Protein AF-A0A1R2CIV2-F1 (afdb_monomer_lite)

Sequence (499 aa):
MEDILLLKQKLEFMQLELDDAKSREAQLKSMYDSMLRSFSYDSPRLTASSSVELKSAEEKHTQERLKIKIKYKEKIRNLEKKVTELKEINCNLDEKLSEQEGNFNISKNILEKEIIILKEQKREVDYKMNEATENLTRIIERKNENISKLKEELEEVKREAADEISKITEGTNKSILELKAIYEQEKPMRRSLDDSVTYEKLKYEFQSLQEIIKNLENSEYNLKEQLRYKDEQIEKITRKLRVKASEDSKDPEITNLMKIKESLSEKLIDKEIEISKLKKIIGDLKLEITYGACKPPIYSPKSLRSMTFINKSDSPSPEPSFFEKQEEYKQLKQYERMINQCSVMECENCGRTFQTNTFYDHILNCQLEDSLSKSQNFADRNSLEKVQDLEKQIEILKLALGKLKNQRDKAKIESEKLLMQLKQVKLEWALSEESYDEKIMEIKKELKNAVEILYRIRRSVNLTPDITFEVDLSFQNTDRFFGGRLTKSFAGPPRLFNY

pLDDT: mean 75.58, std 16.34, range [32.28, 97.62]

Secondary structure (DSSP, 8-state):
---HHHHHHHHHHHHHHHHHHHHHHHHHHHHHHHHHHHTTSS-----TTHHHHHHHHHHHHHHHHHHHHHHHHHHHHHHHHHHHHHHHHHHHHHHHHHHHHHHHHHHHHHHHHHHHHHHHHHHHHHHHHHHHHHHHHHHHHHHHHHHHHHHHHHHHHHHHHHHHHHHHHHHHHHHHHHHHHHHHHHTTGGGS--STTHHHHHHHHHHHHHHHHHHHHHHHHHHHHHHHHHHHHHHHHHHHHHHHHHHHTT-HHHHHHHHHHHHHHHHHHHHHHHHHHHHHHHHHHHHHHHHSS--PPPP-PPPP-------------------SSSHHHHHHHHHHHHHHHS-EEE-TTT--EEEHHHHHHHHHHHHHHHHHHHHHHHHHHHHHHHHHHHHHHHHHHHHHHHHHHHHHHHHHHHHHHHHHHHHHHHHHHHHHHHHHHHHHHHHHHHHHHHHHHHHHHHHHS---HHHHHHHHHHHHHHHHHTTS-HHHHH-PSP-----

Radius of gyration: 65.68 Å; chains: 1; bounding box: 142×62×193 Å

Structure (mmCIF, N/CA/C/O backbone):
data_AF-A0A1R2CIV2-F1
#
_entry.id   AF-A0A1R2CIV2-F1
#
loop_
_atom_site.group_PDB
_atom_site.id
_atom_site.type_symbol
_atom_site.label_atom_id
_atom_site.label_alt_id
_atom_site.label_comp_id
_atom_site.label_asym_id
_atom_site.label_entity_id
_atom_site.label_seq_id
_atom_site.pdbx_PDB_ins_code
_atom_site.Cartn_x
_atom_site.Cartn_y
_atom_site.Cartn_z
_atom_site.occupancy
_atom_site.B_iso_or_equiv
_atom_site.auth_seq_id
_atom_site.auth_comp_id
_atom_site.auth_asym_id
_atom_site.auth_atom_id
_atom_site.pdbx_PDB_model_num
ATOM 1 N N . MET A 1 1 ? 6.283 3.812 -22.170 1.00 46.47 1 MET A N 1
ATOM 2 C CA . MET A 1 1 ? 7.022 2.780 -22.930 1.00 46.47 1 MET A CA 1
ATOM 3 C C . MET A 1 1 ? 6.477 2.760 -24.347 1.00 46.47 1 MET A C 1
ATOM 5 O O . MET A 1 1 ? 5.339 2.341 -24.513 1.00 46.47 1 MET A O 1
ATOM 9 N N . GLU A 1 2 ? 7.221 3.274 -25.333 1.00 42.91 2 GLU A N 1
ATOM 10 C CA . GLU A 1 2 ? 6.867 3.038 -26.741 1.00 42.91 2 GLU A CA 1
ATOM 11 C C . GLU A 1 2 ? 6.862 1.527 -26.996 1.00 42.91 2 GLU A C 1
ATOM 13 O O . GLU A 1 2 ? 7.717 0.794 -26.486 1.00 42.91 2 GLU A O 1
ATOM 18 N N . ASP A 1 3 ? 5.818 1.072 -27.684 1.00 69.06 3 ASP A N 1
ATOM 19 C CA . ASP A 1 3 ? 5.537 -0.336 -27.917 1.00 69.06 3 ASP A CA 1
ATOM 20 C C . ASP A 1 3 ? 6.704 -0.974 -28.685 1.00 69.06 3 ASP A C 1
ATOM 22 O O . ASP A 1 3 ? 7.159 -0.446 -29.703 1.00 69.06 3 ASP A O 1
ATOM 26 N N . ILE A 1 4 ? 7.210 -2.111 -28.204 1.00 73.19 4 ILE A N 1
ATOM 27 C CA . ILE A 1 4 ? 8.301 -2.851 -28.858 1.00 73.19 4 ILE A CA 1
ATOM 28 C C . ILE A 1 4 ? 7.909 -3.195 -30.305 1.00 73.19 4 ILE A C 1
ATOM 30 O O . ILE A 1 4 ? 8.769 -3.218 -31.190 1.00 73.19 4 ILE A O 1
ATOM 34 N N . LEU A 1 5 ? 6.609 -3.381 -30.565 1.00 72.12 5 LEU A N 1
ATOM 35 C CA . LEU A 1 5 ? 6.066 -3.541 -31.913 1.00 72.12 5 LEU A CA 1
ATOM 36 C C . LEU A 1 5 ? 6.293 -2.308 -32.798 1.00 72.12 5 LEU A C 1
ATOM 38 O O . LEU A 1 5 ? 6.699 -2.462 -33.948 1.00 72.12 5 LEU A O 1
ATOM 42 N N . LEU A 1 6 ? 6.108 -1.098 -32.265 1.00 78.94 6 LEU A N 1
ATOM 43 C CA . LEU A 1 6 ? 6.283 0.152 -33.010 1.00 78.94 6 LEU A CA 1
ATOM 44 C C . LEU A 1 6 ? 7.753 0.377 -33.394 1.00 78.94 6 LEU A C 1
ATOM 46 O O . LEU A 1 6 ? 8.057 0.777 -34.518 1.00 78.94 6 LEU A O 1
ATOM 50 N N . LEU A 1 7 ? 8.681 0.054 -32.489 1.00 69.31 7 LEU A N 1
ATOM 51 C CA . LEU A 1 7 ? 10.123 0.115 -32.752 1.00 69.31 7 LEU A CA 1
ATOM 52 C C . LEU A 1 7 ? 10.564 -0.904 -33.806 1.00 69.31 7 LEU A C 1
ATOM 54 O O . LEU A 1 7 ? 11.388 -0.580 -34.665 1.00 69.31 7 LEU A O 1
ATOM 58 N N . LYS A 1 8 ? 9.999 -2.116 -33.772 1.00 81.75 8 LYS A N 1
ATOM 59 C CA . LYS A 1 8 ? 10.258 -3.146 -34.783 1.00 81.75 8 LYS A CA 1
ATOM 60 C C . LYS A 1 8 ? 9.733 -2.723 -36.157 1.00 81.75 8 LYS A C 1
ATOM 62 O O . LYS A 1 8 ? 10.462 -2.820 -37.138 1.00 81.75 8 LYS A O 1
ATOM 67 N N . GLN A 1 9 ? 8.531 -2.155 -36.208 1.00 88.44 9 GLN A N 1
ATOM 68 C CA . GLN A 1 9 ? 7.924 -1.653 -37.441 1.00 88.44 9 GLN A CA 1
ATOM 69 C C . GLN A 1 9 ? 8.725 -0.485 -38.042 1.00 88.44 9 GLN A C 1
ATOM 71 O O . GLN A 1 9 ? 8.935 -0.417 -39.250 1.00 88.44 9 GLN A O 1
ATOM 76 N N . LYS A 1 10 ? 9.261 0.405 -37.197 1.00 83.12 10 LYS A N 1
ATOM 77 C CA . LYS A 1 10 ? 10.132 1.507 -37.633 1.00 83.12 10 LYS A CA 1
ATOM 78 C C . LYS A 1 10 ? 11.482 1.018 -38.163 1.00 83.12 10 LYS A C 1
ATOM 80 O O . LYS A 1 10 ? 12.026 1.597 -39.099 1.00 83.12 10 LYS A O 1
ATOM 85 N N . LEU A 1 11 ? 12.025 -0.046 -37.570 1.00 80.69 11 LEU A N 1
ATOM 86 C CA . LEU A 1 11 ? 13.223 -0.731 -38.058 1.00 80.69 11 LEU A CA 1
ATOM 87 C C . LEU A 1 11 ? 12.997 -1.382 -39.427 1.00 80.69 11 LEU A C 1
ATOM 89 O O . LEU A 1 11 ? 13.844 -1.221 -40.301 1.00 80.69 11 LEU A O 1
ATOM 93 N N . GLU A 1 12 ? 11.867 -2.062 -39.618 1.00 87.50 12 GLU A N 1
ATOM 94 C CA . GLU A 1 12 ? 11.485 -2.648 -40.910 1.00 87.50 12 GLU A CA 1
ATOM 95 C C . GLU A 1 12 ? 11.321 -1.570 -41.990 1.00 87.50 12 GLU A C 1
ATOM 97 O O . GLU A 1 12 ? 11.820 -1.742 -43.099 1.00 87.50 12 GLU A O 1
ATOM 102 N N . PHE A 1 13 ? 10.724 -0.420 -41.657 1.00 88.12 13 PHE A N 1
ATOM 103 C CA . PHE A 1 13 ? 10.573 0.689 -42.603 1.00 88.12 13 PHE A CA 1
ATOM 104 C C . PHE A 1 13 ? 11.922 1.285 -43.037 1.00 88.12 13 PHE A C 1
ATOM 106 O O . PHE A 1 13 ? 12.171 1.437 -44.228 1.00 88.12 13 PHE A O 1
ATOM 113 N N . MET A 1 14 ? 12.832 1.541 -42.089 1.00 81.62 14 MET A N 1
ATOM 114 C CA . MET A 1 14 ? 14.184 2.027 -42.411 1.00 81.62 14 MET A CA 1
ATOM 115 C C . MET A 1 14 ? 14.991 1.012 -43.237 1.00 81.62 14 MET A C 1
ATOM 117 O O . MET A 1 14 ? 15.821 1.405 -44.054 1.00 81.62 14 MET A O 1
ATOM 121 N N . GLN A 1 15 ? 14.776 -0.290 -43.024 1.00 80.44 15 GLN A N 1
ATOM 122 C CA . GLN A 1 15 ? 15.419 -1.330 -43.829 1.00 80.44 15 GLN A CA 1
ATOM 123 C C . GLN A 1 15 ? 14.892 -1.315 -45.271 1.00 80.44 15 GLN A C 1
ATOM 125 O O . GLN A 1 15 ? 15.681 -1.415 -46.206 1.00 80.44 15 GLN A O 1
ATOM 130 N N . LEU A 1 16 ? 13.584 -1.112 -45.446 1.00 89.88 16 LEU A N 1
ATOM 131 C CA . LEU A 1 16 ? 12.953 -0.989 -46.759 1.00 89.88 16 LEU A CA 1
ATOM 132 C C . LEU A 1 16 ? 13.464 0.242 -47.530 1.00 89.88 16 LEU A C 1
ATOM 134 O O . LEU A 1 16 ? 13.776 0.140 -48.713 1.00 89.88 16 LEU A O 1
ATOM 138 N N . GLU A 1 17 ? 13.606 1.390 -46.857 1.00 83.25 17 GLU A N 1
ATOM 139 C CA . GLU A 1 17 ? 14.178 2.611 -47.449 1.00 83.25 17 GLU A CA 1
ATOM 140 C C . GLU A 1 17 ? 15.639 2.417 -47.884 1.00 83.25 17 GLU A C 1
ATOM 142 O O . GLU A 1 17 ? 16.046 2.909 -48.937 1.00 83.25 17 GLU A O 1
ATOM 147 N N . LEU A 1 18 ? 16.428 1.680 -47.095 1.00 80.62 18 LEU A N 1
ATOM 148 C CA . LEU A 1 18 ? 17.814 1.357 -47.430 1.00 80.62 18 LEU A CA 1
ATOM 149 C C . LEU A 1 18 ? 17.911 0.461 -48.669 1.00 80.62 18 LEU A C 1
ATOM 151 O O . LEU A 1 18 ? 18.773 0.678 -49.521 1.00 80.62 18 LEU A O 1
ATOM 155 N N . ASP A 1 19 ? 17.052 -0.550 -48.765 1.00 85.75 19 ASP A N 1
ATOM 156 C CA . ASP A 1 19 ? 17.047 -1.469 -49.901 1.00 85.75 19 ASP A CA 1
ATOM 157 C C . ASP A 1 19 ? 16.562 -0.767 -51.185 1.00 85.75 19 ASP A C 1
ATOM 159 O O . ASP A 1 19 ? 17.124 -0.995 -52.259 1.00 85.75 19 ASP A O 1
ATOM 163 N N . ASP A 1 20 ? 15.607 0.163 -51.078 1.00 87.38 20 ASP A N 1
ATOM 164 C CA . ASP A 1 20 ? 15.187 1.016 -52.196 1.00 87.38 20 ASP A CA 1
ATOM 165 C C . ASP A 1 20 ? 16.298 1.984 -52.643 1.00 87.38 20 ASP A C 1
ATOM 167 O O . ASP A 1 20 ? 16.539 2.148 -53.840 1.00 87.38 20 ASP A O 1
ATOM 171 N N . ALA A 1 21 ? 17.044 2.572 -51.701 1.00 79.31 21 ALA A N 1
ATOM 172 C CA . ALA A 1 21 ? 18.198 3.415 -52.019 1.00 79.31 21 ALA A CA 1
ATOM 173 C C . ALA A 1 21 ? 19.287 2.638 -52.783 1.00 79.31 21 ALA A C 1
ATOM 175 O O . ALA A 1 21 ? 19.733 3.095 -53.834 1.00 79.31 21 ALA A O 1
ATOM 176 N N . LYS A 1 22 ? 19.640 1.427 -52.329 1.00 82.38 22 LYS A N 1
ATOM 177 C CA . LYS A 1 22 ? 20.591 0.537 -53.028 1.00 82.38 22 LYS A CA 1
ATOM 178 C C . LYS A 1 22 ? 20.101 0.104 -54.409 1.00 82.38 22 LYS A C 1
ATOM 180 O O . LYS A 1 22 ? 20.889 -0.075 -55.335 1.00 82.38 22 LYS A O 1
ATOM 185 N N . SER A 1 23 ? 18.793 -0.097 -54.563 1.00 90.12 23 SER A N 1
ATOM 186 C CA . SER A 1 23 ? 18.193 -0.401 -55.864 1.00 90.12 23 SER A CA 1
ATOM 187 C C . SER A 1 23 ? 18.342 0.782 -56.829 1.00 90.12 23 SER A C 1
ATOM 189 O O . SER A 1 23 ? 18.756 0.597 -57.976 1.00 90.12 23 SER A O 1
ATOM 191 N N . ARG A 1 24 ? 18.081 2.011 -56.356 1.00 82.69 24 ARG A N 1
ATOM 192 C CA . ARG A 1 24 ? 18.269 3.244 -57.138 1.00 82.69 24 ARG A CA 1
ATOM 193 C C . ARG A 1 24 ? 19.732 3.479 -57.517 1.00 82.69 24 ARG A C 1
ATOM 195 O O . ARG A 1 24 ? 19.992 3.811 -58.671 1.00 82.69 24 ARG A O 1
ATOM 202 N N . GLU A 1 25 ? 20.670 3.235 -56.604 1.00 79.56 25 GLU A N 1
ATOM 203 C CA . GLU A 1 25 ? 22.114 3.209 -56.891 1.00 79.56 25 GLU A CA 1
ATOM 204 C C . GLU A 1 25 ? 22.428 2.246 -58.040 1.00 79.56 25 GLU A C 1
ATOM 206 O O . GLU A 1 25 ? 23.029 2.623 -59.047 1.00 79.56 25 GLU A O 1
ATOM 211 N N . ALA A 1 26 ? 22.000 0.986 -57.921 1.00 85.44 26 ALA A N 1
ATOM 212 C CA . ALA A 1 26 ? 22.297 -0.033 -58.920 1.00 85.44 26 ALA A CA 1
ATOM 213 C C . ALA A 1 26 ? 21.735 0.340 -60.305 1.00 85.44 26 ALA A C 1
ATOM 215 O O . ALA A 1 26 ? 22.388 0.104 -61.327 1.00 85.44 26 ALA A O 1
ATOM 216 N N . GLN A 1 27 ? 20.550 0.959 -60.344 1.00 84.88 27 GLN A N 1
ATOM 217 C CA . GLN A 1 27 ? 19.943 1.478 -61.571 1.00 84.88 27 GLN A CA 1
ATOM 218 C C . GLN A 1 27 ? 20.731 2.646 -62.162 1.00 84.88 27 GLN A C 1
ATOM 220 O O . GLN A 1 27 ? 21.014 2.633 -63.362 1.00 84.88 27 GLN A O 1
ATOM 225 N N . LEU A 1 28 ? 21.119 3.627 -61.342 1.00 77.81 28 LEU A N 1
ATOM 226 C CA . LEU A 1 28 ? 21.946 4.751 -61.779 1.00 77.81 28 LEU A CA 1
ATOM 227 C C . LEU A 1 28 ? 23.268 4.245 -62.344 1.00 77.81 28 LEU A C 1
ATOM 229 O O . LEU A 1 28 ? 23.607 4.571 -63.478 1.00 77.81 28 LEU A O 1
ATOM 233 N N . LYS A 1 29 ? 23.958 3.357 -61.628 1.00 78.25 29 LYS A N 1
ATOM 234 C CA . LYS A 1 29 ? 25.210 2.738 -62.070 1.00 78.25 29 LYS A CA 1
ATOM 235 C C . LYS A 1 29 ? 25.065 2.003 -63.402 1.00 78.25 29 LYS A C 1
ATOM 237 O O . LYS A 1 29 ? 25.914 2.147 -64.277 1.00 78.25 29 LYS A O 1
ATOM 242 N N . SER A 1 30 ? 23.969 1.266 -63.594 1.00 83.38 30 SER A N 1
ATOM 243 C CA . SER A 1 30 ? 23.667 0.595 -64.864 1.00 83.38 30 SER A CA 1
ATOM 244 C C . SER A 1 30 ? 23.399 1.584 -66.005 1.00 83.38 30 SER A C 1
ATOM 246 O O . SER A 1 30 ? 23.914 1.403 -67.113 1.00 83.38 30 SER A O 1
ATOM 248 N N . MET A 1 31 ? 22.633 2.647 -65.743 1.00 83.00 31 MET A N 1
ATOM 249 C CA . MET A 1 31 ? 22.353 3.712 -66.707 1.00 83.00 31 MET A CA 1
ATOM 250 C C . MET A 1 31 ? 23.634 4.451 -67.098 1.00 83.00 31 MET A C 1
ATOM 252 O O . MET A 1 31 ? 23.873 4.672 -68.286 1.00 83.00 31 MET A O 1
ATOM 256 N N . TYR A 1 32 ? 24.479 4.772 -66.118 1.00 69.94 32 TYR A N 1
ATOM 257 C CA . TYR A 1 32 ? 25.799 5.336 -66.342 1.00 69.94 32 TYR A CA 1
ATOM 258 C C . TYR A 1 32 ? 26.630 4.387 -67.193 1.00 69.94 32 TYR A C 1
ATOM 260 O O . TYR A 1 32 ? 26.996 4.775 -68.294 1.00 69.94 32 TYR A O 1
ATOM 268 N N . ASP A 1 33 ? 26.835 3.130 -66.803 1.00 70.94 33 ASP A N 1
ATOM 269 C CA . ASP A 1 33 ? 27.589 2.159 -67.609 1.00 70.94 33 ASP A CA 1
ATOM 270 C C . ASP A 1 33 ? 27.081 2.056 -69.061 1.00 70.94 33 ASP A C 1
ATOM 272 O O . ASP A 1 33 ? 27.883 1.919 -69.990 1.00 70.94 33 ASP A O 1
ATOM 276 N N . SER A 1 34 ? 25.770 2.177 -69.284 1.00 72.38 34 SER A N 1
ATOM 277 C CA . SER A 1 34 ? 25.167 2.218 -70.621 1.00 72.38 34 SER A CA 1
ATOM 278 C C . SER A 1 34 ? 25.494 3.508 -71.386 1.00 72.38 34 SER A C 1
ATOM 280 O O . SER A 1 34 ? 25.966 3.451 -72.525 1.00 72.38 34 SER A O 1
ATOM 282 N N . MET A 1 35 ? 25.336 4.678 -70.757 1.00 68.12 35 MET A N 1
ATOM 283 C CA . MET A 1 35 ? 25.750 5.964 -71.334 1.00 68.12 35 MET A CA 1
ATOM 284 C C . MET A 1 35 ? 27.243 5.951 -71.664 1.00 68.12 35 MET A C 1
ATOM 286 O O . MET A 1 35 ? 27.659 6.322 -72.761 1.00 68.12 35 MET A O 1
ATOM 290 N N . LEU A 1 36 ? 28.058 5.439 -70.747 1.00 66.31 36 LEU A N 1
ATOM 291 C CA . LEU A 1 36 ? 29.496 5.330 -70.894 1.00 66.31 36 LEU A CA 1
ATOM 292 C C . LEU A 1 36 ? 29.877 4.444 -72.096 1.00 66.31 36 LEU A C 1
ATOM 294 O O . LEU A 1 36 ? 30.797 4.811 -72.830 1.00 66.31 36 LEU A O 1
ATOM 298 N N . ARG A 1 37 ? 29.141 3.354 -72.354 1.00 70.69 37 ARG A N 1
ATOM 299 C CA . ARG A 1 37 ? 29.277 2.545 -73.580 1.00 70.69 37 ARG A CA 1
ATOM 300 C C . ARG A 1 37 ? 28.818 3.293 -74.836 1.00 70.69 37 ARG A C 1
ATOM 302 O O . ARG A 1 37 ? 29.480 3.178 -75.862 1.00 70.69 37 ARG A O 1
ATOM 309 N N . SER A 1 38 ? 27.755 4.095 -74.764 1.00 56.59 38 SER A N 1
ATOM 310 C CA . SER A 1 38 ? 27.234 4.854 -75.916 1.00 56.59 38 SER A CA 1
ATOM 311 C C . SER A 1 38 ? 28.164 5.985 -76.384 1.00 56.59 38 SER A C 1
ATOM 313 O O . SER A 1 38 ? 28.369 6.158 -77.581 1.00 56.59 38 SER A O 1
ATOM 315 N N . PHE A 1 39 ? 28.841 6.675 -75.460 1.00 53.25 39 PHE A N 1
ATOM 316 C CA . PHE A 1 39 ? 29.834 7.710 -75.786 1.00 53.25 39 PHE A CA 1
ATOM 317 C C . PHE A 1 39 ? 31.166 7.153 -76.314 1.00 53.25 39 PHE A C 1
ATOM 319 O O . PHE A 1 39 ? 32.052 7.918 -76.682 1.00 53.25 39 PHE A O 1
ATOM 326 N N . SER A 1 40 ? 31.338 5.828 -76.349 1.00 53.38 40 SER A N 1
ATOM 327 C CA . SER A 1 40 ? 32.562 5.194 -76.858 1.00 53.38 40 SER A CA 1
ATOM 328 C C . SER A 1 40 ? 32.648 5.192 -78.392 1.00 53.38 40 SER A C 1
ATOM 330 O O . SER A 1 40 ? 33.683 4.799 -78.929 1.00 53.38 40 SER A O 1
ATOM 332 N N . TYR A 1 41 ? 31.582 5.604 -79.094 1.00 45.84 41 TYR A N 1
ATOM 333 C CA . TYR A 1 41 ? 31.475 5.425 -80.543 1.00 45.84 41 TYR A CA 1
ATOM 334 C C . TYR A 1 41 ? 31.633 6.680 -81.398 1.00 45.84 41 TYR A C 1
ATOM 336 O O . TYR A 1 41 ? 32.140 6.522 -82.501 1.00 45.84 41 TYR A O 1
ATOM 344 N N . ASP A 1 42 ? 31.339 7.898 -80.932 1.00 38.38 42 ASP A N 1
ATOM 345 C CA . ASP A 1 42 ? 31.404 9.057 -81.830 1.00 38.38 42 ASP A CA 1
ATOM 346 C C . ASP A 1 42 ? 31.886 10.362 -81.182 1.00 38.38 42 ASP A C 1
ATOM 348 O O . ASP A 1 42 ? 31.276 10.919 -80.274 1.00 38.38 42 ASP A O 1
ATOM 352 N N . SER A 1 43 ? 32.917 10.907 -81.831 1.00 40.06 43 SER A N 1
ATOM 353 C CA . SER A 1 43 ? 33.196 12.335 -82.013 1.00 40.06 43 SER A CA 1
ATOM 354 C C . SER A 1 43 ? 34.221 13.034 -81.090 1.00 40.06 43 SER A C 1
ATOM 356 O O . SER A 1 43 ? 34.337 12.705 -79.909 1.00 40.06 43 SER A O 1
ATOM 358 N N . PRO A 1 44 ? 35.027 13.979 -81.641 1.00 49.84 44 PRO A N 1
ATOM 359 C CA . PRO A 1 44 ? 36.329 14.363 -81.102 1.00 49.84 44 PRO A CA 1
ATOM 360 C C . PRO A 1 44 ? 36.448 15.841 -80.676 1.00 49.84 44 PRO A C 1
ATOM 362 O O . PRO A 1 44 ? 35.592 16.672 -80.961 1.00 49.84 44 PRO A O 1
ATOM 365 N N . ARG A 1 45 ? 37.649 16.147 -80.155 1.00 44.66 45 ARG A N 1
ATOM 366 C CA . ARG A 1 45 ? 38.309 17.458 -79.954 1.00 44.66 45 ARG A CA 1
ATOM 367 C C . ARG A 1 45 ? 38.043 18.166 -78.629 1.00 44.66 45 ARG A C 1
ATOM 369 O O . ARG A 1 45 ? 37.121 18.960 -78.525 1.00 44.66 45 ARG A O 1
ATOM 376 N N . LEU A 1 46 ? 39.002 18.039 -77.709 1.00 42.81 46 LEU A N 1
ATOM 377 C CA . LEU A 1 46 ? 39.306 19.078 -76.724 1.00 42.81 46 LEU A CA 1
ATOM 378 C C . LEU A 1 46 ? 40.826 19.246 -76.571 1.00 42.81 46 LEU A C 1
ATOM 380 O O . LEU A 1 46 ? 41.600 18.302 -76.726 1.00 42.81 46 LEU A O 1
ATOM 384 N N . THR A 1 47 ? 41.229 20.497 -76.374 1.00 46.25 47 THR A N 1
ATOM 385 C CA . THR A 1 47 ? 42.582 21.050 -76.518 1.00 46.25 47 THR A CA 1
ATOM 386 C C . THR A 1 47 ? 43.385 21.071 -75.212 1.00 46.25 47 THR A C 1
ATOM 388 O O . THR A 1 47 ? 42.835 21.059 -74.116 1.00 46.25 47 THR A O 1
ATOM 391 N N . ALA A 1 48 ? 44.710 21.170 -75.345 1.00 48.72 48 ALA A N 1
ATOM 392 C CA . ALA A 1 48 ? 45.725 20.909 -74.320 1.00 48.72 48 ALA A CA 1
ATOM 393 C C . ALA A 1 48 ? 45.762 21.819 -73.065 1.00 48.72 48 ALA A C 1
ATOM 395 O O . ALA A 1 48 ? 46.544 21.524 -72.163 1.00 48.72 48 ALA A O 1
ATOM 396 N N . SER A 1 49 ? 44.944 22.877 -72.939 1.00 45.44 49 SER A N 1
ATOM 397 C CA . SER A 1 49 ? 44.938 23.703 -71.712 1.00 45.44 49 SER A CA 1
ATOM 398 C C . SER A 1 49 ? 44.123 23.099 -70.560 1.00 45.44 49 SER A C 1
ATOM 400 O O . SER A 1 49 ? 44.312 23.509 -69.420 1.00 45.44 49 SER A O 1
ATOM 402 N N . SER A 1 50 ? 43.278 22.089 -70.810 1.00 52.41 50 SER A N 1
ATOM 403 C CA . SER A 1 50 ? 42.421 21.501 -69.765 1.00 52.41 50 SER A CA 1
ATOM 404 C C . SER A 1 50 ? 43.147 20.537 -68.815 1.00 52.41 50 SER A C 1
ATOM 406 O O . SER A 1 50 ? 42.631 20.224 -67.749 1.00 52.41 50 SER A O 1
ATOM 408 N N . SER A 1 51 ? 44.354 20.074 -69.162 1.00 53.09 51 SER A N 1
ATOM 409 C CA . SER A 1 51 ? 45.093 19.037 -68.416 1.00 53.09 51 SER A CA 1
ATOM 410 C C . SER A 1 51 ? 45.651 19.526 -67.071 1.00 53.09 51 SER A C 1
ATOM 412 O O . SER A 1 51 ? 45.634 18.801 -66.074 1.00 53.09 51 SER A O 1
ATOM 414 N N . VAL A 1 52 ? 46.125 20.774 -67.017 1.00 62.56 52 VAL A N 1
ATOM 415 C CA . VAL A 1 52 ? 46.667 21.374 -65.784 1.00 62.56 52 VAL A CA 1
ATOM 416 C C . VAL A 1 52 ? 45.537 21.764 -64.829 1.00 62.56 52 VAL A C 1
ATOM 418 O O . VAL A 1 52 ? 45.645 21.551 -63.621 1.00 62.56 52 VAL A O 1
ATOM 421 N N . GLU A 1 53 ? 44.425 22.263 -65.371 1.00 63.78 53 GLU A N 1
ATOM 422 C CA . GLU A 1 53 ? 43.219 22.575 -64.599 1.00 63.78 53 GLU A CA 1
ATOM 423 C C . GLU A 1 53 ? 42.583 21.309 -64.008 1.00 63.78 53 GLU A C 1
ATOM 425 O O . GLU A 1 53 ? 42.191 21.324 -62.841 1.00 63.78 53 GLU A O 1
ATOM 430 N N . LEU A 1 54 ? 42.586 20.189 -64.746 1.00 64.81 54 LEU A N 1
ATOM 431 C CA . LEU A 1 54 ? 42.106 18.891 -64.254 1.00 64.81 54 LEU A CA 1
ATOM 432 C C . LEU A 1 54 ? 42.924 18.378 -63.066 1.00 64.81 54 LEU A C 1
ATOM 434 O O . LEU A 1 54 ? 42.348 18.017 -62.045 1.00 64.81 54 LEU A O 1
ATOM 438 N N . LYS A 1 55 ? 44.262 18.410 -63.148 1.00 71.94 55 LYS A N 1
ATOM 439 C CA . LYS A 1 55 ? 45.128 17.981 -62.033 1.00 71.94 55 LYS A CA 1
ATOM 440 C C . LYS A 1 55 ? 44.930 18.845 -60.788 1.00 71.94 55 LYS A C 1
ATOM 442 O O . LYS A 1 55 ? 44.876 18.328 -59.675 1.00 71.94 55 LYS A O 1
ATOM 447 N N . SER A 1 56 ? 44.779 20.160 -60.968 1.00 72.56 56 SER A N 1
ATOM 448 C CA . SER A 1 56 ? 44.491 21.072 -59.855 1.00 72.56 56 SER A CA 1
ATOM 449 C C . SER A 1 56 ? 43.107 20.818 -59.240 1.00 72.56 56 SER A C 1
ATOM 451 O O . SER A 1 56 ? 42.954 20.884 -58.019 1.00 72.56 56 SER A O 1
ATOM 453 N N . ALA A 1 57 ? 42.102 20.494 -60.058 1.00 69.25 57 ALA A N 1
ATOM 454 C CA . ALA A 1 57 ? 40.767 20.129 -59.591 1.00 69.25 57 ALA A CA 1
ATOM 455 C C . ALA A 1 57 ? 40.760 18.779 -58.849 1.00 69.25 57 ALA A C 1
ATOM 457 O O . ALA A 1 57 ? 40.161 18.678 -57.778 1.00 69.25 57 ALA A O 1
ATOM 458 N N . GLU A 1 58 ? 41.480 17.769 -59.348 1.00 70.81 58 GLU A N 1
ATOM 459 C CA . GLU A 1 58 ? 41.665 16.473 -58.679 1.00 70.81 58 GLU A CA 1
ATOM 460 C C . GLU A 1 58 ? 42.338 16.631 -57.307 1.00 70.81 58 GLU A C 1
ATOM 462 O O . GLU A 1 58 ? 41.901 16.042 -56.311 1.00 70.81 58 GLU A O 1
ATOM 467 N N . GLU A 1 59 ? 43.376 17.466 -57.215 1.00 80.12 59 GLU A N 1
ATOM 468 C CA . GLU A 1 59 ? 44.078 17.722 -55.956 1.00 80.12 59 GLU A CA 1
ATOM 469 C C . GLU A 1 59 ? 43.194 18.480 -54.949 1.00 80.12 59 GLU A C 1
ATOM 471 O O . GLU A 1 59 ? 43.135 18.130 -53.768 1.00 80.12 59 GLU A O 1
ATOM 476 N N . LYS A 1 60 ? 42.405 19.461 -55.407 1.00 80.94 60 LYS A N 1
ATOM 477 C CA . LYS A 1 60 ? 41.408 20.132 -54.555 1.00 80.94 60 LYS A CA 1
ATOM 478 C C . LYS A 1 60 ? 40.329 19.165 -54.064 1.00 80.94 60 LYS A C 1
ATOM 480 O O . LYS A 1 60 ? 40.033 19.144 -52.869 1.00 80.94 60 LYS A O 1
ATOM 485 N N . HIS A 1 61 ? 39.792 18.315 -54.938 1.00 73.00 61 HIS A N 1
ATOM 486 C CA . HIS A 1 61 ? 38.776 17.329 -54.567 1.00 73.00 61 HIS A CA 1
ATOM 487 C C . HIS A 1 61 ? 39.299 16.270 -53.594 1.00 73.00 61 HIS A C 1
ATOM 489 O O . HIS A 1 61 ? 38.595 15.880 -52.660 1.00 73.00 61 HIS A O 1
ATOM 495 N N . THR A 1 62 ? 40.538 15.808 -53.764 1.00 80.56 62 THR A N 1
ATOM 496 C CA . THR A 1 62 ? 41.156 14.863 -52.822 1.00 80.56 62 THR A CA 1
ATOM 497 C C . THR A 1 62 ? 41.384 15.499 -51.450 1.00 80.56 62 THR A C 1
ATOM 499 O O . THR A 1 62 ? 41.095 14.863 -50.430 1.00 80.56 62 THR A O 1
ATOM 502 N N . GLN A 1 63 ? 41.798 16.769 -51.393 1.00 86.69 63 GLN A N 1
ATOM 503 C CA . GLN A 1 63 ? 41.891 17.518 -50.137 1.00 86.69 63 GLN A CA 1
ATOM 504 C C . GLN A 1 63 ? 40.519 17.729 -49.476 1.00 86.69 63 GLN A C 1
ATOM 506 O O . GLN A 1 63 ? 40.388 17.546 -48.263 1.00 86.69 63 GLN A O 1
ATOM 511 N N . GLU A 1 64 ? 39.480 18.070 -50.241 1.00 83.69 64 GLU A N 1
ATOM 512 C CA . GLU A 1 64 ? 38.106 18.177 -49.731 1.00 83.69 64 GLU A CA 1
ATOM 513 C C . GLU A 1 64 ? 37.588 16.839 -49.194 1.00 83.69 64 GLU A C 1
ATOM 515 O O . GLU A 1 64 ? 37.027 16.800 -48.095 1.00 83.69 64 GLU A O 1
ATOM 520 N N . ARG A 1 65 ? 37.862 15.722 -49.884 1.00 74.50 65 ARG A N 1
ATOM 521 C CA . ARG A 1 65 ? 37.518 14.373 -49.410 1.00 74.50 65 ARG A CA 1
ATOM 522 C C . ARG A 1 65 ? 38.185 14.071 -48.075 1.00 74.50 65 ARG A C 1
ATOM 524 O O . ARG A 1 65 ? 37.535 13.556 -47.168 1.00 74.50 65 ARG A O 1
ATOM 531 N N . LEU A 1 66 ? 39.470 14.393 -47.933 1.00 86.00 66 LEU A N 1
ATOM 532 C CA . LEU A 1 66 ? 40.188 14.198 -46.674 1.00 86.00 66 LEU A CA 1
ATOM 533 C C . LEU A 1 66 ? 39.589 15.052 -45.554 1.00 86.00 66 LEU A C 1
ATOM 535 O O . LEU A 1 66 ? 39.355 14.527 -44.466 1.00 86.00 66 LEU A O 1
ATOM 539 N N . LYS A 1 67 ? 39.256 16.321 -45.821 1.00 88.38 67 LYS A N 1
ATOM 540 C CA . LYS A 1 67 ? 38.593 17.204 -44.846 1.00 88.38 67 LYS A CA 1
ATOM 541 C C . LYS A 1 67 ? 37.236 16.651 -44.404 1.00 88.38 67 LYS A C 1
ATOM 543 O O . LYS A 1 67 ? 36.974 16.571 -43.205 1.00 88.38 67 LYS A O 1
ATOM 548 N N . ILE A 1 68 ? 36.398 16.220 -45.348 1.00 82.56 68 ILE A N 1
ATOM 549 C CA . ILE A 1 68 ? 35.088 15.613 -45.069 1.00 82.56 68 ILE A CA 1
ATOM 550 C C . ILE A 1 68 ? 35.267 14.317 -44.271 1.00 82.56 68 ILE A C 1
ATOM 552 O O . ILE A 1 68 ? 34.663 14.157 -43.210 1.00 82.56 68 ILE A O 1
ATOM 556 N N . LYS A 1 69 ? 36.159 13.423 -44.710 1.00 84.81 69 LYS A N 1
ATOM 557 C CA . LYS A 1 69 ? 36.447 12.153 -44.032 1.00 84.81 69 LYS A CA 1
ATOM 558 C C . LYS A 1 69 ? 36.919 12.365 -42.594 1.00 84.81 69 LYS A C 1
ATOM 560 O O . LYS A 1 69 ? 36.447 11.671 -41.697 1.00 84.81 69 LYS A O 1
ATOM 565 N N . ILE A 1 70 ? 37.812 13.327 -42.353 1.00 90.12 70 ILE A N 1
ATOM 566 C CA . ILE A 1 70 ? 38.282 13.678 -41.003 1.00 90.12 70 ILE A CA 1
ATOM 567 C C . ILE A 1 70 ? 37.117 14.201 -40.154 1.00 90.12 70 ILE A C 1
ATOM 569 O O . ILE A 1 70 ? 36.900 13.685 -39.056 1.00 90.12 70 ILE A O 1
ATOM 573 N N . LYS A 1 71 ? 36.322 15.142 -40.685 1.00 89.88 71 LYS A N 1
ATOM 574 C CA . LYS A 1 71 ? 35.161 15.728 -39.996 1.00 89.88 71 LYS A CA 1
ATOM 575 C C . LYS A 1 71 ? 34.134 14.668 -39.583 1.00 89.88 71 LYS A C 1
ATOM 577 O O . LYS A 1 71 ? 33.691 14.653 -38.436 1.00 89.88 71 LYS A O 1
ATOM 582 N N . TYR A 1 72 ? 33.769 13.752 -40.483 1.00 83.62 72 TYR A N 1
ATOM 583 C CA . TYR A 1 72 ? 32.824 12.677 -40.164 1.00 83.62 72 TYR A CA 1
ATOM 584 C C . TYR A 1 72 ? 33.429 11.634 -39.221 1.00 83.62 72 TYR A C 1
ATOM 586 O O . TYR A 1 72 ? 32.749 11.198 -38.296 1.00 83.62 72 TYR A O 1
ATOM 594 N N . LYS A 1 73 ? 34.717 11.295 -39.361 1.00 88.94 73 LYS A N 1
ATOM 595 C CA . LYS A 1 73 ? 35.407 10.380 -38.437 1.00 88.94 73 LYS A CA 1
ATOM 596 C C . LYS A 1 73 ? 35.492 10.937 -37.013 1.00 88.94 73 LYS A C 1
ATOM 598 O O . LYS A 1 73 ? 35.472 10.175 -36.049 1.00 88.94 73 LYS A O 1
ATOM 603 N N . GLU A 1 74 ? 35.620 12.250 -36.856 1.00 90.38 74 GLU A N 1
ATOM 604 C CA . GLU A 1 74 ? 35.560 12.914 -35.551 1.00 90.38 74 GLU A CA 1
ATOM 605 C C . GLU A 1 74 ? 34.132 12.938 -34.990 1.00 90.38 74 GLU A C 1
ATOM 607 O O . GLU A 1 74 ? 33.921 12.568 -33.836 1.00 90.38 74 GLU A O 1
ATOM 612 N N . LYS A 1 75 ? 33.130 13.262 -35.823 1.00 86.81 75 LYS A N 1
ATOM 613 C CA . LYS A 1 75 ? 31.712 13.208 -35.430 1.00 86.81 75 LYS A CA 1
ATOM 614 C C . LYS A 1 75 ? 31.296 11.804 -34.975 1.00 86.81 75 LYS A C 1
ATOM 616 O O . LYS A 1 75 ? 30.622 11.683 -33.956 1.00 86.81 75 LYS A O 1
ATOM 621 N N . ILE A 1 76 ? 31.728 10.758 -35.685 1.00 82.94 76 ILE A N 1
ATOM 622 C CA . ILE A 1 76 ? 31.483 9.354 -35.323 1.00 82.94 76 ILE A CA 1
ATOM 623 C C . ILE A 1 76 ? 32.122 9.033 -33.971 1.00 82.94 76 ILE A C 1
ATOM 625 O O . ILE A 1 76 ? 31.409 8.584 -33.079 1.00 82.94 76 ILE A O 1
ATOM 629 N N . ARG A 1 77 ? 33.407 9.357 -33.769 1.00 89.75 77 ARG A N 1
ATOM 630 C CA . ARG A 1 77 ? 34.089 9.132 -32.480 1.00 89.75 77 ARG A CA 1
ATOM 631 C C . ARG A 1 77 ? 33.393 9.829 -31.309 1.00 89.75 77 ARG A C 1
ATOM 633 O O . ARG A 1 77 ? 33.237 9.236 -30.245 1.00 89.75 77 ARG A O 1
ATOM 640 N N . ASN A 1 78 ? 32.933 11.065 -31.500 1.00 86.62 78 ASN A N 1
ATOM 641 C CA . ASN A 1 78 ? 32.213 11.807 -30.462 1.00 86.62 78 ASN A CA 1
ATOM 642 C C . ASN A 1 78 ? 30.850 11.178 -30.130 1.00 86.62 78 ASN A C 1
ATOM 644 O O . ASN A 1 78 ? 30.450 11.150 -28.966 1.00 86.62 78 ASN A O 1
ATOM 648 N N . LEU A 1 79 ? 30.135 10.664 -31.136 1.00 83.19 79 LEU A N 1
ATOM 649 C CA . LEU A 1 79 ? 28.871 9.955 -30.925 1.00 83.19 79 LEU A CA 1
ATOM 650 C C . LEU A 1 79 ? 29.089 8.594 -30.257 1.00 83.19 79 LEU A C 1
ATOM 652 O O . LEU A 1 79 ? 28.341 8.250 -29.350 1.00 83.19 79 LEU A O 1
ATOM 656 N N . GLU A 1 80 ? 30.125 7.851 -30.647 1.00 82.69 80 GLU A N 1
ATOM 657 C CA . GLU A 1 80 ? 30.504 6.585 -30.008 1.00 82.69 80 GLU A CA 1
ATOM 658 C C . GLU A 1 80 ? 30.825 6.787 -28.526 1.00 82.69 80 GLU A C 1
ATOM 660 O O . GLU A 1 80 ? 30.284 6.064 -27.690 1.00 82.69 80 GLU A O 1
ATOM 665 N N . LYS A 1 81 ? 31.597 7.830 -28.191 1.00 91.75 81 LYS A N 1
ATOM 666 C CA . LYS A 1 81 ? 31.892 8.201 -26.802 1.00 91.75 81 LYS A CA 1
ATOM 667 C C . LYS A 1 81 ? 30.624 8.542 -26.007 1.00 91.75 81 LYS A C 1
ATOM 669 O O . LYS A 1 81 ? 30.445 8.066 -24.891 1.00 91.75 81 LYS A O 1
ATOM 674 N N . LYS A 1 82 ? 29.696 9.310 -26.588 1.00 86.25 82 LYS A N 1
ATOM 675 C CA . LYS A 1 82 ? 28.401 9.593 -25.941 1.00 86.25 82 LYS A CA 1
ATOM 676 C C . LYS A 1 82 ? 27.564 8.335 -25.725 1.00 86.25 82 LYS A C 1
ATOM 678 O O . LYS A 1 82 ? 26.892 8.216 -24.708 1.00 86.25 82 LYS A O 1
ATOM 683 N N . VAL A 1 83 ? 27.585 7.394 -26.669 1.00 82.50 83 VAL A N 1
ATOM 684 C CA . VAL A 1 83 ? 26.868 6.120 -26.528 1.00 82.50 83 VAL A CA 1
ATOM 685 C C . VAL A 1 83 ? 27.463 5.284 -25.396 1.00 82.50 83 VAL A C 1
ATOM 687 O O . VAL A 1 83 ? 26.700 4.679 -24.647 1.00 82.50 83 VAL A O 1
ATOM 690 N N . THR A 1 84 ? 28.789 5.249 -25.238 1.00 87.50 84 THR A N 1
ATOM 691 C CA . THR A 1 84 ? 29.420 4.541 -24.112 1.00 87.50 84 THR A CA 1
ATOM 692 C C . THR A 1 84 ? 29.104 5.206 -22.774 1.00 87.50 84 THR A C 1
ATOM 694 O O . THR A 1 84 ? 28.686 4.509 -21.856 1.00 87.50 84 THR A O 1
ATOM 697 N N . GLU A 1 85 ? 29.172 6.539 -22.690 1.00 89.12 85 GLU A N 1
ATOM 698 C CA . GLU A 1 85 ? 28.800 7.296 -21.480 1.00 89.12 85 GLU A CA 1
ATOM 699 C C . GLU A 1 85 ? 27.337 7.037 -21.077 1.00 89.12 85 GLU A C 1
ATOM 701 O O . GLU A 1 85 ? 27.038 6.756 -19.919 1.00 89.12 85 GLU A O 1
ATOM 706 N N . LEU A 1 86 ? 26.405 7.061 -22.037 1.00 83.88 86 LEU A N 1
ATOM 707 C CA . LEU A 1 86 ? 24.992 6.773 -21.768 1.00 83.88 86 LEU A CA 1
ATOM 708 C C . LEU A 1 86 ? 24.751 5.315 -21.352 1.00 83.88 86 LEU A C 1
ATOM 710 O O . LEU A 1 86 ? 23.865 5.058 -20.539 1.00 83.88 86 LEU A O 1
ATOM 714 N N . LYS A 1 87 ? 25.524 4.358 -21.880 1.00 86.38 87 LYS A N 1
ATOM 715 C CA . LYS A 1 87 ? 25.444 2.951 -21.460 1.00 86.38 87 LYS A CA 1
ATOM 716 C C . LYS A 1 87 ? 25.886 2.766 -20.012 1.00 86.38 87 LYS A C 1
ATOM 718 O O . LYS A 1 87 ? 25.201 2.067 -19.274 1.00 86.38 87 LYS A O 1
ATOM 723 N N . GLU A 1 88 ? 26.978 3.407 -19.604 1.00 91.69 88 GLU A N 1
ATOM 724 C CA . GLU A 1 88 ? 27.444 3.380 -18.212 1.00 91.69 88 GLU A CA 1
ATOM 725 C C . GLU A 1 88 ? 26.423 4.024 -17.268 1.00 91.69 88 GLU A C 1
ATOM 727 O O . GLU A 1 88 ? 26.097 3.458 -16.227 1.00 91.69 88 GLU A O 1
ATOM 732 N N . ILE A 1 89 ? 25.845 5.167 -17.658 1.00 89.81 89 ILE A N 1
ATOM 733 C CA . ILE A 1 89 ? 24.778 5.819 -16.884 1.00 89.81 89 ILE A CA 1
ATOM 734 C C . ILE A 1 89 ? 23.563 4.896 -16.735 1.00 89.81 89 ILE A C 1
ATOM 736 O O . ILE A 1 89 ? 23.037 4.777 -15.632 1.00 89.81 89 ILE A O 1
ATOM 740 N N . ASN A 1 90 ? 23.129 4.226 -17.807 1.00 83.31 90 ASN A N 1
ATOM 741 C CA . ASN A 1 90 ? 22.009 3.286 -17.738 1.00 83.31 90 ASN A CA 1
ATOM 742 C C . ASN A 1 90 ? 22.319 2.092 -16.828 1.00 83.31 90 ASN A C 1
ATOM 744 O O . ASN A 1 90 ? 21.486 1.761 -15.994 1.00 83.31 90 ASN A O 1
ATOM 748 N N . CYS A 1 91 ? 23.520 1.513 -16.918 1.00 90.88 91 CYS A N 1
ATOM 749 C CA . CYS A 1 91 ? 23.943 0.422 -16.034 1.00 90.88 91 CYS A CA 1
ATOM 750 C C . CYS A 1 91 ? 23.878 0.844 -14.556 1.00 90.88 91 CYS A C 1
ATOM 752 O O . CYS A 1 91 ? 23.259 0.168 -13.740 1.00 90.88 91 CYS A O 1
ATOM 754 N N . ASN A 1 92 ? 24.410 2.027 -14.231 1.00 90.81 92 ASN A N 1
ATOM 755 C CA . ASN A 1 92 ? 24.364 2.579 -12.875 1.00 90.81 92 ASN A CA 1
ATOM 756 C C . ASN A 1 92 ? 22.931 2.865 -12.390 1.00 90.81 92 ASN A C 1
ATOM 758 O O . ASN A 1 92 ? 22.643 2.772 -11.196 1.00 90.81 92 ASN A O 1
ATOM 762 N N . LEU A 1 93 ? 22.029 3.281 -13.285 1.00 88.81 93 LEU A N 1
ATOM 763 C CA . LEU A 1 93 ? 20.624 3.516 -12.944 1.00 88.81 93 LEU A CA 1
ATOM 764 C C . LEU A 1 93 ? 19.863 2.206 -12.724 1.00 88.81 93 LEU A C 1
ATOM 766 O O . LEU A 1 93 ? 19.045 2.151 -11.809 1.00 88.81 93 LEU A O 1
ATOM 770 N N . ASP A 1 94 ? 20.145 1.171 -13.514 1.00 87.06 94 ASP A N 1
ATOM 771 C CA . ASP A 1 94 ? 19.549 -0.158 -13.354 1.00 87.06 94 ASP A CA 1
ATOM 772 C C . ASP A 1 94 ? 19.997 -0.810 -12.036 1.00 87.06 94 ASP A C 1
ATOM 774 O O . ASP A 1 94 ? 19.166 -1.356 -11.310 1.00 87.06 94 ASP A O 1
ATOM 778 N N . GLU A 1 95 ? 21.272 -0.669 -11.658 1.00 92.25 95 GLU A N 1
ATOM 779 C CA . GLU A 1 95 ? 21.776 -1.104 -10.347 1.00 92.25 95 GLU A CA 1
ATOM 780 C C . GLU A 1 95 ? 21.066 -0.383 -9.193 1.00 92.25 95 GLU A C 1
ATOM 782 O O . GLU A 1 95 ? 20.571 -1.029 -8.269 1.00 92.25 95 GLU A O 1
ATOM 787 N N . LYS A 1 96 ? 20.925 0.949 -9.272 1.00 92.25 96 LYS A N 1
ATOM 788 C CA . LYS A 1 96 ? 20.195 1.738 -8.263 1.00 92.25 96 LYS A CA 1
ATOM 789 C C . LYS A 1 96 ? 18.714 1.375 -8.184 1.00 92.25 96 LYS A C 1
ATOM 791 O O . LYS A 1 96 ? 18.148 1.377 -7.092 1.00 92.25 96 LYS A O 1
ATOM 796 N N . LEU A 1 97 ? 18.075 1.087 -9.318 1.00 87.44 97 LEU A N 1
ATOM 797 C CA . LEU A 1 97 ? 16.692 0.611 -9.350 1.00 87.44 97 LEU A CA 1
ATOM 798 C C . LEU A 1 97 ? 16.578 -0.758 -8.681 1.00 87.44 97 LEU A C 1
ATOM 800 O O . LEU A 1 97 ? 15.717 -0.932 -7.824 1.00 87.44 97 LEU A O 1
ATOM 804 N N . SER A 1 98 ? 17.479 -1.687 -9.002 1.00 92.50 98 SER A N 1
ATOM 805 C CA . SER A 1 98 ? 17.516 -3.010 -8.376 1.00 92.50 98 SER A CA 1
ATOM 806 C C . SER A 1 98 ? 17.746 -2.922 -6.862 1.00 92.50 98 SER A C 1
ATOM 808 O O . SER A 1 98 ? 17.117 -3.658 -6.101 1.00 92.50 98 SER A O 1
ATOM 810 N N . GLU A 1 99 ? 18.614 -2.018 -6.403 1.00 91.38 99 GLU A N 1
ATOM 811 C CA . GLU A 1 99 ? 18.852 -1.769 -4.978 1.00 91.38 99 GLU A CA 1
ATOM 812 C C . GLU A 1 99 ? 17.601 -1.195 -4.291 1.00 91.38 99 GLU A C 1
ATOM 814 O O . GLU A 1 99 ? 17.193 -1.669 -3.228 1.00 91.38 99 GLU A O 1
ATOM 819 N N . GLN A 1 100 ? 16.938 -0.214 -4.914 1.00 89.19 100 GLN A N 1
ATOM 820 C CA . GLN A 1 100 ? 15.691 0.352 -4.393 1.00 89.19 100 GLN A CA 1
ATOM 821 C C . GLN A 1 100 ? 14.552 -0.671 -4.344 1.00 89.19 100 GLN A C 1
ATOM 823 O O . GLN A 1 100 ? 13.810 -0.694 -3.362 1.00 89.19 100 GLN A O 1
ATOM 828 N N . GLU A 1 101 ? 14.415 -1.529 -5.355 1.00 87.44 101 GLU A N 1
ATOM 829 C CA . GLU A 1 101 ? 13.433 -2.618 -5.362 1.00 87.44 101 GLU A CA 1
ATOM 830 C C . GLU A 1 101 ? 13.719 -3.639 -4.252 1.00 87.44 101 GLU A C 1
ATOM 832 O O . GLU A 1 101 ? 12.797 -4.071 -3.555 1.00 87.44 101 GLU A O 1
ATOM 837 N N . GLY A 1 102 ? 14.993 -3.974 -4.023 1.00 88.44 102 GLY A N 1
ATOM 838 C CA . GLY A 1 102 ? 15.422 -4.805 -2.897 1.00 88.44 102 GLY A CA 1
ATOM 839 C C . GLY A 1 102 ? 15.032 -4.197 -1.549 1.00 88.44 102 GLY A C 1
ATOM 840 O O . GLY A 1 102 ? 14.372 -4.852 -0.739 1.00 88.44 102 GLY A O 1
ATOM 841 N N . ASN A 1 103 ? 15.354 -2.920 -1.340 1.00 87.12 103 ASN A N 1
ATOM 842 C CA . ASN A 1 103 ? 15.007 -2.187 -0.121 1.00 87.12 103 ASN A CA 1
ATOM 843 C C . ASN A 1 103 ? 13.488 -2.098 0.086 1.00 87.12 103 ASN A C 1
ATOM 845 O O . ASN A 1 103 ? 13.001 -2.346 1.189 1.00 87.12 103 ASN A O 1
ATOM 849 N N . PHE A 1 104 ? 12.723 -1.823 -0.975 1.00 87.25 104 PHE A N 1
ATOM 850 C CA . PHE A 1 104 ? 11.262 -1.800 -0.924 1.00 87.25 104 PHE A CA 1
ATOM 851 C C . PHE A 1 104 ? 10.683 -3.158 -0.510 1.00 87.25 104 PHE A C 1
ATOM 853 O O . PHE A 1 104 ? 9.808 -3.215 0.354 1.00 87.25 104 PHE A O 1
ATOM 860 N N . ASN A 1 105 ? 11.191 -4.257 -1.073 1.00 84.81 105 ASN A N 1
ATOM 861 C CA . ASN A 1 105 ? 10.747 -5.604 -0.720 1.00 84.81 105 ASN A CA 1
ATOM 862 C C . ASN A 1 105 ? 11.082 -5.958 0.736 1.00 84.81 105 ASN A C 1
ATOM 864 O O . ASN A 1 105 ? 10.258 -6.563 1.423 1.00 84.81 105 ASN A O 1
ATOM 868 N N . ILE A 1 106 ? 12.249 -5.542 1.239 1.00 90.69 106 ILE A N 1
ATOM 869 C CA . ILE A 1 106 ? 12.615 -5.712 2.652 1.00 90.69 106 ILE A CA 1
ATOM 870 C C . ILE A 1 106 ? 11.644 -4.937 3.552 1.00 90.69 106 ILE A C 1
ATOM 872 O O . ILE A 1 106 ? 11.067 -5.528 4.465 1.00 90.69 106 ILE A O 1
ATOM 876 N N . SER A 1 107 ? 11.403 -3.651 3.278 1.00 87.00 107 SER A N 1
ATOM 877 C CA . SER A 1 107 ? 10.458 -2.832 4.050 1.00 87.00 107 SER A CA 1
ATOM 878 C C . SER A 1 107 ? 9.035 -3.390 4.007 1.00 87.00 107 SER A C 1
ATOM 880 O O . SER A 1 107 ? 8.374 -3.460 5.041 1.00 87.00 107 SER A O 1
ATOM 882 N N . LYS A 1 108 ? 8.576 -3.853 2.839 1.00 89.31 108 LYS A N 1
ATOM 883 C CA . LYS A 1 108 ? 7.275 -4.510 2.680 1.00 89.31 108 LYS A CA 1
ATOM 884 C C . LYS A 1 108 ? 7.165 -5.754 3.565 1.00 89.31 108 LYS A C 1
ATOM 886 O O . LYS A 1 108 ? 6.197 -5.878 4.306 1.00 89.31 108 LYS A O 1
ATOM 891 N N . ASN A 1 109 ? 8.171 -6.629 3.549 1.00 88.69 109 ASN A N 1
ATOM 892 C CA . ASN A 1 109 ? 8.189 -7.839 4.376 1.00 88.69 109 ASN A CA 1
ATOM 893 C C . ASN A 1 109 ? 8.209 -7.524 5.883 1.00 88.69 109 ASN A C 1
ATOM 895 O O . ASN A 1 109 ? 7.626 -8.264 6.674 1.00 88.69 109 ASN A O 1
ATOM 899 N N . ILE A 1 110 ? 8.885 -6.445 6.295 1.00 88.88 110 ILE A N 1
ATOM 900 C CA . ILE A 1 110 ? 8.881 -5.978 7.691 1.00 88.88 110 ILE A CA 1
ATOM 901 C C . ILE A 1 110 ? 7.470 -5.533 8.092 1.00 88.88 110 ILE A C 1
ATOM 903 O O . ILE A 1 110 ? 6.951 -6.009 9.101 1.00 88.88 110 ILE A O 1
ATOM 907 N N . LEU A 1 111 ? 6.825 -4.696 7.275 1.00 87.06 111 LEU A N 1
ATOM 908 C CA . LEU A 1 111 ? 5.464 -4.216 7.532 1.00 87.06 111 LEU A CA 1
ATOM 909 C C . LEU A 1 111 ? 4.438 -5.358 7.540 1.00 87.06 111 LEU A C 1
ATOM 911 O O . LEU A 1 111 ? 3.556 -5.388 8.393 1.00 87.06 111 LEU A O 1
ATOM 915 N N . GLU A 1 112 ? 4.562 -6.336 6.639 1.00 88.06 112 GLU A N 1
ATOM 916 C CA . GLU A 1 112 ? 3.689 -7.518 6.624 1.00 88.06 112 GLU A CA 1
ATOM 917 C C . GLU A 1 112 ? 3.810 -8.339 7.918 1.00 88.06 112 GLU A C 1
ATOM 919 O O . GLU A 1 112 ? 2.793 -8.759 8.477 1.00 88.06 112 GLU A O 1
ATOM 924 N N . LYS A 1 113 ? 5.029 -8.517 8.448 1.00 91.88 113 LYS A N 1
ATOM 925 C CA . LYS A 1 113 ? 5.249 -9.175 9.747 1.00 91.88 113 LYS A CA 1
ATOM 926 C C . LYS A 1 113 ? 4.647 -8.378 10.904 1.00 91.88 113 LYS A C 1
ATOM 928 O O . LYS A 1 113 ? 4.010 -8.968 11.773 1.00 91.88 113 LYS A O 1
ATOM 933 N N . GLU A 1 114 ? 4.811 -7.057 10.909 1.00 88.38 114 GLU A N 1
ATOM 934 C CA . GLU A 1 114 ? 4.247 -6.185 11.944 1.00 88.38 114 GLU A CA 1
ATOM 935 C C . GLU A 1 114 ? 2.711 -6.222 11.946 1.00 88.38 114 GLU A C 1
ATOM 937 O O . GLU A 1 114 ? 2.097 -6.365 13.002 1.00 88.38 114 GLU A O 1
ATOM 942 N N . ILE A 1 115 ? 2.078 -6.221 10.766 1.00 84.06 115 ILE A N 1
ATOM 943 C CA . ILE A 1 115 ? 0.623 -6.385 10.624 1.00 84.06 115 ILE A CA 1
ATOM 944 C C . ILE A 1 115 ? 0.149 -7.721 11.212 1.00 84.06 115 ILE A C 1
ATOM 946 O O . ILE A 1 115 ? -0.899 -7.766 11.858 1.00 84.06 115 ILE A O 1
ATOM 950 N N . ILE A 1 116 ? 0.890 -8.815 11.003 1.00 90.50 116 ILE A N 1
ATOM 951 C CA . ILE A 1 116 ? 0.547 -10.128 11.574 1.00 90.50 116 ILE A CA 1
ATOM 952 C C . ILE A 1 116 ? 0.619 -10.087 13.106 1.00 90.50 116 ILE A C 1
ATOM 954 O O . ILE A 1 116 ? -0.317 -10.545 13.763 1.00 90.50 116 ILE A O 1
ATOM 958 N N . ILE A 1 117 ? 1.677 -9.494 13.672 1.00 88.81 117 ILE A N 1
ATOM 959 C CA . ILE A 1 117 ? 1.847 -9.351 15.127 1.00 88.81 117 ILE A CA 1
ATOM 960 C C . ILE A 1 117 ? 0.705 -8.522 15.725 1.00 88.81 117 ILE A C 1
ATOM 962 O O . ILE A 1 117 ? 0.074 -8.952 16.689 1.00 88.81 117 ILE A O 1
ATOM 966 N N . LEU A 1 118 ? 0.378 -7.375 15.123 1.00 85.50 118 LEU A N 1
ATOM 967 C CA . LEU A 1 118 ? -0.713 -6.513 15.588 1.00 85.50 118 LEU A CA 1
ATOM 968 C C . LEU A 1 118 ? -2.081 -7.210 15.506 1.00 85.50 118 LEU A C 1
ATOM 970 O O . LEU A 1 118 ? -2.918 -7.041 16.392 1.00 85.50 118 LEU A O 1
ATOM 974 N N . LYS A 1 119 ? -2.316 -8.037 14.478 1.00 88.62 119 LYS A N 1
ATOM 975 C CA . LYS A 1 119 ? -3.540 -8.849 14.367 1.00 88.62 119 LYS A CA 1
ATOM 976 C C . LYS A 1 119 ? -3.640 -9.937 15.438 1.00 88.62 119 LYS A C 1
ATOM 978 O O . LYS A 1 119 ? -4.753 -10.270 15.837 1.00 88.62 119 LYS A O 1
ATOM 983 N N . GLU A 1 120 ? -2.526 -10.522 15.872 1.00 93.44 120 GLU A N 1
ATOM 984 C CA . GLU A 1 120 ? -2.511 -11.476 16.991 1.00 93.44 120 GLU A CA 1
ATOM 985 C C . GLU A 1 120 ? -2.768 -10.760 18.322 1.00 93.44 120 GLU A C 1
ATOM 987 O O . GLU A 1 120 ? -3.655 -11.162 19.067 1.00 93.44 120 GLU A O 1
ATOM 992 N N . GLN A 1 121 ? -2.091 -9.633 18.569 1.00 88.19 121 GLN A N 1
ATOM 993 C CA . GLN A 1 121 ? -2.309 -8.824 19.774 1.00 88.19 121 GLN A CA 1
ATOM 994 C C . GLN A 1 121 ? -3.761 -8.354 19.900 1.00 88.19 121 GLN A C 1
ATOM 996 O O . GLN A 1 121 ? -4.342 -8.429 20.980 1.00 88.19 121 GLN A O 1
ATOM 1001 N N . LYS A 1 122 ? -4.381 -7.920 18.793 1.00 88.81 122 LYS A N 1
ATOM 1002 C CA . LYS A 1 122 ? -5.806 -7.573 18.777 1.00 88.81 122 LYS A CA 1
ATOM 1003 C C . LYS A 1 122 ? -6.682 -8.765 19.177 1.00 88.81 122 LYS A C 1
ATOM 1005 O O . LYS A 1 122 ? -7.548 -8.607 20.028 1.00 88.81 122 LYS A O 1
ATOM 1010 N N . ARG A 1 123 ? -6.435 -9.953 18.609 1.00 90.94 123 ARG A N 1
ATOM 1011 C CA . ARG A 1 123 ? -7.182 -11.175 18.957 1.00 90.94 123 ARG A CA 1
ATOM 1012 C C . ARG A 1 123 ? -7.041 -11.537 20.435 1.00 90.94 123 ARG A C 1
ATOM 1014 O O . ARG A 1 123 ? -8.027 -11.929 21.050 1.00 90.94 123 ARG A O 1
ATOM 1021 N N . GLU A 1 124 ? -5.851 -11.381 21.010 1.00 93.31 124 GLU A N 1
ATOM 1022 C CA . GLU A 1 124 ? -5.619 -11.625 22.437 1.00 93.31 124 GLU A CA 1
ATOM 1023 C C . GLU A 1 124 ? -6.402 -10.642 23.324 1.00 93.31 124 GLU A C 1
ATOM 1025 O O . GLU A 1 124 ? -7.004 -11.046 24.320 1.00 93.31 124 GLU A O 1
ATOM 1030 N N . VAL A 1 125 ? -6.429 -9.356 22.959 1.00 88.44 125 VAL A N 1
ATOM 1031 C CA . VAL A 1 125 ? -7.212 -8.335 23.675 1.00 88.44 125 VAL A CA 1
ATOM 1032 C C . VAL A 1 125 ? -8.711 -8.610 23.560 1.00 88.44 125 VAL A C 1
ATOM 1034 O O . VAL A 1 125 ? -9.399 -8.584 24.578 1.00 88.44 125 VAL A O 1
ATOM 1037 N N . ASP A 1 126 ? -9.206 -8.934 22.364 1.00 87.00 126 ASP A N 1
ATOM 1038 C CA . ASP A 1 126 ? -10.615 -9.279 22.137 1.00 87.00 126 ASP A CA 1
ATOM 1039 C C . ASP A 1 126 ? -11.025 -10.507 22.970 1.00 87.00 126 ASP A C 1
ATOM 1041 O O . ASP A 1 126 ? -12.087 -10.512 23.594 1.00 87.00 126 ASP A O 1
ATOM 1045 N N . TYR A 1 127 ? -10.160 -11.525 23.058 1.00 94.44 127 TYR A N 1
ATOM 1046 C CA . TYR A 1 127 ? -10.383 -12.696 23.910 1.00 94.44 127 TYR A CA 1
ATOM 1047 C C . TYR A 1 127 ? -10.492 -12.315 25.395 1.00 94.44 127 TYR A C 1
ATOM 1049 O O . TYR A 1 127 ? -11.473 -12.672 26.048 1.00 94.44 127 TYR A O 1
ATOM 1057 N N . LYS A 1 128 ? -9.536 -11.534 25.919 1.00 92.81 128 LYS A N 1
ATOM 1058 C CA . LYS A 1 128 ? -9.555 -11.068 27.320 1.00 92.81 128 LYS A CA 1
ATOM 1059 C C . LYS A 1 128 ? -10.774 -10.196 27.622 1.00 92.81 128 LYS A C 1
ATOM 1061 O O . LYS A 1 128 ? -11.336 -10.279 28.712 1.00 92.81 128 LYS A O 1
ATOM 1066 N N . MET A 1 129 ? -11.196 -9.366 26.670 1.00 87.06 129 MET A N 1
ATOM 1067 C CA . MET A 1 129 ? -12.384 -8.522 26.807 1.00 87.06 129 MET A CA 1
ATOM 1068 C C . MET A 1 129 ? -13.668 -9.360 26.850 1.00 87.06 129 MET A C 1
ATOM 1070 O O . MET A 1 129 ? -14.537 -9.099 27.684 1.00 87.06 129 MET A O 1
ATOM 1074 N N . ASN A 1 130 ? -13.776 -10.389 26.006 1.00 89.19 130 ASN A N 1
ATOM 1075 C CA . ASN A 1 130 ? -14.912 -11.312 26.015 1.00 89.19 130 ASN A CA 1
ATOM 1076 C C . ASN A 1 130 ? -14.979 -12.105 27.325 1.00 89.19 130 ASN A C 1
ATOM 1078 O O . ASN A 1 130 ? -16.035 -12.159 27.949 1.00 89.19 130 ASN A O 1
ATOM 1082 N N . GLU A 1 131 ? -13.848 -12.629 27.801 1.00 95.19 131 GLU A N 1
ATOM 1083 C CA . GLU A 1 131 ? -13.761 -13.320 29.091 1.00 95.19 131 GLU A CA 1
ATOM 1084 C C . GLU A 1 131 ? -14.165 -12.405 30.262 1.00 95.19 131 GLU A C 1
ATOM 1086 O O . GLU A 1 131 ? -14.954 -12.793 31.127 1.00 95.19 131 GLU A O 1
ATOM 1091 N N . ALA A 1 132 ? -13.683 -11.157 30.279 1.00 88.81 132 ALA A N 1
ATOM 1092 C CA . ALA A 1 132 ? -14.079 -10.169 31.282 1.00 88.81 132 ALA A CA 1
ATOM 1093 C C . ALA A 1 132 ? -15.587 -9.861 31.224 1.00 88.81 132 ALA A C 1
AT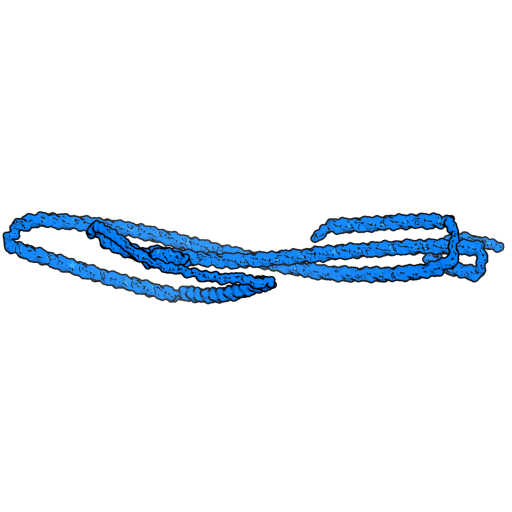OM 1095 O O . ALA A 1 132 ? -16.241 -9.778 32.265 1.00 88.81 132 ALA A O 1
ATOM 1096 N N . THR A 1 133 ? -16.147 -9.741 30.019 1.00 90.00 133 THR A N 1
ATOM 1097 C CA . THR A 1 133 ? -17.578 -9.484 29.793 1.00 90.00 133 THR A CA 1
ATOM 1098 C C . THR A 1 133 ? -18.441 -10.651 30.271 1.00 90.00 133 THR A C 1
ATOM 1100 O O . THR A 1 133 ? -19.433 -10.434 30.971 1.00 90.00 133 THR A O 1
ATOM 1103 N N . GLU A 1 134 ? -18.051 -11.893 29.980 1.00 93.94 134 GLU A N 1
ATOM 1104 C CA . GLU A 1 134 ? -18.727 -13.089 30.494 1.00 93.94 134 GLU A CA 1
ATOM 1105 C C . GLU A 1 134 ? -18.675 -13.154 32.024 1.00 93.94 134 GLU A C 1
ATOM 1107 O O . GLU A 1 134 ? -19.688 -13.410 32.677 1.00 93.94 134 GLU A O 1
ATOM 1112 N N . ASN A 1 135 ? -17.513 -12.875 32.618 1.00 94.31 135 ASN A N 1
ATOM 1113 C CA . ASN A 1 135 ? -17.353 -12.862 34.069 1.00 94.31 135 ASN A CA 1
ATOM 1114 C C . ASN A 1 135 ? -18.233 -11.796 34.736 1.00 94.31 135 ASN A C 1
ATOM 1116 O O . ASN A 1 135 ? -18.896 -12.091 35.734 1.00 94.31 135 ASN A O 1
ATOM 1120 N N . LEU A 1 136 ? -18.291 -10.584 34.175 1.00 92.06 136 LEU A N 1
ATOM 1121 C CA . LEU A 1 136 ? -19.186 -9.523 34.644 1.00 92.06 136 LEU A CA 1
ATOM 1122 C C . LEU A 1 136 ? -20.657 -9.917 34.497 1.00 92.06 136 LEU A C 1
ATOM 1124 O O . LEU A 1 136 ? -21.427 -9.717 35.434 1.00 92.06 136 LEU A O 1
ATOM 1128 N N . THR A 1 137 ? -21.032 -10.550 33.385 1.00 94.00 137 THR A N 1
ATOM 1129 C CA . THR A 1 137 ? -22.397 -11.050 33.156 1.00 94.00 137 THR A CA 1
ATOM 1130 C C . THR A 1 137 ? -22.796 -12.056 34.239 1.00 94.00 137 THR A C 1
ATOM 1132 O O . THR A 1 137 ? -23.811 -11.865 34.907 1.00 94.00 137 THR A O 1
ATOM 1135 N N . ARG A 1 138 ? -21.931 -13.034 34.548 1.00 96.69 138 ARG A N 1
ATOM 1136 C CA . ARG A 1 138 ? -22.154 -14.004 35.640 1.00 96.69 138 ARG A CA 1
ATOM 1137 C C . ARG A 1 138 ? -22.228 -13.355 37.026 1.00 96.69 138 ARG A C 1
ATOM 1139 O O . ARG A 1 138 ? -22.833 -13.911 37.945 1.00 96.69 138 ARG A O 1
ATOM 1146 N N . ILE A 1 139 ? -21.535 -12.236 37.249 1.00 94.12 139 ILE A N 1
ATOM 1147 C CA . ILE A 1 139 ? -21.626 -11.483 38.512 1.00 94.12 139 ILE A CA 1
ATOM 1148 C C . ILE A 1 139 ? -22.972 -10.758 38.589 1.00 94.12 139 ILE A C 1
ATOM 1150 O O . ILE A 1 139 ? -23.626 -10.819 39.630 1.00 94.12 139 ILE A O 1
ATOM 1154 N N . ILE A 1 140 ? -23.395 -10.109 37.502 1.00 91.50 140 ILE A N 1
ATOM 1155 C CA . ILE A 1 140 ? -24.679 -9.405 37.409 1.00 91.50 140 ILE A CA 1
ATOM 1156 C C . ILE A 1 140 ? -25.840 -10.380 37.628 1.00 91.50 140 ILE A C 1
ATOM 1158 O O . ILE A 1 140 ? -26.711 -10.099 38.448 1.00 91.50 140 ILE A O 1
ATOM 1162 N N . GLU A 1 141 ? -25.821 -11.548 36.984 1.00 96.25 141 GLU A N 1
ATOM 1163 C CA . GLU A 1 141 ? -26.830 -12.601 37.168 1.00 96.25 141 GLU A CA 1
ATOM 1164 C C . GLU A 1 141 ? -26.950 -13.019 38.640 1.00 96.25 141 GLU A C 1
ATOM 1166 O O . GLU A 1 141 ? -28.032 -12.934 39.222 1.00 96.25 141 GLU A O 1
ATOM 1171 N N . ARG A 1 142 ? -25.825 -13.332 39.301 1.00 96.62 142 ARG A N 1
ATOM 1172 C CA . ARG A 1 142 ? -25.804 -13.667 40.738 1.00 96.62 142 ARG A CA 1
ATOM 1173 C C . ARG A 1 142 ? -26.332 -12.538 41.625 1.00 96.62 142 ARG A C 1
ATOM 1175 O O . ARG A 1 142 ? -26.979 -12.788 42.642 1.00 96.62 142 ARG A O 1
ATOM 1182 N N . LYS A 1 143 ? -26.039 -11.279 41.290 1.00 96.06 143 LYS A N 1
ATOM 1183 C CA . LYS A 1 143 ? -26.563 -10.125 42.038 1.00 96.06 143 LYS A CA 1
ATOM 1184 C C . LYS A 1 143 ? -28.068 -9.963 41.830 1.00 96.06 143 LYS A C 1
ATOM 1186 O O . LYS A 1 143 ? -28.762 -9.698 42.808 1.00 96.06 143 LYS A O 1
ATOM 1191 N N . ASN A 1 144 ? -28.576 -10.188 40.622 1.00 94.88 144 ASN A N 1
ATOM 1192 C CA . ASN A 1 144 ? -30.008 -10.144 40.322 1.00 94.88 144 ASN A CA 1
ATOM 1193 C C . ASN A 1 144 ? -30.790 -11.261 41.027 1.00 94.88 144 ASN A C 1
ATOM 1195 O O . ASN A 1 144 ? -31.880 -11.008 41.544 1.00 94.88 144 ASN A O 1
ATOM 1199 N N . GLU A 1 145 ? -30.224 -12.466 41.127 1.00 97.56 145 GLU A N 1
ATOM 1200 C CA . GLU A 1 145 ? -30.795 -13.552 41.934 1.00 97.56 145 GLU A CA 1
ATOM 1201 C C . GLU A 1 145 ? -30.901 -13.159 43.413 1.00 97.56 145 GLU A C 1
ATOM 1203 O O . GLU A 1 145 ? -31.954 -13.318 44.027 1.00 97.56 145 GLU A O 1
ATOM 1208 N N . ASN A 1 146 ? -29.840 -12.578 43.983 1.00 96.62 146 ASN A N 1
ATOM 1209 C CA . ASN A 1 146 ? -29.856 -12.113 45.372 1.00 96.62 146 ASN A CA 1
ATOM 1210 C C . ASN A 1 146 ? -30.859 -10.973 45.598 1.00 96.62 146 ASN A C 1
ATOM 1212 O O . ASN A 1 146 ? -31.555 -10.969 46.608 1.00 96.62 146 ASN A O 1
ATOM 1216 N N . ILE A 1 147 ? -30.967 -10.024 44.661 1.00 94.69 147 ILE A N 1
ATOM 1217 C CA . ILE A 1 147 ? -31.984 -8.962 44.713 1.00 94.69 147 ILE A CA 1
ATOM 1218 C C . ILE A 1 147 ? -33.391 -9.569 44.698 1.00 94.69 147 ILE A C 1
ATOM 1220 O O . ILE A 1 147 ? -34.263 -9.089 45.417 1.00 94.69 147 ILE A O 1
ATOM 1224 N N . SER A 1 148 ? -33.616 -10.615 43.902 1.00 96.38 148 SER A N 1
ATOM 1225 C CA . SER A 1 148 ? -34.916 -11.291 43.828 1.00 96.38 148 SER A CA 1
ATOM 1226 C C . SER A 1 148 ? -35.266 -11.974 45.153 1.00 96.38 148 SER A C 1
ATOM 1228 O O . SER A 1 148 ? -36.355 -11.746 45.667 1.00 96.38 148 SER A O 1
ATOM 1230 N N . LYS A 1 149 ? -34.313 -12.687 45.773 1.00 97.38 149 LYS A N 1
ATOM 1231 C CA . LYS A 1 149 ? -34.489 -13.289 47.110 1.00 97.38 149 LYS A CA 1
ATOM 1232 C C . LYS A 1 149 ? -34.797 -12.247 48.186 1.00 97.38 149 LYS A C 1
ATOM 1234 O O . LYS A 1 149 ? -35.764 -12.390 48.920 1.00 97.38 149 LYS A O 1
ATOM 1239 N N . LEU A 1 150 ? -34.032 -11.153 48.229 1.00 95.94 150 LEU A N 1
ATOM 1240 C CA . LEU A 1 150 ? -34.260 -10.072 49.196 1.00 95.94 150 LEU A CA 1
ATOM 1241 C C . LEU A 1 150 ? -35.625 -9.393 49.009 1.00 95.94 150 LEU A C 1
ATOM 1243 O O . LEU A 1 150 ? -36.224 -8.937 49.980 1.00 95.94 150 LEU A O 1
ATOM 1247 N N . LYS A 1 151 ? -36.132 -9.308 47.772 1.00 96.75 151 LYS A N 1
ATOM 1248 C CA . LYS A 1 151 ? -37.490 -8.812 47.509 1.00 96.75 151 LYS A CA 1
ATOM 1249 C C . LYS A 1 151 ? -38.556 -9.770 48.038 1.00 96.75 151 LYS A C 1
ATOM 1251 O O . LYS A 1 151 ? -39.534 -9.296 48.604 1.00 96.75 151 LYS A O 1
ATOM 1256 N N . GLU A 1 152 ? -38.376 -11.078 47.867 1.00 97.62 152 GLU A N 1
ATOM 1257 C CA . GLU A 1 152 ? -39.294 -12.089 48.408 1.00 97.62 152 GLU A CA 1
ATOM 1258 C C . GLU A 1 152 ? -39.329 -12.057 49.942 1.00 97.62 152 GLU A C 1
ATOM 1260 O O . GLU A 1 152 ? -40.415 -11.971 50.514 1.00 97.62 152 GLU A O 1
ATOM 1265 N N . GLU A 1 153 ? -38.161 -12.016 50.593 1.00 97.31 153 GLU A N 1
ATOM 1266 C CA . GLU A 1 153 ? -38.039 -11.879 52.054 1.00 97.31 153 GLU A CA 1
ATOM 1267 C C . GLU A 1 153 ? -38.710 -10.590 52.559 1.00 97.31 153 GLU A C 1
ATOM 1269 O O . GLU A 1 153 ? -39.431 -10.600 53.555 1.00 97.31 153 GLU A O 1
ATOM 1274 N N . LEU A 1 154 ? -38.532 -9.468 51.853 1.00 95.69 154 LEU A N 1
ATOM 1275 C CA . LEU A 1 154 ? -39.175 -8.203 52.213 1.00 95.69 154 LEU A CA 1
ATOM 1276 C C . LEU A 1 154 ? -40.707 -8.282 52.128 1.00 95.69 154 LEU A C 1
ATOM 1278 O O . LEU A 1 154 ? -41.396 -7.727 52.983 1.00 95.69 154 LEU A O 1
ATOM 1282 N N . GLU A 1 155 ? -41.253 -8.934 51.100 1.00 97.06 155 GLU A N 1
ATOM 1283 C CA . GLU A 1 155 ? -42.703 -9.119 50.966 1.00 97.06 155 GLU A CA 1
ATOM 1284 C C . GLU A 1 155 ? -43.261 -10.090 52.015 1.00 97.06 155 GLU A C 1
ATOM 1286 O O . GLU A 1 155 ? -44.378 -9.898 52.493 1.00 97.06 155 GLU A O 1
ATOM 1291 N N . GLU A 1 156 ? -42.488 -11.093 52.434 1.00 97.44 156 GLU A N 1
ATOM 1292 C CA . GLU A 1 156 ? -42.840 -11.951 53.567 1.00 97.44 156 GLU A CA 1
ATOM 1293 C C . GLU A 1 156 ? -42.914 -11.158 54.876 1.00 97.44 156 GLU A C 1
ATOM 1295 O O . GLU A 1 156 ? -43.970 -11.147 55.507 1.00 97.44 156 GLU A O 1
ATOM 1300 N N . VAL A 1 157 ? -41.876 -10.383 55.205 1.00 95.94 157 VAL A N 1
ATOM 1301 C CA . VAL A 1 157 ? -41.857 -9.520 56.400 1.00 95.94 157 VAL A CA 1
ATOM 1302 C C . VAL A 1 157 ? -43.004 -8.503 56.383 1.00 95.94 157 VAL A C 1
ATOM 1304 O O . VAL A 1 157 ? -43.623 -8.242 57.415 1.00 95.94 157 VAL A O 1
ATOM 1307 N N . LYS A 1 158 ? -43.341 -7.929 55.219 1.00 95.50 158 LYS A N 1
ATOM 1308 C CA . LYS A 1 158 ? -44.502 -7.030 55.091 1.00 95.50 158 LYS A CA 1
ATOM 1309 C C . LYS A 1 158 ? -45.823 -7.735 55.394 1.00 95.50 158 LYS A C 1
ATOM 1311 O O . LYS A 1 158 ? -46.682 -7.125 56.029 1.00 95.50 158 LYS A O 1
ATOM 1316 N N . ARG A 1 159 ? -46.006 -8.978 54.932 1.00 97.00 159 ARG A N 1
ATOM 1317 C CA . ARG A 1 159 ? -47.211 -9.772 55.226 1.00 97.00 159 ARG A CA 1
ATOM 1318 C C . ARG A 1 159 ? -47.309 -10.088 56.714 1.00 97.00 159 ARG A C 1
ATOM 1320 O O . ARG A 1 159 ? -48.354 -9.836 57.302 1.00 97.00 159 ARG A O 1
ATOM 1327 N N . GLU A 1 160 ? -46.218 -10.543 57.325 1.00 96.62 160 GLU A N 1
ATOM 1328 C CA . GLU A 1 160 ? -46.165 -10.820 58.766 1.00 96.62 160 GLU A CA 1
ATOM 1329 C C . GLU A 1 160 ? -46.498 -9.572 59.595 1.00 96.62 160 GLU A C 1
ATOM 1331 O O . GLU A 1 160 ? -47.351 -9.620 60.481 1.00 96.62 160 GLU A O 1
ATOM 1336 N N . ALA A 1 161 ? -45.899 -8.425 59.257 1.00 94.44 161 ALA A N 1
ATOM 1337 C CA . ALA A 1 161 ? -46.177 -7.160 59.929 1.00 94.44 161 ALA A CA 1
ATOM 1338 C C . ALA A 1 161 ? -47.638 -6.706 59.751 1.00 94.44 161 ALA A C 1
ATOM 1340 O O . ALA A 1 161 ? -48.246 -6.191 60.690 1.00 94.44 161 ALA A O 1
ATOM 1341 N N . ALA A 1 162 ? -48.228 -6.898 58.566 1.00 95.44 162 ALA A N 1
ATOM 1342 C CA . ALA A 1 162 ? -49.636 -6.585 58.325 1.00 95.44 162 ALA A CA 1
ATOM 1343 C C . ALA A 1 162 ? -50.575 -7.472 59.164 1.00 95.44 162 ALA A C 1
ATOM 1345 O O . ALA A 1 162 ? -51.534 -6.962 59.751 1.00 95.44 162 ALA A O 1
ATOM 1346 N N . ASP A 1 163 ? -50.272 -8.767 59.280 1.00 95.31 163 ASP A N 1
ATOM 1347 C CA . ASP A 1 163 ? -51.023 -9.708 60.114 1.00 95.31 163 ASP A CA 1
ATOM 1348 C C . ASP A 1 163 ? -50.918 -9.355 61.607 1.00 95.31 163 ASP A C 1
ATOM 1350 O O . ASP A 1 163 ? -51.917 -9.398 62.331 1.00 95.31 163 ASP A O 1
ATOM 1354 N N . GLU A 1 164 ? -49.731 -8.966 62.085 1.00 95.88 164 GLU A N 1
ATOM 1355 C CA . GLU A 1 164 ? -49.537 -8.475 63.455 1.00 95.88 164 GLU A CA 1
ATOM 1356 C C . GLU A 1 164 ? -50.341 -7.200 63.727 1.00 95.88 164 GLU A C 1
ATOM 1358 O O . GLU A 1 164 ? -51.045 -7.122 64.738 1.00 95.88 164 GLU A O 1
ATOM 1363 N N . ILE A 1 165 ? -50.309 -6.228 62.810 1.00 93.62 165 ILE A N 1
ATOM 1364 C CA . ILE A 1 165 ? -51.113 -5.004 62.912 1.00 93.62 165 ILE A CA 1
ATOM 1365 C C . ILE A 1 165 ? -52.607 -5.345 62.956 1.00 93.62 165 ILE A C 1
ATOM 1367 O O . ILE A 1 165 ? -53.329 -4.773 63.777 1.00 93.62 165 ILE A O 1
ATOM 1371 N N . SER A 1 166 ? -53.085 -6.289 62.138 1.00 95.19 166 SER A N 1
ATOM 1372 C CA . SER A 1 166 ? -54.489 -6.725 62.163 1.00 95.19 166 SER A CA 1
ATOM 1373 C C . SER A 1 166 ? -54.868 -7.318 63.521 1.00 95.19 166 SER A C 1
ATOM 1375 O O . SER A 1 166 ? -55.859 -6.896 64.118 1.00 95.19 166 SER A O 1
ATOM 1377 N N . LYS A 1 167 ? -54.038 -8.214 64.075 1.00 95.44 167 LYS A N 1
ATOM 1378 C CA . LYS A 1 167 ? -54.255 -8.808 65.408 1.00 95.44 167 LYS A CA 1
ATOM 1379 C C . LYS A 1 167 ? -54.284 -7.756 66.517 1.00 95.44 167 LYS A C 1
ATOM 1381 O O . LYS A 1 167 ? -55.161 -7.797 67.380 1.00 95.44 167 LYS A O 1
ATOM 1386 N N . ILE A 1 168 ? -53.351 -6.800 66.497 1.00 92.75 168 ILE A N 1
ATOM 1387 C CA . ILE A 1 168 ? -53.319 -5.690 67.462 1.00 92.75 168 ILE A CA 1
ATOM 1388 C C . ILE A 1 168 ? -54.582 -4.836 67.321 1.00 92.75 168 ILE A C 1
ATOM 1390 O O . ILE A 1 168 ? -55.197 -4.473 68.324 1.00 92.75 168 ILE A O 1
ATOM 1394 N N . THR A 1 169 ? -55.011 -4.546 66.093 1.00 92.31 169 THR A N 1
ATOM 1395 C CA . THR A 1 169 ? -56.207 -3.738 65.820 1.00 92.31 169 THR A CA 1
ATOM 1396 C C . THR A 1 169 ? -57.477 -4.434 66.313 1.00 92.31 169 THR A C 1
ATOM 1398 O O . THR A 1 169 ? -58.301 -3.809 66.980 1.00 92.31 169 THR A O 1
ATOM 1401 N N . GLU A 1 170 ? -57.625 -5.736 66.060 1.00 93.25 170 GLU A N 1
ATOM 1402 C CA . GLU A 1 170 ? -58.727 -6.556 66.578 1.00 93.25 170 GLU A CA 1
ATOM 1403 C C . GLU A 1 170 ? -58.740 -6.598 68.110 1.00 93.25 170 GLU A C 1
ATOM 1405 O O . GLU A 1 170 ? -59.784 -6.359 68.723 1.00 93.25 170 GLU A O 1
ATOM 1410 N N . GLY A 1 171 ? -57.579 -6.831 68.733 1.00 94.06 171 GLY A N 1
ATOM 1411 C CA . GLY A 1 171 ? -57.428 -6.811 70.189 1.00 94.06 171 GLY A CA 1
ATOM 1412 C C . GLY A 1 171 ? -57.817 -5.461 70.792 1.00 94.06 171 GLY A C 1
ATOM 1413 O O . GLY A 1 171 ? -58.614 -5.403 71.727 1.00 94.06 171 GLY A O 1
ATOM 1414 N N . THR A 1 172 ? -57.340 -4.366 70.197 1.00 92.00 172 THR A N 1
ATOM 1415 C CA . THR A 1 172 ? -57.649 -2.998 70.637 1.00 92.00 172 THR A CA 1
ATOM 1416 C C . THR A 1 172 ? -59.141 -2.690 70.490 1.00 92.00 172 THR A C 1
ATOM 1418 O O . THR A 1 172 ? -59.759 -2.160 71.412 1.00 92.00 172 THR A O 1
ATOM 1421 N N . ASN A 1 173 ? -59.758 -3.069 69.366 1.00 92.12 173 ASN A N 1
ATOM 1422 C CA . ASN A 1 173 ? -61.192 -2.886 69.139 1.00 92.12 173 ASN A CA 1
ATOM 1423 C C . ASN A 1 173 ? -62.038 -3.666 70.150 1.00 92.12 173 ASN A C 1
ATOM 1425 O O . ASN A 1 173 ? -63.037 -3.142 70.648 1.00 92.12 173 ASN A O 1
ATOM 1429 N N . LYS A 1 174 ? -61.627 -4.891 70.493 1.00 93.00 174 LYS A N 1
ATOM 1430 C CA . LYS A 1 174 ? -62.284 -5.691 71.527 1.00 93.00 174 LYS A CA 1
ATOM 1431 C C . LYS A 1 174 ? -62.212 -5.002 72.893 1.00 93.00 174 LYS A C 1
ATOM 1433 O O . LYS A 1 174 ? -63.251 -4.823 73.523 1.00 93.00 174 LYS A O 1
ATOM 1438 N N . SER A 1 175 ? -61.034 -4.529 73.304 1.00 91.81 175 SER A N 1
ATOM 1439 C CA . SER A 1 175 ? -60.875 -3.775 74.556 1.00 91.81 175 SER A CA 1
ATOM 1440 C C . SER A 1 175 ? -61.690 -2.476 74.574 1.00 91.81 175 SER A C 1
ATOM 1442 O O . SER A 1 175 ? -62.292 -2.138 75.590 1.00 91.81 175 SER A O 1
ATOM 1444 N N . ILE A 1 176 ? -61.786 -1.759 73.447 1.00 90.19 176 ILE A N 1
ATOM 1445 C CA . ILE A 1 176 ? -62.643 -0.566 73.325 1.00 90.19 176 ILE A CA 1
ATOM 1446 C C . ILE A 1 176 ? -64.124 -0.924 73.514 1.00 90.19 176 ILE A C 1
ATOM 1448 O O . ILE A 1 176 ? -64.857 -0.177 74.164 1.00 90.19 176 ILE A O 1
ATOM 1452 N N . LEU A 1 177 ? -64.589 -2.041 72.946 1.00 90.88 177 LEU A N 1
ATOM 1453 C CA . LEU A 1 177 ? -65.968 -2.506 73.120 1.00 90.88 177 LEU A CA 1
ATOM 1454 C C . LEU A 1 177 ? -66.259 -2.897 74.573 1.00 90.88 177 LEU A C 1
ATOM 1456 O O . LEU A 1 177 ? -67.310 -2.525 75.093 1.00 90.88 177 LEU A O 1
ATOM 1460 N N . GLU A 1 178 ? -65.327 -3.581 75.236 1.00 90.81 178 GLU A N 1
ATOM 1461 C CA . GLU A 1 178 ? -65.421 -3.916 76.662 1.00 90.81 178 GLU A CA 1
ATOM 1462 C C . GLU A 1 178 ? -65.509 -2.647 77.527 1.00 90.81 178 GLU A C 1
ATOM 1464 O O . GLU A 1 178 ? -66.415 -2.526 78.350 1.00 90.81 178 GLU A O 1
ATOM 1469 N N . LEU A 1 179 ? -64.656 -1.646 77.277 1.00 87.62 179 LEU A N 1
ATOM 1470 C CA . LEU A 1 179 ? -64.704 -0.352 77.971 1.00 87.62 179 LEU A CA 1
ATOM 1471 C C . LEU A 1 179 ? -66.020 0.401 77.733 1.00 87.62 179 LEU A C 1
ATOM 1473 O O . LEU A 1 179 ? -66.573 0.984 78.666 1.00 87.62 179 LEU A O 1
ATOM 1477 N N . LYS A 1 180 ? -66.557 0.379 76.506 1.00 88.88 180 LYS A N 1
ATOM 1478 C CA . LYS A 1 180 ? -67.880 0.958 76.209 1.00 88.88 180 LYS A CA 1
ATOM 1479 C C . LYS A 1 180 ? -68.996 0.252 76.977 1.00 88.88 180 LYS A C 1
ATOM 1481 O O . LYS A 1 180 ? -69.903 0.925 77.461 1.00 88.88 180 LYS A O 1
ATOM 1486 N N . ALA A 1 181 ? -68.937 -1.074 77.089 1.00 86.12 181 ALA A N 1
ATOM 1487 C CA . ALA A 1 181 ? -69.917 -1.846 77.846 1.00 86.12 181 ALA A CA 1
ATOM 1488 C C . ALA A 1 181 ? -69.873 -1.497 79.341 1.00 86.12 181 ALA A C 1
ATOM 1490 O O . ALA A 1 181 ? -70.922 -1.223 79.920 1.00 86.12 181 ALA A O 1
ATOM 1491 N N . ILE A 1 182 ? -68.674 -1.419 79.934 1.00 83.56 182 ILE A N 1
ATOM 1492 C CA . ILE A 1 182 ? -68.474 -0.972 81.324 1.00 83.56 182 ILE A CA 1
ATOM 1493 C C . ILE A 1 182 ? -69.050 0.436 81.518 1.00 83.56 182 ILE A C 1
ATOM 1495 O O . ILE A 1 182 ? -69.855 0.660 82.420 1.00 83.56 182 ILE A O 1
ATOM 1499 N N . TYR A 1 183 ? -68.712 1.372 80.627 1.00 81.75 183 TYR A N 1
ATOM 1500 C CA . TYR A 1 183 ? -69.205 2.747 80.694 1.00 81.75 183 TYR A CA 1
ATOM 1501 C C . TYR A 1 183 ? -70.739 2.830 80.660 1.00 81.75 183 TYR A C 1
ATOM 1503 O O . TYR A 1 183 ? -71.339 3.531 81.475 1.00 81.75 183 TYR A O 1
ATOM 1511 N N . GLU A 1 184 ? -71.400 2.109 79.750 1.00 83.00 184 GLU A N 1
ATOM 1512 C CA . GLU A 1 184 ? -72.869 2.077 79.684 1.00 83.00 184 GLU A CA 1
ATOM 1513 C C . GLU A 1 184 ? -73.499 1.388 80.908 1.00 83.00 184 GLU A C 1
ATOM 1515 O O . GLU A 1 184 ? -74.590 1.777 81.326 1.00 83.00 184 GLU A O 1
ATOM 1520 N N . GLN A 1 185 ? -72.811 0.425 81.529 1.00 80.62 185 GLN A N 1
ATOM 1521 C CA . GLN A 1 185 ? -73.244 -0.228 82.769 1.00 80.62 185 GLN A CA 1
ATOM 1522 C C . GLN A 1 185 ? -73.128 0.702 83.994 1.00 80.62 185 GLN A C 1
ATOM 1524 O O . GLN A 1 185 ? -73.981 0.666 84.882 1.00 80.62 185 GLN A O 1
ATOM 1529 N N . GLU A 1 186 ? -72.124 1.583 84.029 1.00 71.62 186 GLU A N 1
ATOM 1530 C CA . GLU A 1 186 ? -71.924 2.588 85.087 1.00 71.62 186 GLU A CA 1
ATOM 1531 C C . GLU A 1 186 ? -72.759 3.867 84.902 1.00 71.62 186 GLU A C 1
ATOM 1533 O O . GLU A 1 186 ? -73.056 4.586 85.862 1.00 71.62 186 GLU A O 1
ATOM 1538 N N . LYS A 1 187 ? -73.186 4.161 83.674 1.00 67.50 187 LYS A N 1
ATOM 1539 C CA . LYS A 1 187 ? -74.033 5.310 83.319 1.00 67.50 187 LYS A CA 1
ATOM 1540 C C . LYS A 1 187 ? -75.329 5.442 84.146 1.00 67.50 187 LYS A C 1
ATOM 1542 O O . LYS A 1 187 ? -75.632 6.572 84.539 1.00 67.50 187 LYS A O 1
ATOM 1547 N N . PRO A 1 188 ? -76.098 4.375 84.462 1.00 56.19 188 PRO A N 1
ATOM 1548 C CA . PRO A 1 188 ? -77.244 4.472 85.370 1.00 56.19 188 PRO A CA 1
ATOM 1549 C C . PRO A 1 188 ? -76.846 4.637 86.845 1.00 56.19 188 PRO A C 1
ATOM 1551 O O . PRO A 1 188 ? -77.585 5.294 87.575 1.00 56.19 188 PRO A O 1
ATOM 1554 N N . MET A 1 189 ? -75.677 4.143 87.279 1.00 53.06 189 MET A N 1
ATOM 1555 C CA . MET A 1 189 ? -75.169 4.393 88.639 1.00 53.06 189 MET A CA 1
ATOM 1556 C C . MET A 1 189 ? -74.832 5.876 88.861 1.00 53.06 189 MET A C 1
ATOM 1558 O O . MET A 1 189 ? -75.021 6.389 89.956 1.00 53.06 189 MET A O 1
ATOM 1562 N N . ARG A 1 190 ? -74.435 6.626 87.826 1.00 51.00 190 ARG A N 1
ATOM 1563 C CA . ARG A 1 190 ? -74.172 8.074 87.957 1.00 51.00 190 ARG A CA 1
ATOM 1564 C C . ARG A 1 190 ? -75.423 8.947 88.117 1.00 51.00 190 ARG A C 1
ATOM 1566 O O . ARG A 1 190 ? -75.284 10.121 88.438 1.00 51.00 190 ARG A O 1
ATOM 1573 N N . ARG A 1 191 ? -76.636 8.417 87.904 1.00 47.00 191 ARG A N 1
ATOM 1574 C CA . ARG A 1 191 ? -77.892 9.175 88.090 1.00 47.00 191 ARG A CA 1
ATOM 1575 C C . ARG A 1 191 ? -78.524 9.007 89.476 1.00 47.00 191 ARG A C 1
ATOM 1577 O O . ARG A 1 191 ? -79.571 9.598 89.710 1.00 47.00 191 ARG A O 1
ATOM 1584 N N . SER A 1 192 ? -77.913 8.243 90.385 1.00 46.16 192 SER A N 1
ATOM 1585 C CA . SER A 1 192 ? -78.480 7.977 91.717 1.00 46.16 192 SER A CA 1
ATOM 1586 C C . SER A 1 192 ? -77.499 8.140 92.883 1.00 46.16 192 SER A C 1
ATOM 1588 O O . SER A 1 192 ? -77.714 7.525 93.922 1.00 46.16 192 SER A O 1
ATOM 1590 N N . LEU A 1 193 ? -76.423 8.918 92.744 1.00 43.03 193 LEU A N 1
ATOM 1591 C CA . LEU A 1 193 ? -75.499 9.166 93.857 1.00 43.03 193 LEU A CA 1
ATOM 1592 C C . LEU A 1 193 ? -75.317 10.665 94.119 1.00 43.03 193 LEU A C 1
ATOM 1594 O O . LEU A 1 193 ? -74.290 11.247 93.789 1.00 43.03 193 LEU A O 1
ATOM 1598 N N . ASP A 1 194 ? -76.331 11.244 94.762 1.00 46.22 194 ASP A N 1
ATOM 1599 C CA . ASP A 1 194 ? -76.115 12.164 95.880 1.00 46.22 194 ASP A CA 1
ATOM 1600 C C . ASP A 1 194 ? -76.088 11.286 97.137 1.00 46.22 194 ASP A C 1
ATOM 1602 O O . ASP A 1 194 ? -77.140 10.921 97.641 1.00 46.22 194 ASP A O 1
ATOM 1606 N N . ASP A 1 195 ? -74.904 10.839 97.559 1.00 46.88 195 ASP A N 1
ATOM 1607 C CA . ASP A 1 195 ? -74.632 10.462 98.952 1.00 46.88 195 ASP A CA 1
ATOM 1608 C C . ASP A 1 195 ? -73.139 10.158 99.150 1.00 46.88 195 ASP A C 1
ATOM 1610 O O . ASP A 1 195 ? -72.431 9.671 98.257 1.00 46.88 195 ASP A O 1
ATOM 1614 N N . SER A 1 196 ? -72.659 10.459 100.358 1.00 47.66 196 SER A N 1
ATOM 1615 C CA . SER A 1 196 ? -71.254 10.518 100.795 1.00 47.66 196 SER A CA 1
ATOM 1616 C C . SER A 1 196 ? -70.452 9.205 100.716 1.00 47.66 196 SER A C 1
ATOM 1618 O O . SER A 1 196 ? -69.279 9.178 101.084 1.00 47.66 196 SER A O 1
ATOM 1620 N N . VAL A 1 197 ? -71.033 8.132 100.168 1.00 53.62 197 VAL A N 1
ATOM 1621 C CA . VAL A 1 197 ? -70.400 6.817 99.940 1.00 53.62 197 VAL A CA 1
ATOM 1622 C C . VAL A 1 197 ? -69.550 6.794 98.649 1.00 53.62 197 VAL A C 1
ATOM 1624 O O . VAL A 1 197 ? -68.715 5.912 98.447 1.00 53.62 197 VAL A O 1
ATOM 1627 N N . THR A 1 198 ? -69.696 7.797 97.776 1.00 55.34 198 THR A N 1
ATOM 1628 C CA . THR A 1 198 ? -68.942 7.941 96.510 1.00 55.34 198 THR A CA 1
ATOM 1629 C C . THR A 1 198 ? -67.452 8.220 96.687 1.00 55.34 198 THR A C 1
ATOM 1631 O O . THR A 1 198 ? -66.654 7.820 95.840 1.00 55.34 198 THR A O 1
ATOM 1634 N N . TYR A 1 199 ? -67.051 8.880 97.774 1.00 56.50 199 TYR A N 1
ATOM 1635 C CA . TYR A 1 199 ? -65.672 9.343 97.937 1.00 56.50 199 TYR A CA 1
ATOM 1636 C C . TYR A 1 199 ? -64.685 8.195 98.208 1.00 56.50 199 TYR A C 1
ATOM 1638 O O . TYR A 1 199 ? -63.561 8.214 97.711 1.00 56.50 199 TYR A O 1
ATOM 1646 N N . GLU A 1 200 ? -65.102 7.155 98.937 1.00 58.09 200 GLU A N 1
ATOM 1647 C CA . GLU A 1 200 ? -64.243 5.996 99.225 1.00 58.09 200 GLU A CA 1
ATOM 1648 C C . GLU A 1 200 ? -64.054 5.081 98.010 1.00 58.09 200 GLU A C 1
ATOM 1650 O O . GLU A 1 200 ? -62.944 4.597 97.785 1.00 58.09 200 GLU A O 1
ATOM 1655 N N . LYS A 1 201 ? -65.088 4.910 97.172 1.00 64.94 201 LYS A N 1
ATOM 1656 C CA . LYS A 1 201 ? -64.950 4.207 95.885 1.00 64.94 201 LYS A CA 1
ATOM 1657 C C . LYS A 1 201 ? -64.058 4.973 94.913 1.00 64.94 201 LYS A C 1
ATOM 1659 O O . LYS A 1 201 ? -63.142 4.374 94.356 1.00 64.94 201 LYS A O 1
ATOM 1664 N N . LEU A 1 202 ? -64.237 6.294 94.794 1.00 65.00 202 LEU A N 1
ATOM 1665 C CA . LEU A 1 202 ? -63.348 7.124 93.975 1.00 65.00 202 LEU A CA 1
ATOM 1666 C C . LEU A 1 202 ? -61.897 7.060 94.463 1.00 65.00 202 LEU A C 1
ATOM 1668 O O . LEU A 1 202 ? -60.978 7.062 93.653 1.00 65.00 202 LEU A O 1
ATOM 1672 N N . LYS A 1 203 ? -61.672 6.986 95.780 1.00 71.25 203 LYS A N 1
ATOM 1673 C CA . LYS A 1 203 ? -60.328 6.863 96.355 1.00 71.25 203 LYS A CA 1
ATOM 1674 C C . LYS A 1 203 ? -59.663 5.531 95.991 1.00 71.25 203 LYS A C 1
ATOM 1676 O O . LYS A 1 203 ? -58.478 5.534 95.669 1.00 71.25 203 LYS A O 1
ATOM 1681 N N . TYR A 1 204 ? -60.409 4.425 95.997 1.00 75.19 204 TYR A N 1
ATOM 1682 C CA . TYR A 1 204 ? -59.909 3.120 95.547 1.00 75.19 204 TYR A CA 1
ATOM 1683 C C . TYR A 1 204 ? -59.639 3.086 94.038 1.00 75.19 204 TYR A C 1
ATOM 1685 O O . TYR A 1 204 ? -58.593 2.602 93.610 1.00 75.19 204 TYR A O 1
ATOM 1693 N N . GLU A 1 205 ? -60.532 3.654 93.226 1.00 76.25 205 GLU A N 1
ATOM 1694 C CA . GLU A 1 205 ? -60.329 3.759 91.775 1.00 76.25 205 GLU A CA 1
ATOM 1695 C C . GLU A 1 205 ? -59.112 4.630 91.444 1.00 76.25 205 GLU A C 1
ATOM 1697 O O . GLU A 1 205 ? -58.285 4.244 90.616 1.00 76.25 205 GLU A O 1
ATOM 1702 N N . PHE A 1 206 ? -58.937 5.749 92.155 1.00 77.44 206 PHE A N 1
ATOM 1703 C CA . PHE A 1 206 ? -57.777 6.628 92.015 1.00 77.44 206 PHE A CA 1
ATOM 1704 C C . PHE A 1 206 ? -56.471 5.935 92.425 1.00 77.44 206 PHE A C 1
ATOM 1706 O O . PHE A 1 206 ? -55.452 6.119 91.762 1.00 77.44 206 PHE A O 1
ATOM 1713 N N . GLN A 1 207 ? -56.492 5.090 93.461 1.00 78.62 207 GLN A N 1
ATOM 1714 C CA . GLN A 1 207 ? -55.342 4.260 93.833 1.00 78.62 207 GLN A CA 1
ATOM 1715 C C . GLN A 1 207 ? -55.015 3.214 92.759 1.00 78.62 207 GLN A C 1
ATOM 1717 O O . GLN A 1 207 ? -53.844 3.049 92.422 1.00 78.62 207 GLN A O 1
ATOM 1722 N N . SER A 1 208 ? -56.022 2.574 92.156 1.00 79.00 208 SER A N 1
ATOM 1723 C CA . SER A 1 208 ? -55.787 1.621 91.060 1.00 79.00 208 SER A CA 1
ATOM 1724 C C . SER A 1 208 ? -55.214 2.305 89.811 1.00 79.00 208 SER A C 1
ATOM 1726 O O . SER A 1 208 ? -54.295 1.787 89.180 1.00 79.00 208 SER A O 1
ATOM 1728 N N . LEU A 1 209 ? -55.684 3.518 89.491 1.00 78.56 209 LEU A N 1
ATOM 1729 C CA . LEU A 1 209 ? -55.155 4.312 88.383 1.00 78.56 209 LEU A CA 1
ATOM 1730 C C . LEU A 1 209 ? -53.723 4.774 88.659 1.00 78.56 209 LEU A C 1
ATOM 1732 O O . LEU A 1 209 ? -52.894 4.741 87.753 1.00 78.56 209 LEU A O 1
ATOM 1736 N N . GLN A 1 210 ? -53.399 5.143 89.901 1.00 82.62 210 GLN A N 1
ATOM 1737 C CA . GLN A 1 210 ? -52.017 5.427 90.295 1.00 82.62 210 GLN A CA 1
ATOM 1738 C C . GLN A 1 210 ? -51.109 4.206 90.129 1.00 82.62 210 GLN A C 1
ATOM 1740 O O . GLN A 1 210 ? -49.968 4.359 89.699 1.00 82.62 210 GLN A O 1
ATOM 1745 N N . GLU A 1 211 ? -51.596 3.003 90.425 1.00 85.38 211 GLU A N 1
ATOM 1746 C CA . GLU A 1 211 ? -50.833 1.765 90.251 1.00 85.38 211 GLU A CA 1
ATOM 1747 C C . GLU A 1 211 ? -50.627 1.413 88.769 1.00 85.38 211 GLU A C 1
ATOM 1749 O O . GLU A 1 211 ? -49.525 1.034 88.369 1.00 85.38 211 GLU A O 1
ATOM 1754 N N . ILE A 1 212 ? -51.635 1.648 87.921 1.00 84.19 212 ILE A N 1
ATOM 1755 C CA . ILE A 1 212 ? -51.510 1.526 86.460 1.00 84.19 212 ILE A CA 1
ATOM 1756 C C . ILE A 1 212 ? -50.497 2.537 85.909 1.00 84.19 212 ILE A C 1
ATOM 1758 O O . ILE A 1 212 ? -49.638 2.154 85.117 1.00 84.19 212 ILE A O 1
ATOM 1762 N N . ILE A 1 213 ? -50.547 3.800 86.347 1.00 82.00 213 ILE A N 1
ATOM 1763 C CA . ILE A 1 213 ? -49.574 4.828 85.943 1.00 82.00 213 ILE A CA 1
ATOM 1764 C C . ILE A 1 213 ? -48.159 4.396 86.337 1.00 82.00 213 ILE A C 1
ATOM 1766 O O . ILE A 1 213 ? -47.264 4.421 85.498 1.00 82.00 213 ILE A O 1
ATOM 1770 N N . LYS A 1 214 ? -47.968 3.887 87.558 1.00 87.12 214 LYS A N 1
ATOM 1771 C CA . LYS A 1 214 ? -46.670 3.372 88.021 1.00 87.12 214 LYS A CA 1
ATOM 1772 C C . LYS A 1 214 ? -46.158 2.204 87.172 1.00 87.12 214 LYS A C 1
ATOM 1774 O O . LYS A 1 214 ? -44.966 2.112 86.884 1.00 87.12 214 LYS A O 1
ATOM 1779 N N . ASN A 1 215 ? -47.051 1.309 86.751 1.00 86.38 215 ASN A N 1
ATOM 1780 C CA . ASN A 1 215 ? -46.705 0.194 85.868 1.00 86.38 215 ASN A CA 1
ATOM 1781 C C . ASN A 1 215 ? -46.333 0.671 84.456 1.00 86.38 215 ASN A C 1
ATOM 1783 O O . ASN A 1 215 ? -45.397 0.136 83.860 1.00 86.38 215 ASN A O 1
ATOM 1787 N N . LEU A 1 216 ? -47.014 1.698 83.939 1.00 84.94 216 LEU A N 1
ATOM 1788 C CA . LEU A 1 216 ? -46.683 2.320 82.656 1.00 84.94 216 LEU A CA 1
ATOM 1789 C C . LEU A 1 216 ? -45.347 3.072 82.709 1.00 84.94 216 LEU A C 1
ATOM 1791 O O . LEU A 1 216 ? -44.547 2.923 81.790 1.00 84.94 216 LEU A O 1
ATOM 1795 N N . GLU A 1 217 ? -45.056 3.790 83.795 1.00 87.12 217 GLU A N 1
ATOM 1796 C CA . GLU A 1 217 ? -43.760 4.448 84.020 1.00 87.12 217 GLU A CA 1
ATOM 1797 C C . GLU A 1 217 ? -42.612 3.425 84.096 1.00 87.12 217 GLU A C 1
ATOM 1799 O O . GLU A 1 217 ? -41.561 3.612 83.479 1.00 87.12 217 GLU A O 1
ATOM 1804 N N . ASN A 1 218 ? -42.822 2.290 84.775 1.00 87.50 218 ASN A N 1
ATOM 1805 C CA . ASN A 1 218 ? -41.853 1.188 84.806 1.00 87.50 218 ASN A CA 1
ATOM 1806 C C . ASN A 1 218 ? -41.654 0.542 83.423 1.00 87.50 218 ASN A C 1
ATOM 1808 O O . ASN A 1 218 ? -40.532 0.196 83.047 1.00 87.50 218 ASN A O 1
ATOM 1812 N N . SER A 1 219 ? -42.731 0.390 82.648 1.00 88.44 219 SER A N 1
ATOM 1813 C CA . SER A 1 219 ? -42.679 -0.081 81.260 1.00 88.44 219 SER A CA 1
ATOM 1814 C C . SER A 1 219 ? -41.888 0.882 80.368 1.00 88.44 219 SER A C 1
ATOM 1816 O O . SER A 1 219 ? -41.010 0.454 79.617 1.00 88.44 219 SER A O 1
ATOM 1818 N N . GLU A 1 220 ? -42.150 2.186 80.473 1.00 89.12 220 GLU A N 1
ATOM 1819 C CA . GLU A 1 220 ? -41.428 3.223 79.734 1.00 89.12 220 GLU A CA 1
ATOM 1820 C C . GLU A 1 220 ? -39.933 3.216 80.077 1.00 89.12 220 GLU A C 1
ATOM 1822 O O . GLU A 1 220 ? -39.086 3.284 79.183 1.00 89.12 220 GLU A O 1
ATOM 1827 N N . TYR A 1 221 ? -39.598 3.073 81.363 1.00 92.44 221 TYR A N 1
ATOM 1828 C CA . TYR A 1 221 ? -38.216 2.942 81.815 1.00 92.44 221 TYR A CA 1
ATOM 1829 C C . TYR A 1 221 ? -37.525 1.719 81.191 1.00 92.44 221 TYR A C 1
ATOM 1831 O O . TYR A 1 221 ? -36.438 1.855 80.628 1.00 92.44 221 TYR A O 1
ATOM 1839 N N . ASN A 1 222 ? -38.176 0.551 81.193 1.00 87.75 222 ASN A N 1
ATOM 1840 C CA . ASN A 1 222 ? -37.637 -0.662 80.568 1.00 87.75 222 ASN A CA 1
ATOM 1841 C C . ASN A 1 222 ? -37.433 -0.515 79.053 1.00 87.75 222 ASN A C 1
ATOM 1843 O O . ASN A 1 222 ? -36.420 -0.972 78.523 1.00 87.75 222 ASN A O 1
ATOM 1847 N N . LEU A 1 223 ? -38.358 0.136 78.343 1.00 87.06 223 LEU A N 1
ATOM 1848 C CA . LEU A 1 223 ? -38.212 0.390 76.905 1.00 87.06 223 LEU A CA 1
ATOM 1849 C C . LEU A 1 223 ? -37.054 1.354 76.611 1.00 87.06 223 LEU A C 1
ATOM 1851 O O . LEU A 1 223 ? -36.287 1.125 75.675 1.00 87.06 223 LEU A O 1
ATOM 1855 N N . LYS A 1 224 ? -36.869 2.390 77.439 1.00 87.88 224 LYS A N 1
ATOM 1856 C CA . LYS A 1 224 ? -35.707 3.291 77.360 1.00 87.88 224 LYS A CA 1
ATOM 1857 C C . LYS A 1 224 ? -34.388 2.556 77.622 1.00 87.88 224 LYS A C 1
ATOM 1859 O O . LYS A 1 224 ? -33.400 2.824 76.941 1.00 87.88 224 LYS A O 1
ATOM 1864 N N . GLU A 1 225 ? -34.369 1.608 78.557 1.00 89.69 225 GLU A N 1
ATOM 1865 C CA . GLU A 1 225 ? -33.211 0.743 78.826 1.00 89.69 225 GLU A CA 1
ATOM 1866 C C . GLU A 1 225 ? -32.864 -0.134 77.610 1.00 89.69 225 GLU A C 1
ATOM 1868 O O . GLU A 1 225 ? -31.705 -0.212 77.196 1.00 89.69 225 GLU A O 1
ATOM 1873 N N . GLN A 1 226 ? -33.872 -0.749 76.981 1.00 85.31 226 GLN A N 1
ATOM 1874 C CA . GLN A 1 226 ? -33.683 -1.569 75.781 1.00 85.31 226 GLN A CA 1
ATOM 1875 C C . GLN A 1 226 ? -33.178 -0.752 74.587 1.00 85.31 226 GLN A C 1
ATOM 1877 O O . GLN A 1 226 ? -32.306 -1.226 73.856 1.00 85.31 226 GLN A O 1
ATOM 1882 N N . LEU A 1 227 ? -33.681 0.472 74.405 1.00 85.69 227 LEU A N 1
ATOM 1883 C CA . LEU A 1 227 ? -33.184 1.403 73.389 1.00 85.69 227 LEU A CA 1
ATOM 1884 C C . LEU A 1 227 ? -31.699 1.713 73.595 1.00 85.69 227 LEU A C 1
ATOM 1886 O O . LEU A 1 227 ? -30.912 1.515 72.671 1.00 85.69 227 LEU A O 1
ATOM 1890 N N . ARG A 1 228 ? -31.289 2.064 74.824 1.00 87.19 228 ARG A N 1
ATOM 1891 C CA . ARG A 1 228 ? -29.869 2.291 75.153 1.00 87.19 228 ARG A CA 1
ATOM 1892 C C . ARG A 1 228 ? -28.994 1.084 74.815 1.00 87.19 228 ARG A C 1
ATOM 1894 O O . ARG A 1 228 ? -27.931 1.235 74.219 1.00 87.19 228 ARG A O 1
ATOM 1901 N N . TYR A 1 229 ? -29.454 -0.122 75.142 1.00 90.38 229 TYR A N 1
ATOM 1902 C CA . TYR A 1 229 ? -28.724 -1.349 74.821 1.00 90.38 229 TYR A CA 1
ATOM 1903 C C . TYR A 1 229 ? -28.574 -1.577 73.306 1.00 90.38 229 TYR A C 1
ATOM 1905 O O . TYR A 1 229 ? -27.523 -2.023 72.836 1.00 90.38 229 TYR A O 1
ATOM 1913 N N . LYS A 1 230 ? -29.615 -1.279 72.520 1.00 88.25 230 LYS A N 1
ATOM 1914 C CA . LYS A 1 230 ? -29.566 -1.385 71.054 1.00 88.25 230 LYS A CA 1
ATOM 1915 C C . LYS A 1 230 ? -28.643 -0.332 70.439 1.00 88.25 230 LYS A C 1
ATOM 1917 O O . LYS A 1 230 ? -27.875 -0.680 69.542 1.00 88.25 230 LYS A O 1
ATOM 1922 N N . ASP A 1 231 ? -28.634 0.889 70.963 1.00 87.31 231 ASP A N 1
ATOM 1923 C CA . ASP A 1 231 ? -27.712 1.943 70.526 1.00 87.31 231 ASP A CA 1
ATOM 1924 C C . ASP A 1 231 ? -26.246 1.557 70.781 1.00 87.31 231 ASP A C 1
ATOM 1926 O O . ASP A 1 231 ? -25.404 1.681 69.888 1.00 87.31 231 ASP A O 1
ATOM 1930 N N . GLU A 1 232 ? -25.935 0.963 71.940 1.00 89.25 232 GLU A N 1
ATOM 1931 C CA . GLU A 1 232 ? -24.594 0.425 72.214 1.00 89.25 232 GLU A CA 1
ATOM 1932 C C . GLU A 1 232 ? -24.184 -0.689 71.235 1.00 89.25 232 GLU A C 1
ATOM 1934 O O . GLU A 1 232 ? -23.011 -0.806 70.858 1.00 89.25 232 GLU A O 1
ATOM 1939 N N . GLN A 1 233 ? -25.128 -1.534 70.808 1.00 88.00 233 GLN A N 1
ATOM 1940 C CA . GLN A 1 233 ? -24.861 -2.567 69.802 1.00 88.00 233 GLN A CA 1
ATOM 1941 C C . GLN A 1 233 ? -24.553 -1.959 68.431 1.00 88.00 233 GLN A C 1
ATOM 1943 O O . GLN A 1 233 ? -23.584 -2.372 67.783 1.00 88.00 233 GLN A O 1
ATOM 1948 N N . ILE A 1 234 ? -25.326 -0.957 68.007 1.00 85.00 234 ILE A N 1
ATOM 1949 C CA . ILE A 1 234 ? -25.089 -0.219 66.760 1.00 85.00 234 ILE A CA 1
ATOM 1950 C C . ILE A 1 234 ? -23.706 0.437 66.793 1.00 85.00 234 ILE A C 1
ATOM 1952 O O . ILE A 1 234 ? -22.946 0.346 65.822 1.00 85.00 234 ILE A O 1
ATOM 1956 N N . GLU A 1 235 ? -23.321 1.031 67.921 1.00 87.44 235 GLU A N 1
ATOM 1957 C CA . GLU A 1 235 ? -22.011 1.659 68.064 1.00 87.44 235 GLU A CA 1
ATOM 1958 C C . GLU A 1 235 ? -20.866 0.634 67.973 1.00 87.44 235 GLU A C 1
ATOM 1960 O O . GLU A 1 235 ? -19.875 0.861 67.268 1.00 87.44 235 GLU A O 1
ATOM 1965 N N . LYS A 1 236 ? -21.014 -0.545 68.597 1.00 87.94 236 LYS A N 1
ATOM 1966 C CA . LYS A 1 236 ? -20.044 -1.652 68.478 1.00 87.94 236 LYS A CA 1
ATOM 1967 C C . LYS A 1 236 ? -19.885 -2.128 67.032 1.00 87.94 236 LYS A C 1
ATOM 1969 O O . LYS A 1 236 ? -18.755 -2.351 66.592 1.00 87.94 236 LYS A O 1
ATOM 1974 N N . ILE A 1 237 ? -20.980 -2.271 66.285 1.00 84.69 237 ILE A N 1
ATOM 1975 C CA . ILE A 1 237 ? -20.943 -2.667 64.866 1.00 84.69 237 ILE A CA 1
ATOM 1976 C C . ILE A 1 237 ? -20.257 -1.582 64.026 1.00 84.69 237 ILE A C 1
ATOM 1978 O O . ILE A 1 237 ? -19.367 -1.884 63.230 1.00 84.69 237 ILE A O 1
ATOM 1982 N N . THR A 1 238 ? -20.593 -0.315 64.264 1.00 82.44 238 THR A N 1
ATOM 1983 C CA . THR A 1 238 ? -20.004 0.830 63.556 1.00 82.44 238 THR A CA 1
ATOM 1984 C C . THR A 1 238 ? -18.492 0.916 63.780 1.00 82.44 238 THR A C 1
ATOM 1986 O O . THR A 1 238 ? -17.731 1.134 62.834 1.00 82.44 238 THR A O 1
ATOM 1989 N N . ARG A 1 239 ? -18.019 0.672 65.011 1.00 83.69 239 ARG A N 1
ATOM 1990 C CA . ARG A 1 239 ? -16.579 0.602 65.312 1.00 83.69 239 ARG A CA 1
ATOM 1991 C C . ARG A 1 239 ? -15.897 -0.555 64.576 1.00 83.69 239 ARG A C 1
ATOM 1993 O O . ARG A 1 239 ? -14.834 -0.339 64.002 1.00 83.69 239 ARG A O 1
ATOM 2000 N N . LYS A 1 240 ? -16.511 -1.745 64.518 1.00 82.94 240 LYS A N 1
ATOM 2001 C CA . LYS A 1 240 ? -15.964 -2.892 63.762 1.00 82.94 240 LYS A CA 1
ATOM 2002 C C . LYS A 1 240 ? -15.831 -2.597 62.267 1.00 82.94 240 LYS A C 1
ATOM 2004 O O . LYS A 1 240 ? -14.811 -2.940 61.679 1.00 82.94 240 LYS A O 1
ATOM 2009 N N . LEU A 1 241 ? -16.816 -1.930 61.665 1.00 73.56 241 LEU A N 1
ATOM 2010 C CA . LEU A 1 241 ? -16.760 -1.541 60.252 1.00 73.56 241 LEU A CA 1
ATOM 2011 C C . LEU A 1 241 ? -15.645 -0.525 59.972 1.00 73.56 241 LEU A C 1
ATOM 2013 O O . LEU A 1 241 ? -14.944 -0.663 58.975 1.00 73.56 241 LEU A O 1
ATOM 2017 N N . ARG A 1 242 ? -15.424 0.450 60.866 1.00 75.75 242 ARG A N 1
ATOM 2018 C CA . ARG A 1 242 ? -14.307 1.404 60.731 1.00 75.75 242 ARG A CA 1
ATOM 2019 C C . ARG A 1 242 ? -12.942 0.729 60.833 1.00 75.75 242 ARG A C 1
ATOM 2021 O O . ARG A 1 242 ? -12.053 1.061 60.056 1.00 75.75 242 ARG A O 1
ATOM 2028 N N . VAL A 1 243 ? -12.779 -0.213 61.764 1.00 74.94 243 VAL A N 1
ATOM 2029 C CA . VAL A 1 243 ? -11.527 -0.975 61.896 1.00 74.94 243 VAL A CA 1
ATOM 2030 C C . VAL A 1 243 ? -11.282 -1.804 60.638 1.00 74.94 243 VAL A C 1
ATOM 2032 O O . VAL A 1 243 ? -10.200 -1.709 60.069 1.00 74.94 243 VAL A O 1
ATOM 2035 N N . LYS A 1 244 ? -12.304 -2.500 60.129 1.00 74.25 244 LYS A N 1
ATOM 2036 C CA . LYS A 1 244 ? -12.191 -3.298 58.903 1.00 74.25 244 LYS A CA 1
ATOM 2037 C C . LYS A 1 244 ? -11.845 -2.448 57.673 1.00 74.25 244 LYS A C 1
ATOM 2039 O O . LYS A 1 244 ? -10.908 -2.772 56.962 1.00 74.25 244 LYS A O 1
ATOM 2044 N N . ALA A 1 245 ? -12.488 -1.291 57.502 1.00 65.94 245 ALA A N 1
ATOM 2045 C CA . ALA A 1 245 ? -12.133 -0.340 56.444 1.00 65.94 245 ALA A CA 1
ATOM 2046 C C . ALA A 1 245 ? -10.686 0.188 56.572 1.00 65.94 245 ALA A C 1
ATOM 2048 O O . ALA A 1 245 ? -10.020 0.436 55.569 1.00 65.94 245 ALA A O 1
ATOM 2049 N N . SER A 1 246 ? -10.177 0.352 57.800 1.00 67.81 246 SER A N 1
ATOM 2050 C CA . SER A 1 246 ? -8.782 0.751 58.030 1.00 67.81 246 SER A CA 1
ATOM 2051 C C . SER A 1 246 ? -7.776 -0.385 57.789 1.00 67.81 246 SER A C 1
ATOM 2053 O O . SER A 1 246 ? -6.652 -0.119 57.365 1.00 67.81 246 SER A O 1
ATOM 2055 N N . GLU A 1 247 ? -8.164 -1.641 58.018 1.00 67.69 247 GLU A N 1
ATOM 2056 C CA . GLU A 1 247 ? -7.352 -2.828 57.718 1.00 67.69 247 GLU A CA 1
ATOM 2057 C C . GLU A 1 247 ? -7.291 -3.090 56.211 1.00 67.69 247 GLU A C 1
ATOM 2059 O O . GLU A 1 247 ? -6.196 -3.276 55.685 1.00 67.69 247 GLU A O 1
ATOM 2064 N N . ASP A 1 248 ? -8.414 -2.948 55.502 1.00 55.44 248 ASP A N 1
ATOM 2065 C CA . ASP A 1 248 ? -8.470 -3.040 54.037 1.00 55.44 248 ASP A CA 1
ATOM 2066 C C . ASP A 1 248 ? -7.612 -1.940 53.370 1.00 55.44 248 ASP A C 1
ATOM 2068 O O . ASP A 1 248 ? -7.040 -2.142 52.304 1.00 55.44 248 ASP A O 1
ATOM 2072 N N . SER A 1 249 ? -7.414 -0.781 54.016 1.00 54.88 249 SER A N 1
ATOM 2073 C CA . SER A 1 249 ? -6.525 0.276 53.495 1.00 54.88 249 SER A CA 1
ATOM 2074 C C . SER A 1 249 ? -5.018 -0.019 53.629 1.00 54.88 249 SER A C 1
ATOM 2076 O O . SER A 1 249 ? -4.200 0.689 53.042 1.00 54.88 249 SER A O 1
ATOM 2078 N N . LYS A 1 250 ? -4.636 -1.046 54.404 1.00 58.44 250 LYS A N 1
ATOM 2079 C CA . LYS A 1 250 ? -3.239 -1.481 54.601 1.00 58.44 250 LYS A CA 1
ATOM 2080 C C . LYS A 1 250 ? -2.855 -2.678 53.736 1.00 58.44 250 LYS A C 1
ATOM 2082 O O . LYS A 1 250 ? -1.728 -3.159 53.853 1.00 58.44 250 LYS A O 1
ATOM 2087 N N . ASP A 1 251 ? -3.760 -3.149 52.883 1.00 62.97 251 ASP A N 1
ATOM 2088 C CA . ASP A 1 251 ? -3.475 -4.255 51.984 1.00 62.97 251 ASP A CA 1
ATOM 2089 C C . ASP A 1 251 ? -2.321 -3.869 51.024 1.00 62.97 251 ASP A C 1
ATOM 2091 O O . ASP A 1 251 ? -2.409 -2.840 50.330 1.00 62.97 251 ASP A O 1
ATOM 2095 N N . PRO A 1 252 ? -1.202 -4.624 50.997 1.00 66.00 252 PRO A N 1
ATOM 2096 C CA . PRO A 1 252 ? -0.070 -4.356 50.110 1.00 66.00 252 PRO A CA 1
ATOM 2097 C C . PRO A 1 252 ? -0.465 -4.326 48.626 1.00 66.00 252 PRO A C 1
ATOM 2099 O O . PRO A 1 252 ? 0.183 -3.632 47.837 1.00 66.00 252 PRO A O 1
ATOM 2102 N N . GLU A 1 253 ? -1.538 -5.020 48.232 1.00 67.19 253 GLU A N 1
ATOM 2103 C CA . GLU A 1 253 ? -2.074 -4.949 46.868 1.00 67.19 253 GLU A CA 1
ATOM 2104 C C . GLU A 1 253 ? -2.709 -3.588 46.564 1.00 67.19 253 GLU A C 1
ATOM 2106 O O . GLU A 1 253 ? -2.423 -2.989 45.525 1.00 67.19 253 GLU A O 1
ATOM 2111 N N . ILE A 1 254 ? -3.503 -3.042 47.489 1.00 65.88 254 ILE A N 1
ATOM 2112 C CA . ILE A 1 254 ? -4.171 -1.744 47.312 1.00 65.88 254 ILE A CA 1
ATOM 2113 C C . ILE A 1 254 ? -3.146 -0.604 47.317 1.00 65.88 254 ILE A C 1
ATOM 2115 O O . ILE A 1 254 ? -3.227 0.317 46.501 1.00 65.88 254 ILE A O 1
ATOM 2119 N N . THR A 1 255 ? -2.123 -0.690 48.169 1.00 68.38 255 THR A N 1
ATOM 2120 C CA . THR A 1 255 ? -1.022 0.287 48.173 1.00 68.38 255 THR A CA 1
ATOM 2121 C C . THR A 1 255 ? -0.144 0.197 46.920 1.00 68.38 255 THR A C 1
ATOM 2123 O O . THR A 1 255 ? 0.288 1.235 46.413 1.00 68.38 255 THR A O 1
ATOM 2126 N N . ASN A 1 256 ? 0.079 -0.995 46.354 1.00 72.38 256 ASN A N 1
ATOM 2127 C CA . ASN A 1 256 ? 0.742 -1.128 45.052 1.00 72.38 256 ASN A CA 1
ATOM 2128 C C . ASN A 1 256 ? -0.103 -0.556 43.909 1.00 72.38 256 ASN A C 1
ATOM 2130 O O . ASN A 1 256 ? 0.434 0.139 43.046 1.00 72.38 256 ASN A O 1
ATOM 2134 N N . LEU A 1 257 ? -1.419 -0.777 43.916 1.00 70.31 257 LEU A N 1
ATOM 2135 C CA . LEU A 1 257 ? -2.322 -0.201 42.919 1.00 70.31 257 LEU A CA 1
ATOM 2136 C C . LEU A 1 257 ? -2.358 1.331 42.990 1.00 70.31 257 LEU A C 1
ATOM 2138 O O . LEU A 1 257 ? -2.356 1.982 41.945 1.00 70.31 257 LEU A O 1
ATOM 2142 N N . MET A 1 258 ? -2.311 1.923 44.190 1.00 71.06 258 MET A N 1
ATOM 2143 C CA . MET A 1 258 ? -2.191 3.379 44.338 1.00 71.06 258 MET A CA 1
ATOM 2144 C C . MET A 1 258 ? -0.864 3.916 43.787 1.00 71.06 258 MET A C 1
ATOM 2146 O O . MET A 1 258 ? -0.884 4.887 43.036 1.00 71.06 258 MET A O 1
ATOM 2150 N N . LYS A 1 259 ? 0.269 3.247 44.045 1.00 77.62 259 LYS A N 1
ATOM 2151 C CA . LYS A 1 259 ? 1.571 3.635 43.465 1.00 77.62 259 LYS A CA 1
ATOM 2152 C C . LYS A 1 259 ? 1.602 3.516 41.939 1.00 77.62 259 LYS A C 1
ATOM 2154 O O . LYS A 1 259 ? 2.167 4.369 41.259 1.00 77.62 259 LYS A O 1
ATOM 2159 N N . ILE A 1 260 ? 0.983 2.472 41.383 1.00 76.62 260 ILE A N 1
ATOM 2160 C CA . ILE A 1 260 ? 0.852 2.303 39.928 1.00 76.62 260 ILE A CA 1
ATOM 2161 C C . ILE A 1 260 ? -0.022 3.419 39.345 1.00 76.62 260 ILE A C 1
ATOM 2163 O O . ILE A 1 260 ? 0.328 3.992 38.315 1.00 76.62 260 ILE A O 1
ATOM 2167 N N . LYS A 1 261 ? -1.124 3.769 40.018 1.00 81.44 261 LYS A N 1
ATOM 2168 C CA . LYS A 1 261 ? -2.002 4.873 39.617 1.00 81.44 261 LYS A CA 1
ATOM 2169 C C . LYS A 1 261 ? -1.268 6.217 39.629 1.00 81.44 261 LYS A C 1
ATOM 2171 O O . LYS A 1 261 ? -1.393 6.964 38.663 1.00 81.44 261 LYS A O 1
ATOM 2176 N N . GLU A 1 262 ? -0.480 6.500 40.663 1.00 79.19 262 GLU A N 1
ATOM 2177 C CA . GLU A 1 262 ? 0.344 7.713 40.744 1.00 79.19 262 GLU A CA 1
ATOM 2178 C C . GLU A 1 262 ? 1.385 7.757 39.614 1.00 79.19 262 GLU A C 1
ATOM 2180 O O . GLU A 1 262 ? 1.440 8.739 38.875 1.00 79.19 262 GLU A O 1
ATOM 2185 N N . SER A 1 263 ? 2.110 6.658 39.372 1.00 86.38 263 SER A N 1
ATOM 2186 C CA . SER A 1 263 ? 3.080 6.574 38.269 1.00 86.38 263 SER A CA 1
ATOM 2187 C C . SER A 1 263 ? 2.436 6.745 36.886 1.00 86.38 263 SER A C 1
ATOM 2189 O O . SER A 1 263 ? 3.014 7.371 35.996 1.00 86.38 263 SER A O 1
ATOM 2191 N N . LEU A 1 264 ? 1.233 6.200 36.682 1.00 82.19 264 LEU A N 1
ATOM 2192 C CA . LEU A 1 264 ? 0.484 6.390 35.440 1.00 82.19 264 LEU A CA 1
ATOM 2193 C C . LEU A 1 264 ? -0.001 7.833 35.288 1.00 82.19 264 LEU A C 1
ATOM 2195 O O . LEU A 1 264 ? 0.050 8.360 34.179 1.00 82.19 264 LEU A O 1
ATOM 2199 N N . SER A 1 265 ? -0.423 8.480 36.378 1.00 82.94 265 SER A N 1
ATOM 2200 C CA . SER A 1 265 ? -0.848 9.883 36.352 1.00 82.94 265 SER A CA 1
ATOM 2201 C C . SER A 1 265 ? 0.300 10.835 36.005 1.00 82.94 265 SER A C 1
ATOM 2203 O O . SER A 1 265 ? 0.116 11.729 35.184 1.00 82.94 265 SER A O 1
ATOM 2205 N N . GLU A 1 266 ? 1.505 10.586 36.522 1.00 86.00 266 GLU A N 1
ATOM 2206 C CA . GLU A 1 266 ? 2.700 11.379 36.214 1.00 86.00 266 GLU A CA 1
ATOM 2207 C C . GLU A 1 266 ? 3.097 11.249 34.733 1.00 86.00 266 GLU A C 1
ATOM 2209 O O . GLU A 1 266 ? 3.273 12.248 34.035 1.00 86.00 266 GLU A O 1
ATOM 2214 N N . LYS A 1 267 ? 3.095 10.020 34.194 1.00 86.94 267 LYS A N 1
ATOM 2215 C CA . LYS A 1 267 ? 3.337 9.775 32.759 1.00 86.94 267 LYS A CA 1
ATOM 2216 C C . LYS A 1 267 ? 2.294 10.431 31.854 1.00 86.94 267 LYS A C 1
ATOM 2218 O O . LYS A 1 267 ? 2.605 10.777 30.714 1.00 86.94 267 LYS A O 1
ATOM 2223 N N . LEU A 1 268 ? 1.056 10.561 32.327 1.00 86.00 268 LEU A N 1
ATOM 2224 C CA . LEU A 1 268 ? -0.027 11.185 31.571 1.00 86.00 268 LEU A CA 1
ATOM 2225 C C . LEU A 1 268 ? 0.190 12.701 31.468 1.00 86.00 268 LEU A C 1
ATOM 2227 O O . LEU A 1 268 ? 0.086 13.249 30.372 1.00 86.00 268 LEU A O 1
ATOM 2231 N N . ILE A 1 269 ? 0.617 13.342 32.560 1.00 87.19 269 ILE A N 1
ATOM 2232 C CA . ILE A 1 269 ? 0.989 14.765 32.588 1.00 87.19 269 ILE A CA 1
ATOM 2233 C C . ILE A 1 269 ? 2.161 15.048 31.632 1.00 87.19 269 ILE A C 1
ATOM 2235 O O . ILE A 1 269 ? 2.095 15.985 30.833 1.00 87.19 269 ILE A O 1
ATOM 2239 N N . ASP A 1 270 ? 3.205 14.212 31.630 1.00 87.88 270 ASP A N 1
ATOM 2240 C CA . ASP A 1 270 ? 4.341 14.367 30.705 1.00 87.88 270 ASP A CA 1
ATOM 2241 C C . ASP A 1 270 ? 3.905 14.318 29.233 1.00 87.88 270 ASP A C 1
ATOM 2243 O O . ASP A 1 270 ? 4.377 15.097 28.394 1.00 87.88 270 ASP A O 1
ATOM 2247 N N . LYS A 1 271 ? 2.963 13.424 28.912 1.00 88.25 271 LYS A N 1
ATOM 2248 C CA . LYS A 1 271 ? 2.413 13.293 27.559 1.00 88.25 271 LYS A CA 1
ATOM 2249 C C . LYS A 1 271 ? 1.530 14.476 27.173 1.00 88.25 271 LYS A C 1
ATOM 2251 O O . LYS A 1 271 ? 1.598 14.922 26.029 1.00 88.25 271 LYS A O 1
ATOM 2256 N N . GLU A 1 272 ? 0.763 15.045 28.098 1.00 87.81 272 GLU A N 1
ATOM 2257 C CA . GLU A 1 272 ? -0.002 16.276 27.857 1.00 87.81 272 GLU A CA 1
ATOM 2258 C C . GLU A 1 272 ? 0.906 17.486 27.578 1.00 87.81 272 GLU A C 1
ATOM 2260 O O . GLU A 1 272 ? 0.616 18.303 26.690 1.00 87.81 272 GLU A O 1
ATOM 2265 N N . ILE A 1 273 ? 2.047 17.579 28.269 1.00 90.00 273 ILE A N 1
ATOM 2266 C CA . ILE A 1 273 ? 3.069 18.603 28.013 1.00 90.00 273 ILE A CA 1
ATOM 2267 C C . ILE A 1 273 ? 3.682 18.414 26.617 1.00 90.00 273 ILE A C 1
ATOM 2269 O O . ILE A 1 273 ? 3.850 19.387 25.875 1.00 90.00 273 ILE A O 1
ATOM 2273 N N . GLU A 1 274 ? 3.995 17.178 26.225 1.00 90.75 274 GLU A N 1
ATOM 2274 C CA . GLU A 1 274 ? 4.524 16.851 24.895 1.00 90.75 274 GLU A CA 1
ATOM 2275 C C . GLU A 1 274 ? 3.527 17.204 23.778 1.00 90.75 274 GLU A C 1
ATOM 2277 O O . GLU A 1 274 ? 3.888 17.882 22.812 1.00 90.75 274 GLU A O 1
ATOM 2282 N N . ILE A 1 275 ? 2.247 16.855 23.951 1.00 86.31 275 ILE A N 1
ATOM 2283 C CA . ILE A 1 275 ? 1.165 17.230 23.028 1.00 86.31 275 ILE A CA 1
ATOM 2284 C C . ILE A 1 275 ? 1.062 18.753 22.901 1.00 86.31 275 ILE A C 1
ATOM 2286 O O . ILE A 1 275 ? 0.901 19.278 21.798 1.00 86.31 275 ILE A O 1
ATOM 2290 N N . SER A 1 276 ? 1.183 19.482 24.010 1.00 87.00 276 SER A N 1
ATOM 2291 C CA . SER A 1 276 ? 1.142 20.948 24.003 1.00 87.00 276 SER A CA 1
ATOM 2292 C C . SER A 1 276 ? 2.314 21.555 23.220 1.00 87.00 276 SER A C 1
ATOM 2294 O O . SER A 1 276 ? 2.117 22.507 22.461 1.00 87.00 276 SER A O 1
ATOM 2296 N N . LYS A 1 277 ? 3.518 20.971 23.319 1.00 90.50 277 LYS A N 1
ATOM 2297 C CA . LYS A 1 277 ? 4.686 21.371 22.509 1.00 90.50 277 LYS A CA 1
ATOM 2298 C C . LYS A 1 277 ? 4.463 21.104 21.018 1.00 90.50 277 LYS A C 1
ATOM 2300 O O . LYS A 1 277 ? 4.725 21.985 20.201 1.00 90.50 277 LYS A O 1
ATOM 2305 N N . LEU A 1 278 ? 3.935 19.934 20.659 1.00 86.69 278 LEU A N 1
ATOM 2306 C CA . LEU A 1 278 ? 3.648 19.581 19.264 1.00 86.69 278 LEU A CA 1
ATOM 2307 C C . LEU A 1 278 ? 2.556 20.469 18.654 1.00 86.69 278 LEU A C 1
ATOM 2309 O O . LEU A 1 278 ? 2.709 20.941 17.530 1.00 86.69 278 LEU A O 1
ATOM 2313 N N . LYS A 1 279 ? 1.491 20.778 19.407 1.00 85.94 279 LYS A N 1
ATOM 2314 C CA . LYS A 1 279 ? 0.449 21.730 18.980 1.00 85.94 279 LYS A CA 1
ATOM 2315 C C . LYS A 1 279 ? 1.025 23.110 18.672 1.00 85.94 279 LYS A C 1
ATOM 2317 O O . LYS A 1 279 ? 0.594 23.733 17.704 1.00 85.94 279 LYS A O 1
ATOM 2322 N N . LYS A 1 280 ? 2.005 23.567 19.457 1.00 88.69 280 LYS A N 1
ATOM 2323 C CA . LYS A 1 280 ? 2.708 24.830 19.208 1.00 88.69 280 LYS A CA 1
ATOM 2324 C C . LYS A 1 280 ? 3.493 24.787 17.894 1.00 88.69 280 LYS A C 1
ATOM 2326 O O . LYS A 1 280 ? 3.277 25.648 17.054 1.00 88.69 280 LYS A O 1
ATOM 2331 N N . ILE A 1 281 ? 4.292 23.740 17.670 1.00 87.12 281 ILE A N 1
ATOM 2332 C CA . ILE A 1 281 ? 5.060 23.557 16.423 1.00 87.12 281 ILE A CA 1
ATOM 2333 C C . ILE A 1 281 ? 4.131 23.509 15.201 1.00 87.12 281 ILE A C 1
ATOM 2335 O O . ILE A 1 281 ? 4.401 24.145 14.188 1.00 87.12 281 ILE A O 1
ATOM 2339 N N . ILE A 1 282 ? 3.004 22.796 15.294 1.00 82.62 282 ILE A N 1
ATOM 2340 C CA . ILE A 1 282 ? 2.002 22.748 14.219 1.00 82.62 282 ILE A CA 1
ATOM 2341 C C . ILE A 1 282 ? 1.385 24.132 13.977 1.00 82.62 282 ILE A C 1
ATOM 2343 O O . ILE A 1 282 ? 1.133 24.494 12.829 1.00 82.62 282 ILE A O 1
ATOM 2347 N N . GLY A 1 283 ? 1.127 24.901 15.037 1.00 85.00 283 GLY A N 1
ATOM 2348 C CA . GLY A 1 283 ? 0.672 26.287 14.936 1.00 85.00 283 GLY A CA 1
ATOM 2349 C C . GLY A 1 283 ? 1.676 27.169 14.194 1.00 85.00 283 GLY A C 1
ATOM 2350 O O . GLY A 1 283 ? 1.291 27.857 13.251 1.00 85.00 283 GLY A O 1
ATOM 2351 N N . ASP A 1 284 ? 2.954 27.079 14.557 1.00 77.94 284 ASP A N 1
ATOM 2352 C CA . ASP A 1 284 ? 4.042 27.847 13.946 1.00 77.94 284 ASP A CA 1
ATOM 2353 C C . ASP A 1 284 ? 4.220 27.483 12.458 1.00 77.94 284 ASP A C 1
ATOM 2355 O O . ASP A 1 284 ? 4.258 28.364 11.599 1.00 77.94 284 ASP A O 1
ATOM 2359 N N . LEU A 1 285 ? 4.192 26.189 12.119 1.00 76.88 285 LEU A N 1
ATOM 2360 C CA . LEU A 1 285 ? 4.244 25.716 10.728 1.00 76.88 285 LEU A CA 1
ATOM 2361 C C . LEU A 1 285 ? 3.018 26.150 9.914 1.00 76.88 285 LEU A C 1
ATOM 2363 O O . LEU A 1 285 ? 3.137 26.503 8.741 1.00 76.88 285 LEU A O 1
ATOM 2367 N N . LYS A 1 286 ? 1.822 26.150 10.519 1.00 77.44 286 LYS A N 1
ATOM 2368 C CA . LYS A 1 286 ? 0.616 26.672 9.861 1.00 77.44 286 LYS A CA 1
ATOM 2369 C C . LYS A 1 286 ? 0.760 28.157 9.561 1.00 77.44 286 LYS A C 1
ATOM 2371 O O . LYS A 1 286 ? 0.410 28.559 8.456 1.00 77.44 286 LYS A O 1
ATOM 2376 N N . LEU A 1 287 ? 1.298 28.944 10.495 1.00 72.81 287 LEU A N 1
ATOM 2377 C CA . LEU A 1 287 ? 1.570 30.365 10.284 1.00 72.81 287 LEU A CA 1
ATOM 2378 C C . LEU A 1 287 ? 2.561 30.566 9.128 1.00 72.81 287 LEU A C 1
ATOM 2380 O O . LEU A 1 287 ? 2.250 31.329 8.217 1.00 72.81 287 LEU A O 1
ATOM 2384 N N . GLU A 1 288 ? 3.671 29.827 9.073 1.00 71.44 288 GLU A N 1
ATOM 2385 C CA . GLU A 1 288 ? 4.618 29.900 7.947 1.00 71.44 288 GLU A CA 1
ATOM 2386 C C . GLU A 1 288 ? 3.964 29.570 6.594 1.00 71.44 288 GLU A C 1
ATOM 2388 O O . GLU A 1 288 ? 4.177 30.279 5.609 1.00 71.44 288 GLU A O 1
ATOM 2393 N N . ILE A 1 289 ? 3.093 28.555 6.549 1.00 68.44 289 ILE A N 1
ATOM 2394 C CA . ILE A 1 289 ? 2.354 28.182 5.333 1.00 68.44 289 ILE A CA 1
ATOM 2395 C C . ILE A 1 289 ? 1.332 29.262 4.940 1.00 68.44 289 ILE A C 1
ATOM 2397 O O . ILE A 1 289 ? 1.182 29.563 3.756 1.00 68.44 289 ILE A O 1
ATOM 2401 N N . THR A 1 290 ? 0.629 29.869 5.904 1.00 58.22 290 THR A N 1
ATOM 2402 C CA . THR A 1 290 ? -0.378 30.912 5.612 1.00 58.22 290 THR A CA 1
ATOM 2403 C C . THR A 1 290 ? 0.201 32.293 5.309 1.00 58.22 290 THR A C 1
ATOM 2405 O O . THR A 1 290 ? -0.422 33.036 4.554 1.00 58.22 290 THR A O 1
ATOM 2408 N N . TYR A 1 291 ? 1.374 32.647 5.840 1.00 54.62 291 TYR A N 1
ATOM 2409 C CA . TYR A 1 291 ? 1.971 33.979 5.666 1.00 54.62 291 TYR A CA 1
ATOM 2410 C C . TYR A 1 291 ? 3.116 34.028 4.635 1.00 54.62 291 TYR A C 1
ATOM 2412 O O . TYR A 1 291 ? 3.598 35.113 4.317 1.00 54.62 291 TYR A O 1
ATOM 2420 N N . GLY A 1 292 ? 3.495 32.893 4.031 1.00 49.00 292 GLY A N 1
ATOM 2421 C CA . GLY A 1 292 ? 4.469 32.813 2.930 1.00 49.00 292 GLY A CA 1
ATOM 2422 C C . GLY A 1 292 ? 3.980 33.310 1.557 1.00 49.00 292 GLY A C 1
ATOM 2423 O O . GLY A 1 292 ? 4.747 33.300 0.596 1.00 49.00 292 GLY A O 1
ATOM 2424 N N . ALA A 1 293 ? 2.729 33.767 1.434 1.00 45.09 293 ALA A N 1
ATOM 2425 C CA . ALA A 1 293 ? 2.205 34.399 0.224 1.00 45.09 293 ALA A CA 1
ATOM 2426 C C . ALA A 1 293 ? 1.699 35.815 0.538 1.00 45.09 293 ALA A C 1
ATOM 2428 O O . ALA A 1 293 ? 0.644 35.999 1.143 1.00 45.09 293 ALA A O 1
ATOM 2429 N N . CYS A 1 294 ? 2.464 36.817 0.098 1.00 45.25 294 CYS A N 1
ATOM 2430 C CA . CYS A 1 294 ? 2.158 38.242 0.195 1.00 45.25 294 CYS A CA 1
ATOM 2431 C C . CYS A 1 294 ? 0.705 38.571 -0.193 1.00 45.25 294 CYS A C 1
ATOM 2433 O O . CYS A 1 294 ? 0.355 38.568 -1.375 1.00 45.25 294 CYS A O 1
ATOM 2435 N N . LYS A 1 295 ? -0.116 38.964 0.787 1.00 48.72 295 LYS A N 1
ATOM 2436 C CA . LYS A 1 295 ? -1.288 39.825 0.573 1.00 48.72 295 LYS A CA 1
ATOM 2437 C C . LYS A 1 295 ? -1.337 40.916 1.651 1.00 48.72 295 LYS A C 1
ATOM 2439 O O . LYS A 1 295 ? -1.045 40.622 2.809 1.00 48.72 295 LYS A O 1
ATOM 2444 N N . PRO A 1 296 ? -1.669 42.168 1.286 1.00 49.22 296 PRO A N 1
ATOM 2445 C CA . PRO A 1 296 ? -1.690 43.292 2.218 1.00 49.22 296 PRO A CA 1
ATOM 2446 C C . PRO A 1 296 ? -2.874 43.198 3.200 1.00 49.22 296 PRO A C 1
ATOM 2448 O O . PRO A 1 296 ? -3.874 42.539 2.897 1.00 49.22 296 PRO A O 1
ATOM 2451 N N . PRO A 1 297 ? -2.778 43.851 4.373 1.00 45.09 297 PRO A N 1
ATOM 2452 C CA . PRO A 1 297 ? -3.735 43.688 5.460 1.00 45.09 297 PRO A CA 1
ATOM 2453 C C . PRO A 1 297 ? -5.071 44.365 5.136 1.00 45.09 297 PRO A C 1
ATOM 2455 O O . PRO A 1 297 ? -5.134 45.569 4.890 1.00 45.09 297 PRO A O 1
ATOM 2458 N N . ILE A 1 298 ? -6.150 43.583 5.182 1.00 38.56 298 ILE A N 1
ATOM 2459 C CA . ILE A 1 298 ? -7.522 44.088 5.133 1.00 38.56 298 ILE A CA 1
ATOM 2460 C C . ILE A 1 298 ? -7.960 44.392 6.568 1.00 38.56 298 ILE A C 1
ATOM 2462 O O . ILE A 1 298 ? -8.035 43.508 7.419 1.00 38.56 298 ILE A O 1
ATOM 2466 N N . TYR A 1 299 ? -8.230 45.670 6.815 1.00 42.94 299 TYR A N 1
ATOM 2467 C CA . TYR A 1 299 ? -8.883 46.195 8.010 1.00 42.94 299 TYR A CA 1
ATOM 2468 C C . TYR A 1 299 ? -10.296 45.602 8.141 1.00 42.94 299 TYR A C 1
ATOM 2470 O O . TYR A 1 299 ? -11.085 45.711 7.202 1.00 42.94 299 TYR A O 1
ATOM 2478 N N . SER A 1 300 ? -10.654 45.058 9.308 1.00 43.38 300 SER A N 1
ATOM 2479 C CA . SER A 1 300 ? -12.060 44.837 9.674 1.00 43.38 300 SER A CA 1
ATOM 2480 C C . SER A 1 300 ? -12.422 45.554 10.980 1.00 43.38 300 SER A C 1
ATOM 2482 O O . SER A 1 300 ? -11.579 45.654 11.876 1.00 43.38 300 SER A O 1
ATOM 2484 N N . PRO A 1 301 ? -13.658 46.071 11.113 1.00 41.56 301 PRO A N 1
ATOM 2485 C CA . PRO A 1 301 ? -14.003 47.083 12.105 1.00 41.56 301 PRO A CA 1
ATOM 2486 C C . PRO A 1 301 ? -14.358 46.491 13.472 1.00 41.56 301 PRO A C 1
ATOM 2488 O O . PRO A 1 301 ? -14.885 45.387 13.589 1.00 41.56 301 PRO A O 1
ATOM 2491 N N . LYS A 1 302 ? -14.114 47.295 14.510 1.00 42.16 302 LYS A N 1
ATOM 2492 C CA . LYS A 1 302 ? -14.513 47.062 15.903 1.00 42.16 302 LYS A CA 1
ATOM 2493 C C . LYS A 1 302 ? -16.043 47.029 16.015 1.00 42.16 302 LYS A C 1
ATOM 2495 O O . LYS A 1 302 ? -16.690 48.040 15.755 1.00 42.16 302 LYS A O 1
ATOM 2500 N N . SER A 1 303 ? -16.600 45.894 16.437 1.00 37.94 303 SER A N 1
ATOM 2501 C CA . SER A 1 303 ? -18.013 45.775 16.811 1.00 37.94 303 SER A CA 1
ATOM 2502 C C . SER A 1 303 ? -18.211 46.161 18.279 1.00 37.94 303 SER A C 1
ATOM 2504 O O . SER A 1 303 ? -17.440 45.770 19.158 1.00 37.94 303 SER A O 1
ATOM 2506 N N . LEU A 1 304 ? -19.208 47.017 18.492 1.00 35.75 304 LEU A N 1
ATOM 2507 C CA . LEU A 1 304 ? -19.565 47.704 19.725 1.00 35.75 304 LEU A CA 1
ATOM 2508 C C . LEU A 1 304 ? -20.362 46.818 20.693 1.00 35.75 304 LEU A C 1
ATOM 2510 O O . LEU A 1 304 ? -21.113 45.933 20.301 1.00 35.75 304 LEU A O 1
ATOM 2514 N N . ARG A 1 305 ? -20.211 47.168 21.975 1.00 41.47 305 ARG A N 1
ATOM 2515 C CA . ARG A 1 305 ? -21.026 46.792 23.140 1.00 41.47 305 ARG A CA 1
ATOM 2516 C C . ARG A 1 305 ? -22.525 46.648 22.840 1.00 41.47 305 ARG A C 1
ATOM 2518 O O . ARG A 1 305 ? -23.117 47.543 22.245 1.00 41.47 305 ARG A O 1
ATOM 2525 N N . SER A 1 306 ? -23.158 45.670 23.486 1.00 37.47 306 SER A N 1
ATOM 2526 C CA . SER A 1 306 ? -24.577 45.738 23.854 1.00 37.47 306 SER A CA 1
ATOM 2527 C C . SER A 1 306 ? -24.777 45.279 25.302 1.00 37.47 306 SER A C 1
ATOM 2529 O O . SER A 1 306 ? -24.571 44.116 25.637 1.00 37.47 306 SER A O 1
ATOM 2531 N N . MET A 1 307 ? -25.150 46.245 26.142 1.00 35.75 307 MET A N 1
ATOM 2532 C CA . MET A 1 307 ? -25.712 46.102 27.486 1.00 35.75 307 MET A CA 1
ATOM 2533 C C . MET A 1 307 ? -27.240 45.989 27.375 1.00 35.75 307 MET A C 1
ATOM 2535 O O . MET A 1 307 ? -27.844 46.775 26.650 1.00 35.75 307 MET A O 1
ATOM 2539 N N . THR A 1 308 ? -27.860 45.108 28.157 1.00 35.25 308 THR A N 1
ATOM 2540 C CA . THR A 1 308 ? -29.315 45.077 28.429 1.00 35.25 308 THR A CA 1
ATOM 2541 C C . THR A 1 308 ? -29.486 44.687 29.898 1.00 35.25 308 THR A C 1
ATOM 2543 O O . THR A 1 308 ? -29.082 43.596 30.280 1.00 35.25 308 THR A O 1
ATOM 2546 N N . PHE A 1 309 ? -29.697 45.643 30.807 1.00 34.66 309 PHE A N 1
ATOM 2547 C CA . PHE A 1 309 ? -30.962 46.256 31.259 1.00 34.66 309 PHE A CA 1
ATOM 2548 C C . PHE A 1 309 ? -31.890 45.318 32.051 1.00 34.66 309 PHE A C 1
ATOM 2550 O O . PHE A 1 309 ? -32.556 44.444 31.509 1.00 34.66 309 PHE A O 1
ATOM 2557 N N . ILE A 1 310 ? -31.919 45.588 33.359 1.00 36.19 310 ILE A N 1
ATOM 2558 C CA . ILE A 1 310 ? -32.860 45.129 34.383 1.00 36.19 310 ILE A CA 1
ATOM 2559 C C . ILE A 1 310 ? -34.078 46.061 34.335 1.00 36.19 310 ILE A C 1
ATOM 2561 O O . ILE A 1 310 ? -33.891 47.275 34.380 1.00 36.19 310 ILE A O 1
ATOM 2565 N N . ASN A 1 311 ? -35.298 45.517 34.314 1.00 34.59 311 ASN A N 1
ATOM 2566 C CA . ASN A 1 311 ? -36.530 46.281 34.534 1.00 34.59 311 ASN A CA 1
ATOM 2567 C C . ASN A 1 311 ? -37.300 45.727 35.743 1.00 34.59 311 ASN A C 1
ATOM 2569 O O . ASN A 1 311 ? -37.631 44.545 35.797 1.00 34.59 311 ASN A O 1
ATOM 2573 N N . LYS A 1 312 ? -37.587 46.625 36.691 1.00 38.72 312 LYS A N 1
ATOM 2574 C CA . LYS A 1 312 ? -38.633 46.538 37.720 1.00 38.72 312 LYS A CA 1
ATOM 2575 C C . LYS A 1 312 ? -39.766 47.482 37.311 1.00 38.72 312 LYS A C 1
ATOM 2577 O O . LYS A 1 312 ? -39.468 48.586 36.865 1.00 38.72 312 LYS A O 1
ATOM 2582 N N . SER A 1 313 ? -41.014 47.097 37.572 1.00 32.56 313 SER A N 1
ATOM 2583 C CA . SER A 1 313 ? -42.146 48.024 37.737 1.00 32.56 313 SER A CA 1
ATOM 2584 C C . SER A 1 313 ? -43.335 47.320 38.419 1.00 32.56 313 SER A C 1
ATOM 2586 O O . SER A 1 313 ? -43.898 46.386 37.854 1.00 32.56 313 SER A O 1
ATOM 2588 N N . ASP A 1 314 ? -43.594 47.711 39.666 1.00 32.28 314 ASP A N 1
ATOM 2589 C CA . ASP A 1 314 ? -44.835 48.212 40.292 1.00 32.28 314 ASP A CA 1
ATOM 2590 C C . ASP A 1 314 ? -46.256 47.649 39.991 1.00 32.28 314 ASP A C 1
ATOM 2592 O O . ASP A 1 314 ? -46.640 47.336 38.869 1.00 32.28 314 ASP A O 1
ATOM 2596 N N . SER A 1 315 ? -47.014 47.592 41.100 1.00 38.44 315 SER A N 1
ATOM 2597 C CA . SER A 1 315 ? -48.416 47.233 41.463 1.00 38.44 315 SER A CA 1
ATOM 2598 C C . SER A 1 315 ? -49.498 48.242 40.943 1.00 38.44 315 SER A C 1
ATOM 2600 O O . SER A 1 315 ? -49.064 49.102 40.177 1.00 38.44 315 SER A O 1
ATOM 2602 N N . PRO A 1 316 ? -50.845 48.261 41.278 1.00 49.12 316 PRO A N 1
ATOM 2603 C CA . PRO A 1 316 ? -51.648 47.645 42.388 1.00 49.12 316 PRO A CA 1
ATOM 2604 C C . PRO A 1 316 ? -53.160 47.210 42.161 1.00 49.12 316 PRO A C 1
ATOM 2606 O O . PRO A 1 316 ? -53.739 47.501 41.125 1.00 49.12 316 PRO A O 1
ATOM 2609 N N . SER A 1 317 ? -53.733 46.519 43.190 1.00 32.62 317 SER A N 1
ATOM 2610 C CA . SER A 1 317 ? -55.120 46.322 43.796 1.00 32.62 317 SER A CA 1
ATOM 2611 C C . SER A 1 317 ? -56.473 46.554 43.025 1.00 32.62 317 SER A C 1
ATOM 2613 O O . SER A 1 317 ? -56.405 47.076 41.918 1.00 32.62 317 SER A O 1
ATOM 2615 N N . PRO A 1 318 ? -57.719 46.236 43.538 1.00 47.69 318 PRO A N 1
ATOM 2616 C CA . PRO A 1 318 ? -58.184 45.767 44.878 1.00 47.69 318 PRO A CA 1
ATOM 2617 C C . PRO A 1 318 ? -59.264 44.619 44.964 1.00 47.69 318 PRO A C 1
ATOM 2619 O O . PRO A 1 318 ? -59.793 44.143 43.968 1.00 47.69 318 PRO A O 1
ATOM 2622 N N . GLU A 1 319 ? -59.528 44.227 46.228 1.00 35.81 319 GLU A N 1
ATOM 2623 C CA . GLU A 1 319 ? -60.510 43.368 46.976 1.00 35.81 319 GLU A CA 1
ATOM 2624 C C . GLU A 1 319 ? -62.009 43.240 46.520 1.00 35.81 319 GLU A C 1
ATOM 2626 O O . GLU A 1 319 ? -62.360 43.961 45.588 1.00 35.81 319 GLU A O 1
ATOM 2631 N N . PRO A 1 320 ? -62.941 42.421 47.140 1.00 49.50 320 PRO A N 1
ATOM 2632 C CA . PRO A 1 320 ? -62.955 41.839 48.516 1.00 49.50 320 PRO A CA 1
ATOM 2633 C C . PRO A 1 320 ? -63.540 40.408 48.793 1.00 49.50 320 PRO A C 1
ATOM 2635 O O . PRO A 1 320 ? -64.320 39.839 48.039 1.00 49.50 320 PRO A O 1
ATOM 2638 N N . SER A 1 32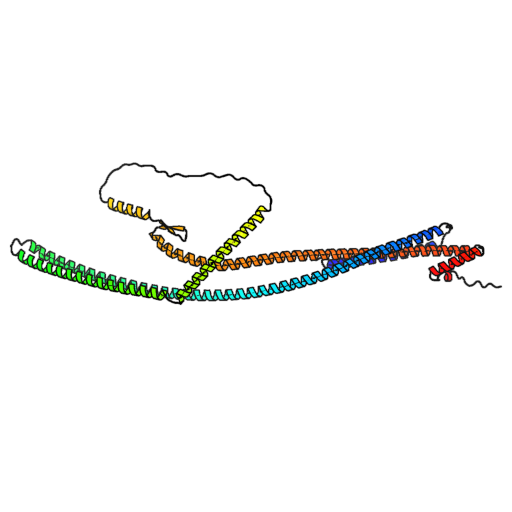1 ? -63.175 39.903 49.989 1.00 37.16 321 SER A N 1
ATOM 2639 C CA . SER A 1 321 ? -63.893 39.053 50.984 1.00 37.16 321 SER A CA 1
ATOM 2640 C C . SER A 1 321 ? -64.527 37.680 50.641 1.00 37.16 321 SER A C 1
ATOM 2642 O O . SER A 1 321 ? -65.578 37.635 50.011 1.00 37.16 321 SER A O 1
ATOM 2644 N N . PHE A 1 322 ? -64.024 36.586 51.255 1.00 35.81 322 PHE A N 1
ATOM 2645 C CA . PHE A 1 322 ? -64.754 35.786 52.277 1.00 35.81 322 PHE A CA 1
ATOM 2646 C C . PHE A 1 322 ? -63.839 34.764 53.014 1.00 35.81 322 PHE A C 1
ATOM 2648 O O . PHE A 1 322 ? -62.925 34.191 52.429 1.00 35.81 322 PHE A O 1
ATOM 2655 N N . PHE A 1 323 ? -64.112 34.588 54.309 1.00 38.72 323 PHE A N 1
ATOM 2656 C CA . PHE A 1 323 ? -63.269 34.197 55.457 1.00 38.72 323 PHE A CA 1
ATOM 2657 C C . PHE A 1 323 ? -62.684 32.758 55.594 1.00 38.72 323 PHE A C 1
ATOM 2659 O O . PHE A 1 323 ? -63.342 31.757 55.321 1.00 38.72 323 PHE A O 1
ATOM 2666 N N . GLU A 1 324 ? -61.454 32.708 56.142 1.00 47.59 324 GLU A N 1
ATOM 2667 C CA . GLU A 1 324 ? -60.933 31.803 57.201 1.00 47.59 324 GLU A CA 1
ATOM 2668 C C . GLU A 1 324 ? -61.055 30.272 57.053 1.00 47.59 324 GLU A C 1
ATOM 2670 O O . GLU A 1 324 ? -61.718 29.589 57.828 1.00 47.59 324 GLU A O 1
ATOM 2675 N N . LYS A 1 325 ? -60.313 29.706 56.094 1.00 47.56 325 LYS A N 1
ATOM 2676 C CA . LYS A 1 325 ? -59.658 28.369 56.197 1.00 47.56 325 LYS A CA 1
ATOM 2677 C C . LYS A 1 325 ? -58.594 28.125 55.114 1.00 47.56 325 LYS A C 1
ATOM 2679 O O . LYS A 1 325 ? -58.102 27.016 54.935 1.00 47.56 325 LYS A O 1
ATOM 2684 N N . GLN A 1 326 ? -58.250 29.167 54.356 1.00 46.59 326 GLN A N 1
ATOM 2685 C CA . GLN A 1 326 ? -57.425 29.085 53.150 1.00 46.59 326 GLN A CA 1
ATOM 2686 C C . GLN A 1 326 ? -55.993 29.605 53.353 1.00 46.59 326 GLN A C 1
ATOM 2688 O O . GLN A 1 326 ? -55.158 29.389 52.480 1.00 46.59 326 GLN A O 1
ATOM 2693 N N . GLU A 1 327 ? -55.698 30.285 54.465 1.00 49.44 327 GLU A N 1
ATOM 2694 C CA . GLU A 1 327 ? -54.400 30.937 54.696 1.00 49.44 327 GLU A CA 1
ATOM 2695 C C . GLU A 1 327 ? -53.279 29.959 55.040 1.00 49.44 327 GLU A C 1
ATOM 2697 O O . GLU A 1 327 ? -52.207 30.074 54.453 1.00 49.44 327 GLU A O 1
ATOM 2702 N N . GLU A 1 328 ? -53.527 28.927 55.848 1.00 50.47 328 GLU A N 1
ATOM 2703 C CA . GLU A 1 328 ? -52.508 27.899 56.123 1.00 50.47 328 GLU A CA 1
ATOM 2704 C C . GLU A 1 328 ? -52.182 27.071 54.870 1.00 50.47 328 GLU A C 1
ATOM 2706 O O . GLU A 1 328 ? -51.019 26.805 54.574 1.00 50.47 328 GLU A O 1
ATOM 2711 N N . TYR A 1 329 ? -53.189 26.747 54.049 1.00 55.00 329 TYR A N 1
ATOM 2712 C CA . TYR A 1 329 ? -52.992 25.991 52.806 1.00 55.00 329 TYR A CA 1
ATOM 2713 C C . TYR A 1 329 ? -52.349 26.836 51.690 1.00 55.00 329 TYR A C 1
ATOM 2715 O O . TYR A 1 329 ? -51.609 26.314 50.852 1.00 55.00 329 TYR A O 1
ATOM 2723 N N . LYS A 1 330 ? -52.601 28.154 51.668 1.00 55.19 330 LYS A N 1
ATOM 2724 C CA . LYS A 1 330 ? -51.921 29.092 50.761 1.00 55.19 330 LYS A CA 1
ATOM 2725 C C . LYS A 1 330 ? -50.487 29.359 51.204 1.00 55.19 330 LYS A C 1
ATOM 2727 O O . LYS A 1 330 ? -49.628 29.357 50.332 1.00 55.19 330 LYS A O 1
ATOM 2732 N N . GLN A 1 331 ? -50.214 29.503 52.503 1.00 60.97 331 GLN A N 1
ATOM 2733 C CA . GLN A 1 331 ? -48.848 29.631 53.017 1.00 60.97 331 GLN A CA 1
ATOM 2734 C C . GLN A 1 331 ? -48.029 28.370 52.731 1.00 60.97 331 GLN A C 1
ATOM 2736 O O . GLN A 1 331 ? -46.940 28.493 52.180 1.00 60.97 331 GLN A O 1
ATOM 2741 N N . LEU A 1 332 ? -48.561 27.164 52.963 1.00 61.03 332 LEU A N 1
ATOM 2742 C CA . LEU A 1 332 ? -47.877 25.913 52.603 1.00 61.03 332 LEU A CA 1
ATOM 2743 C C . LEU A 1 332 ? -47.605 25.801 51.096 1.00 61.03 332 LEU A C 1
ATOM 2745 O O . LEU A 1 332 ? -46.470 25.539 50.711 1.00 61.03 332 LEU A O 1
ATOM 2749 N N . LYS A 1 333 ? -48.582 26.100 50.225 1.00 64.81 333 LYS A N 1
ATOM 2750 C CA . LYS A 1 333 ? -48.352 26.136 48.765 1.00 64.81 333 LYS A CA 1
ATOM 2751 C C . LYS A 1 333 ? -47.386 27.238 48.325 1.00 64.81 333 LYS A C 1
ATOM 2753 O O . LYS A 1 333 ? -46.757 27.110 47.277 1.00 64.81 333 LYS A O 1
ATOM 2758 N N . GLN A 1 334 ? -47.288 28.335 49.069 1.00 62.34 334 GLN A N 1
ATOM 2759 C CA . GLN A 1 334 ? -46.372 29.436 48.783 1.00 62.34 334 GLN A CA 1
ATOM 2760 C C . GLN A 1 334 ? -44.944 29.094 49.236 1.00 62.34 334 GLN A C 1
ATOM 2762 O O . GLN A 1 334 ? -44.012 29.350 48.478 1.00 62.34 334 GLN A O 1
ATOM 2767 N N . TYR A 1 335 ? -44.776 28.406 50.371 1.00 60.41 335 TYR A N 1
ATOM 2768 C CA . TYR A 1 335 ? -43.503 27.814 50.797 1.00 60.41 335 TYR A CA 1
ATOM 2769 C C . TYR A 1 335 ? -43.052 26.686 49.863 1.00 60.41 335 TYR A C 1
ATOM 2771 O O . TYR A 1 335 ? -41.893 26.654 49.471 1.00 60.41 335 TYR A O 1
ATOM 2779 N N . GLU A 1 336 ? -43.958 25.818 49.417 1.00 59.88 336 GLU A N 1
ATOM 2780 C CA . GLU A 1 336 ? -43.665 24.738 48.467 1.00 59.88 336 GLU A CA 1
ATOM 2781 C C . GLU A 1 336 ? -43.283 25.288 47.079 1.00 59.88 336 GLU A C 1
ATOM 2783 O O . GLU A 1 336 ? -42.362 24.786 46.435 1.00 59.88 336 GLU A O 1
ATOM 2788 N N . ARG A 1 337 ? -43.904 26.392 46.632 1.00 59.12 337 ARG A N 1
ATOM 2789 C CA . ARG A 1 337 ? -43.458 27.131 45.435 1.00 59.12 337 ARG A CA 1
ATOM 2790 C C . ARG A 1 337 ? -42.113 27.822 45.635 1.00 59.12 337 ARG A C 1
ATOM 2792 O O . ARG A 1 337 ? -41.314 27.799 44.709 1.00 59.12 337 ARG A O 1
ATOM 2799 N N . MET A 1 338 ? -41.846 28.405 46.804 1.00 56.19 338 MET A N 1
ATOM 2800 C CA . MET A 1 338 ? -40.549 29.023 47.102 1.00 56.19 338 MET A CA 1
ATOM 2801 C C . MET A 1 338 ? -39.420 27.987 47.190 1.00 56.19 338 MET A C 1
ATOM 2803 O O . MET A 1 338 ? -38.342 28.229 46.662 1.00 56.19 338 MET A O 1
ATOM 2807 N N . ILE A 1 339 ? -39.666 26.808 47.769 1.00 55.94 339 ILE A N 1
ATOM 2808 C CA . ILE A 1 339 ? -38.694 25.704 47.844 1.00 55.94 339 ILE A CA 1
ATOM 2809 C C . ILE A 1 339 ? -38.415 25.132 46.444 1.00 55.94 339 ILE A C 1
ATOM 2811 O O . ILE A 1 339 ? -37.252 24.957 46.074 1.00 55.94 339 ILE A O 1
ATOM 2815 N N . ASN A 1 340 ? -39.455 24.943 45.623 1.00 54.88 340 ASN A N 1
ATOM 2816 C CA . ASN A 1 340 ? -39.310 24.499 44.231 1.00 54.88 340 ASN A CA 1
ATOM 2817 C C . ASN A 1 340 ? -38.688 25.565 43.306 1.00 54.88 340 ASN A C 1
ATOM 2819 O O . ASN A 1 340 ? -38.120 25.216 42.273 1.00 54.88 340 ASN A O 1
ATOM 2823 N N . GLN A 1 341 ? -38.760 26.853 43.661 1.00 54.72 341 GLN A N 1
ATOM 2824 C CA . GLN A 1 341 ? -38.093 27.945 42.937 1.00 54.72 341 GLN A CA 1
ATOM 2825 C C . GLN A 1 341 ? -36.643 28.188 43.385 1.00 54.72 341 GLN A C 1
ATOM 2827 O O . GLN A 1 341 ? -35.912 28.877 42.677 1.00 54.72 341 GLN A O 1
ATOM 2832 N N . CYS A 1 342 ? -36.196 27.614 44.508 1.00 53.69 342 CYS A N 1
ATOM 2833 C CA . CYS A 1 342 ? -34.890 27.929 45.098 1.00 53.69 342 CYS A CA 1
ATOM 2834 C C . CYS A 1 342 ? -33.813 26.843 44.987 1.00 53.69 342 CYS A C 1
ATOM 2836 O O . CYS A 1 342 ? -32.757 27.012 45.591 1.00 53.69 342 CYS A O 1
ATOM 2838 N N . SER A 1 343 ? -33.989 25.752 44.236 1.00 61.47 343 SER A N 1
ATOM 2839 C CA . SER A 1 343 ? -32.915 24.748 44.181 1.00 61.47 343 SER A CA 1
ATOM 2840 C C . SER A 1 343 ? -32.856 23.944 42.881 1.00 61.47 343 SER A C 1
ATOM 2842 O O . SER A 1 343 ? -33.145 22.750 42.820 1.00 61.47 343 SER A O 1
ATOM 2844 N N . VAL A 1 344 ? -32.449 24.626 41.811 1.00 70.75 344 VAL A N 1
ATOM 2845 C CA . VAL A 1 344 ? -31.960 23.976 40.590 1.00 70.75 344 VAL A CA 1
ATOM 2846 C C . VAL A 1 344 ? -30.440 23.905 40.700 1.00 70.75 344 VAL A C 1
ATOM 2848 O O . VAL A 1 344 ? -29.799 24.935 40.897 1.00 70.75 344 VAL A O 1
ATOM 2851 N N . MET A 1 345 ? -29.870 22.705 40.627 1.00 73.75 345 MET A N 1
ATOM 2852 C CA . MET A 1 345 ? -28.422 22.493 40.667 1.00 73.75 345 MET A CA 1
ATOM 2853 C C . MET A 1 345 ? -27.924 22.045 39.294 1.00 73.75 345 MET A C 1
ATOM 2855 O O . MET A 1 345 ? -28.581 21.260 38.607 1.00 73.75 345 MET A O 1
ATOM 2859 N N . GLU A 1 346 ? -26.782 22.580 38.874 1.00 81.75 346 GLU A N 1
ATOM 2860 C CA . GLU A 1 346 ? -26.153 22.266 37.592 1.00 81.75 346 GLU A CA 1
ATOM 2861 C C . GLU A 1 346 ? -25.166 21.112 37.776 1.00 81.75 346 GLU A C 1
ATOM 2863 O O . GLU A 1 346 ? -24.356 21.111 38.702 1.00 81.75 346 GLU A O 1
ATOM 2868 N N . CYS A 1 347 ? -25.278 20.073 36.948 1.00 82.44 347 CYS A N 1
ATOM 2869 C CA . CYS A 1 347 ? -24.397 18.916 37.047 1.00 82.44 347 CYS A CA 1
ATOM 2870 C C . CYS A 1 347 ? -23.028 19.275 36.467 1.00 82.44 347 CYS A C 1
ATOM 2872 O O . CYS A 1 347 ? -22.928 19.551 35.274 1.00 82.44 347 CYS A O 1
ATOM 2874 N N . GLU A 1 348 ? -21.969 19.191 37.273 1.00 78.69 348 GLU A N 1
ATOM 2875 C CA . GLU A 1 348 ? -20.596 19.493 36.836 1.00 78.69 348 GLU A CA 1
ATOM 2876 C C . GLU A 1 348 ? -20.107 18.588 35.690 1.00 78.69 348 GLU A C 1
ATOM 2878 O O . GLU A 1 348 ? -19.215 18.978 34.940 1.00 78.69 348 GLU A O 1
ATOM 2883 N N . ASN A 1 349 ? -20.703 17.399 35.521 1.00 73.12 349 ASN A N 1
ATOM 2884 C CA . ASN A 1 349 ? -20.255 16.422 34.529 1.00 73.12 349 ASN A CA 1
ATOM 2885 C C . ASN A 1 349 ? -20.909 16.599 33.146 1.00 73.12 349 ASN A C 1
ATOM 2887 O O . ASN A 1 349 ? -20.253 16.388 32.130 1.00 73.12 349 ASN A O 1
ATOM 2891 N N . CYS A 1 350 ? -22.187 17.000 33.077 1.00 81.19 350 CYS A N 1
ATOM 2892 C CA . CYS A 1 350 ? -22.901 17.170 31.800 1.00 81.19 350 CYS A CA 1
ATOM 2893 C C . CYS A 1 350 ? -23.443 18.586 31.536 1.00 81.19 350 CYS A C 1
ATOM 2895 O O . CYS A 1 350 ? -23.996 18.828 30.461 1.00 81.19 350 CYS A O 1
ATOM 2897 N N . GLY A 1 351 ? -23.319 19.509 32.495 1.00 80.69 351 GLY A N 1
ATOM 2898 C CA . GLY A 1 351 ? -23.762 20.903 32.377 1.00 80.69 351 GLY A CA 1
ATOM 2899 C C . GLY A 1 351 ? -25.279 21.097 32.316 1.00 80.69 351 GLY A C 1
ATOM 2900 O O . GLY A 1 351 ? -25.745 22.160 31.922 1.00 80.69 351 GLY A O 1
ATOM 2901 N N . ARG A 1 352 ? -26.080 20.073 32.640 1.00 82.94 352 ARG A N 1
ATOM 2902 C CA . ARG A 1 352 ? -27.547 20.190 32.676 1.00 82.94 352 ARG A CA 1
ATOM 2903 C C . ARG A 1 352 ? -28.015 20.567 34.076 1.00 82.94 352 ARG A C 1
ATOM 2905 O O . ARG A 1 352 ? -27.475 20.087 35.072 1.00 82.94 352 ARG A O 1
ATOM 2912 N N . THR A 1 353 ? -29.039 21.409 34.140 1.00 80.81 353 THR A N 1
ATOM 2913 C CA . THR A 1 353 ? -29.673 21.837 35.387 1.00 80.81 353 THR A CA 1
ATOM 2914 C C . THR A 1 353 ? -30.819 20.901 35.752 1.00 80.81 353 THR A C 1
ATOM 2916 O O . THR A 1 353 ? -31.676 20.588 34.925 1.00 80.81 353 THR A O 1
ATOM 2919 N N . PHE A 1 354 ? -30.840 20.447 37.003 1.00 82.12 354 PHE A N 1
ATOM 2920 C CA . PHE A 1 354 ? -31.878 19.562 37.527 1.00 82.12 354 PHE A CA 1
ATOM 2921 C C . PHE A 1 354 ? -32.452 20.117 38.822 1.00 82.12 354 PHE A C 1
ATOM 2923 O O . PHE A 1 354 ? -31.762 20.784 39.594 1.00 82.12 354 PHE A O 1
ATOM 2930 N N . GLN A 1 355 ? -33.719 19.807 39.086 1.00 80.19 355 GLN A N 1
ATOM 2931 C CA . GLN A 1 355 ? -34.305 20.051 40.402 1.00 80.19 355 GLN A CA 1
ATOM 2932 C C . GLN A 1 355 ? -33.577 19.185 41.435 1.00 80.1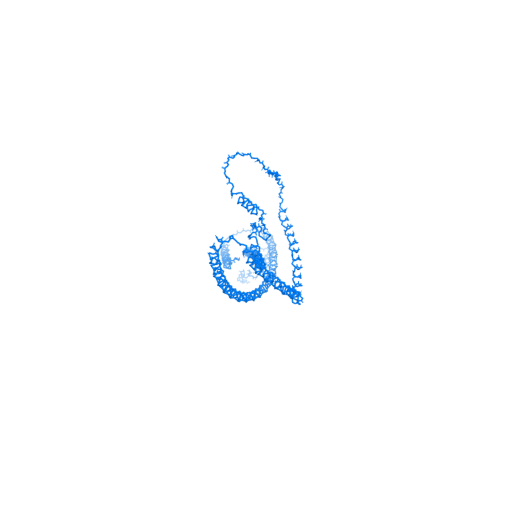9 355 GLN A C 1
ATOM 2934 O O . GLN A 1 355 ? -33.253 18.031 41.142 1.00 80.19 355 GLN A O 1
ATOM 2939 N N . THR A 1 356 ? -33.340 19.717 42.634 1.00 74.75 356 THR A N 1
ATOM 2940 C CA . THR A 1 356 ? -32.652 19.039 43.755 1.00 74.75 356 THR A CA 1
ATOM 2941 C C . THR A 1 356 ? -33.099 17.599 43.974 1.00 74.75 356 THR A C 1
ATOM 2943 O O . THR A 1 356 ? -32.257 16.720 44.142 1.00 74.75 356 THR A O 1
ATOM 2946 N N . ASN A 1 357 ? -34.401 17.342 43.872 1.00 74.75 357 ASN A N 1
ATOM 2947 C CA . ASN A 1 357 ? -35.003 16.022 44.079 1.00 74.75 357 ASN A CA 1
ATOM 2948 C C . ASN A 1 357 ? -34.576 14.989 43.017 1.00 74.75 357 ASN A C 1
ATOM 2950 O O . ASN A 1 357 ? -34.590 13.796 43.278 1.00 74.75 357 ASN A O 1
ATOM 2954 N N . THR A 1 358 ? -34.190 15.450 41.826 1.00 77.88 358 THR A N 1
ATOM 2955 C CA . THR A 1 358 ? -33.758 14.622 40.680 1.00 77.88 358 THR A CA 1
ATOM 2956 C C . THR A 1 358 ? -32.250 14.686 40.422 1.00 77.88 358 THR A C 1
ATOM 2958 O O . THR A 1 358 ? -31.711 13.913 39.633 1.00 77.88 358 THR A O 1
ATOM 2961 N N . PHE A 1 359 ? -31.552 15.613 41.083 1.00 80.50 359 PHE A N 1
ATOM 2962 C CA . PHE A 1 359 ? -30.128 15.866 40.877 1.00 80.50 359 PHE A CA 1
ATOM 2963 C C . PHE A 1 359 ? -29.254 14.717 41.390 1.00 80.50 359 PHE A C 1
ATOM 2965 O O . PHE A 1 359 ? -28.283 14.342 40.736 1.00 80.50 359 PHE A O 1
ATOM 2972 N N . TYR A 1 360 ? -29.623 14.123 42.529 1.00 76.81 360 TYR A N 1
ATOM 2973 C CA . TYR A 1 360 ? -28.873 13.017 43.132 1.00 76.81 360 TYR A CA 1
ATOM 2974 C C . TYR A 1 360 ? -28.908 11.749 42.263 1.00 76.81 360 TYR A C 1
ATOM 2976 O O . TYR A 1 360 ? -27.863 11.152 42.003 1.00 76.81 360 TYR A O 1
ATOM 2984 N N . ASP A 1 361 ? -30.084 11.400 41.733 1.00 79.25 361 ASP A N 1
ATOM 2985 C CA . ASP A 1 361 ? -30.253 10.264 40.817 1.00 79.25 361 ASP A CA 1
ATOM 2986 C C . ASP A 1 361 ? -29.507 10.484 39.493 1.00 79.25 361 ASP A C 1
ATOM 2988 O O . ASP A 1 361 ? -28.935 9.553 38.920 1.00 79.25 361 ASP A O 1
ATOM 2992 N N . HIS A 1 362 ? -29.461 11.730 39.012 1.00 83.25 362 HIS A N 1
ATOM 2993 C CA . HIS A 1 362 ? -28.700 12.074 37.818 1.00 83.25 362 HIS A CA 1
ATOM 2994 C C . HIS A 1 362 ? -27.184 11.963 38.034 1.00 83.25 362 HIS A C 1
ATOM 2996 O O . HIS A 1 362 ? -26.514 11.389 37.181 1.00 83.25 362 HIS A O 1
ATOM 3002 N N . ILE A 1 363 ? -26.631 12.463 39.147 1.00 81.00 363 ILE A N 1
ATOM 3003 C CA . ILE A 1 363 ? -25.183 12.386 39.423 1.00 81.00 363 ILE A CA 1
ATOM 3004 C C . ILE A 1 363 ? -24.689 10.936 39.412 1.00 81.00 363 ILE A C 1
ATOM 3006 O O . ILE A 1 363 ? -23.656 10.651 38.801 1.00 81.00 363 ILE A O 1
ATOM 3010 N N . LEU A 1 364 ? -25.433 10.025 40.045 1.00 77.00 364 LEU A N 1
ATOM 3011 C CA . LEU A 1 364 ? -25.064 8.609 40.118 1.00 77.00 364 LEU A CA 1
ATOM 3012 C C . LEU A 1 364 ? -25.003 7.960 38.729 1.00 77.00 364 LEU A C 1
ATOM 3014 O O . LEU A 1 364 ? -24.054 7.239 38.426 1.00 77.00 364 LEU A O 1
ATOM 3018 N N . ASN A 1 365 ? -25.964 8.268 37.857 1.00 76.69 365 ASN A N 1
ATOM 3019 C CA . ASN A 1 365 ? -25.991 7.731 36.495 1.00 76.69 365 ASN A CA 1
ATOM 3020 C C . ASN A 1 365 ? -24.989 8.434 35.562 1.00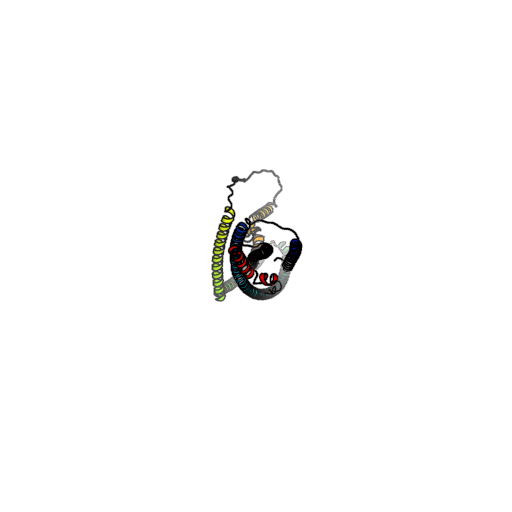 76.69 365 ASN A C 1
ATOM 3022 O O . ASN A 1 365 ? -24.345 7.792 34.733 1.00 76.69 365 ASN A O 1
ATOM 3026 N N . CYS A 1 366 ? -24.795 9.745 35.723 1.00 77.31 366 CYS A N 1
ATOM 3027 C CA . CYS A 1 366 ? -23.924 10.546 34.866 1.00 77.31 366 CYS A CA 1
ATOM 3028 C C . CYS A 1 366 ? -22.431 10.244 35.077 1.00 77.31 366 CYS A C 1
ATOM 3030 O O . CYS A 1 366 ? -21.645 10.386 34.142 1.00 77.31 366 CYS A O 1
ATOM 3032 N N . GLN A 1 367 ? -22.017 9.825 36.278 1.00 66.38 367 GLN A N 1
ATOM 3033 C CA . GLN A 1 367 ? -20.632 9.402 36.538 1.00 66.38 367 GLN A CA 1
ATOM 3034 C C . GLN A 1 367 ? -20.298 8.037 35.909 1.00 66.38 367 GLN A C 1
ATOM 3036 O O . GLN A 1 367 ? -19.156 7.806 35.498 1.00 66.38 367 GLN A O 1
ATOM 3041 N N . LEU A 1 368 ? -21.286 7.142 35.795 1.00 62.22 368 LEU A N 1
ATOM 3042 C CA . LEU A 1 368 ? -21.131 5.822 35.173 1.00 62.22 368 LEU A CA 1
ATOM 3043 C C . LEU A 1 368 ? -20.997 5.912 33.645 1.00 62.22 368 LEU A C 1
ATOM 3045 O O . LEU A 1 368 ? -20.137 5.255 33.060 1.00 62.22 368 LEU A O 1
ATOM 3049 N N . GLU A 1 369 ? -21.791 6.759 32.988 1.00 59.75 369 GLU A N 1
ATOM 3050 C CA . GLU A 1 369 ? -21.708 6.929 31.529 1.00 59.75 369 GLU A CA 1
ATOM 3051 C C . GLU A 1 369 ? -20.405 7.607 31.084 1.00 59.75 369 GLU A C 1
ATOM 3053 O O . GLU A 1 369 ? -19.815 7.237 30.064 1.00 59.75 369 GLU A O 1
ATOM 3058 N N . ASP A 1 370 ? -19.911 8.567 31.863 1.00 55.44 370 ASP A N 1
ATOM 3059 C CA . ASP A 1 370 ? -18.720 9.349 31.525 1.00 55.44 370 ASP A CA 1
ATOM 3060 C C . ASP A 1 370 ? -17.412 8.542 31.695 1.00 55.44 370 ASP A C 1
ATOM 3062 O O . ASP A 1 370 ? -16.421 8.769 31.000 1.00 55.44 370 ASP A O 1
ATOM 3066 N N . SER A 1 371 ? -17.415 7.525 32.562 1.00 55.69 371 SER A N 1
ATOM 3067 C CA . SER A 1 371 ? -16.280 6.607 32.738 1.00 55.69 371 SER A CA 1
ATOM 3068 C C . SER A 1 371 ? -16.219 5.516 31.657 1.00 55.69 371 SER A C 1
ATOM 3070 O O . SER A 1 371 ? -15.127 5.172 31.197 1.00 55.69 371 SER A O 1
ATOM 3072 N N . LEU A 1 372 ? -17.368 5.039 31.166 1.00 55.62 372 LEU A N 1
ATOM 3073 C CA . LEU A 1 372 ? -17.442 4.090 30.046 1.00 55.62 372 LEU A CA 1
ATOM 3074 C C . LEU A 1 372 ? -17.089 4.742 28.699 1.00 55.62 372 LEU A C 1
ATOM 3076 O O . LEU A 1 372 ? -16.339 4.177 27.900 1.00 55.62 372 LEU A O 1
ATOM 3080 N N . SER A 1 373 ? -17.553 5.968 28.462 1.00 51.34 373 SER A N 1
ATOM 3081 C CA . SER A 1 373 ? -17.321 6.674 27.195 1.00 51.34 373 SER A CA 1
ATOM 3082 C C . SER A 1 373 ? -15.890 7.217 27.038 1.00 51.34 373 SER A C 1
ATOM 3084 O O . SER A 1 373 ? -15.409 7.357 25.909 1.00 51.34 373 SER A O 1
ATOM 3086 N N . LYS A 1 374 ? -15.146 7.444 28.130 1.00 49.84 374 LYS A N 1
ATOM 3087 C CA . LYS A 1 374 ? -13.724 7.847 28.074 1.00 49.84 374 LYS A CA 1
ATOM 3088 C C . LYS A 1 374 ? -12.761 6.684 27.788 1.00 49.84 374 LYS A C 1
ATOM 3090 O O . LYS A 1 374 ? -11.710 6.912 27.192 1.00 49.84 374 LYS A O 1
ATOM 3095 N N . SER A 1 375 ? -13.118 5.444 28.136 1.00 50.28 375 SER A N 1
ATOM 3096 C CA . SER A 1 375 ? -12.263 4.259 27.942 1.00 50.28 375 SER A CA 1
ATOM 3097 C C . SER A 1 375 ? -12.265 3.725 26.501 1.00 50.28 375 SER A C 1
ATOM 3099 O O . SER A 1 375 ? -11.204 3.375 25.985 1.00 50.28 375 SER A O 1
ATOM 3101 N N . GLN A 1 376 ? -13.415 3.713 25.820 1.00 50.56 376 GLN A N 1
ATOM 3102 C CA . GLN A 1 376 ? -13.520 3.181 24.451 1.00 50.56 376 GLN A CA 1
ATOM 3103 C C . GLN A 1 376 ? -12.944 4.116 23.374 1.00 50.56 376 GLN A C 1
ATOM 3105 O O . GLN A 1 376 ? -12.466 3.654 22.343 1.00 50.56 376 GLN A O 1
ATOM 3110 N N . ASN A 1 377 ? -12.918 5.431 23.606 1.00 48.34 377 ASN A N 1
ATOM 3111 C CA . ASN A 1 377 ? -12.550 6.399 22.564 1.00 48.34 377 ASN A CA 1
ATOM 3112 C C . ASN A 1 377 ? -11.036 6.649 22.399 1.00 48.34 377 ASN A C 1
ATOM 3114 O O . ASN A 1 377 ? -10.626 7.234 21.394 1.00 48.34 377 ASN A O 1
ATOM 3118 N N . PHE A 1 378 ? -10.192 6.231 23.351 1.00 48.44 378 PHE A N 1
ATOM 3119 C CA . PHE A 1 378 ? -8.750 6.534 23.324 1.00 48.44 378 PHE A CA 1
ATOM 3120 C C . PHE A 1 378 ? -7.891 5.478 22.609 1.00 48.44 378 PHE A C 1
ATOM 3122 O O . PHE A 1 378 ? -6.887 5.836 21.990 1.00 48.44 378 PHE A O 1
ATOM 3129 N N . ALA A 1 379 ? -8.273 4.198 22.648 1.00 53.12 379 ALA A N 1
ATOM 3130 C CA . ALA A 1 379 ? -7.501 3.128 22.007 1.00 53.12 379 ALA A CA 1
ATOM 3131 C C . ALA A 1 379 ? -7.713 3.076 20.480 1.00 53.12 379 ALA A C 1
ATOM 3133 O O . ALA A 1 379 ? -6.751 2.888 19.733 1.00 53.12 379 ALA A O 1
ATOM 3134 N N . ASP A 1 380 ? -8.937 3.330 20.008 1.00 53.94 380 ASP A N 1
ATOM 3135 C CA . ASP A 1 380 ? -9.274 3.268 18.578 1.00 53.94 380 ASP A CA 1
ATOM 3136 C C . ASP A 1 380 ? -8.821 4.498 17.776 1.00 53.94 380 ASP A C 1
ATOM 3138 O O . ASP A 1 380 ? -8.523 4.390 16.587 1.00 53.94 380 ASP A O 1
ATOM 3142 N N . ARG A 1 381 ? -8.701 5.679 18.400 1.00 57.12 381 ARG A N 1
ATOM 3143 C CA . ARG A 1 381 ? -8.247 6.886 17.681 1.00 57.12 381 ARG A CA 1
ATOM 3144 C C . ARG A 1 381 ? -6.756 6.855 17.341 1.00 57.12 381 ARG A C 1
ATOM 3146 O O . ARG A 1 381 ? -6.386 7.221 16.230 1.00 57.12 381 ARG A O 1
ATOM 3153 N N . ASN A 1 382 ? -5.914 6.367 18.253 1.00 60.22 382 ASN A N 1
ATOM 3154 C CA . ASN A 1 382 ? -4.462 6.308 18.041 1.00 60.22 382 ASN A CA 1
ATOM 3155 C C . ASN A 1 382 ? -4.043 5.260 16.997 1.00 60.22 382 ASN A C 1
ATOM 3157 O O . ASN A 1 382 ? -3.038 5.441 16.307 1.00 60.22 382 ASN A O 1
ATOM 3161 N N . SER A 1 383 ? -4.781 4.153 16.880 1.00 67.69 383 SER A N 1
ATOM 3162 C CA . SER A 1 383 ? -4.515 3.135 15.858 1.00 67.69 383 SER A CA 1
ATOM 3163 C C . SER A 1 383 ? -4.943 3.621 14.470 1.00 67.69 383 SER A C 1
ATOM 3165 O O . SER A 1 383 ? -4.200 3.441 13.506 1.00 67.69 383 SER A O 1
ATOM 3167 N N . LEU A 1 384 ? -6.081 4.315 14.377 1.00 74.00 384 LEU A N 1
ATOM 3168 C CA . LEU A 1 384 ? -6.586 4.875 13.126 1.00 74.00 384 LEU A CA 1
ATOM 3169 C C . LEU A 1 384 ? -5.683 5.989 12.572 1.00 74.00 384 LEU A C 1
ATOM 3171 O O . LEU A 1 384 ? -5.421 6.022 11.372 1.00 74.00 384 LEU A O 1
ATOM 3175 N N . GLU A 1 385 ? -5.164 6.868 13.433 1.00 73.88 385 GLU A N 1
ATOM 3176 C CA . GLU A 1 385 ? -4.278 7.966 13.020 1.00 73.88 385 GLU A CA 1
ATOM 3177 C C . GLU A 1 385 ? -2.942 7.446 12.456 1.00 73.88 385 GLU A C 1
ATOM 3179 O O . GLU A 1 385 ? -2.496 7.893 11.399 1.00 73.88 385 GLU A O 1
ATOM 3184 N N . LYS A 1 386 ? -2.358 6.403 13.068 1.00 76.50 386 LYS A N 1
ATOM 3185 C CA . LYS A 1 386 ? -1.158 5.736 12.529 1.00 76.50 386 LYS A CA 1
ATOM 3186 C C . LYS A 1 386 ? -1.399 5.080 11.171 1.00 76.50 386 LYS A C 1
ATOM 3188 O O . LYS A 1 386 ? -0.529 5.143 10.305 1.00 76.50 386 LYS A O 1
ATOM 3193 N N . VAL A 1 387 ? -2.558 4.447 10.980 1.00 76.81 387 VAL A N 1
ATOM 3194 C CA . VAL A 1 387 ? -2.917 3.846 9.687 1.00 76.81 387 VAL A CA 1
ATOM 3195 C C . VAL A 1 387 ? -3.037 4.930 8.615 1.00 76.81 387 VAL A C 1
ATOM 3197 O O . VAL A 1 387 ? -2.444 4.782 7.549 1.00 76.81 387 VAL A O 1
ATOM 3200 N N . GLN A 1 388 ? -3.693 6.053 8.919 1.00 81.88 388 GLN A N 1
ATOM 3201 C CA . GLN A 1 388 ? -3.809 7.179 7.986 1.00 81.88 388 GLN A CA 1
ATOM 3202 C C . GLN A 1 388 ? -2.451 7.785 7.609 1.00 81.88 388 GLN A C 1
ATOM 3204 O O . GLN A 1 388 ? -2.243 8.178 6.460 1.00 81.88 388 GLN A O 1
ATOM 3209 N N . ASP A 1 389 ? -1.504 7.864 8.542 1.00 83.69 389 ASP A N 1
ATOM 3210 C CA . ASP A 1 389 ? -0.172 8.389 8.239 1.00 83.69 389 ASP A CA 1
ATOM 3211 C C . ASP A 1 389 ? 0.666 7.426 7.390 1.00 83.69 389 ASP A C 1
ATOM 3213 O O . ASP A 1 389 ? 1.365 7.868 6.472 1.00 83.69 389 ASP A O 1
ATOM 3217 N N . LEU A 1 390 ? 0.550 6.115 7.616 1.00 80.44 390 LEU A N 1
ATOM 3218 C CA . LEU A 1 390 ? 1.165 5.110 6.744 1.00 80.44 390 LEU A CA 1
ATOM 3219 C C . LEU A 1 390 ? 0.553 5.136 5.335 1.00 80.44 390 LEU A C 1
ATOM 3221 O O . LEU A 1 390 ? 1.286 5.048 4.348 1.00 80.44 390 LEU A O 1
ATOM 3225 N N . GLU A 1 391 ? -0.762 5.328 5.213 1.00 83.38 391 GLU A N 1
ATOM 3226 C CA . GLU A 1 391 ? -1.440 5.484 3.920 1.00 83.38 391 GLU A CA 1
ATOM 3227 C C . GLU A 1 391 ? -0.924 6.707 3.147 1.00 83.38 391 GLU A C 1
ATOM 3229 O O . GLU A 1 391 ? -0.579 6.586 1.966 1.00 83.38 391 GLU A O 1
ATOM 3234 N N . LYS A 1 392 ? -0.756 7.857 3.816 1.00 89.50 392 LYS A N 1
ATOM 3235 C CA . LYS A 1 392 ? -0.154 9.057 3.204 1.00 89.50 392 LYS A CA 1
ATOM 3236 C C . LYS A 1 392 ? 1.279 8.805 2.737 1.00 89.50 392 LYS A C 1
ATOM 3238 O O . LYS A 1 392 ? 1.654 9.238 1.646 1.00 89.50 392 LYS A O 1
ATOM 3243 N N . GLN A 1 393 ? 2.094 8.103 3.528 1.00 85.88 393 GLN A N 1
ATOM 3244 C CA . GLN A 1 393 ? 3.467 7.766 3.134 1.00 85.88 393 GLN A CA 1
ATOM 3245 C C . GLN A 1 393 ? 3.497 6.855 1.901 1.00 85.88 393 GLN A C 1
ATOM 3247 O O . GLN A 1 393 ? 4.278 7.095 0.977 1.00 85.88 393 GLN A O 1
ATOM 3252 N N . ILE A 1 394 ? 2.611 5.857 1.841 1.00 81.00 394 ILE A N 1
ATOM 3253 C CA . ILE A 1 394 ? 2.455 4.988 0.667 1.00 81.00 394 ILE A CA 1
ATOM 3254 C C . ILE A 1 394 ? 2.089 5.814 -0.570 1.00 81.00 394 ILE A C 1
ATOM 3256 O O . ILE A 1 394 ? 2.618 5.569 -1.656 1.00 81.00 394 ILE A O 1
ATOM 3260 N N . GLU A 1 395 ? 1.211 6.803 -0.432 1.00 88.56 395 GLU A N 1
ATOM 3261 C CA . GLU A 1 395 ? 0.788 7.650 -1.546 1.00 88.56 395 GLU A CA 1
ATOM 3262 C C . GLU A 1 395 ? 1.914 8.567 -2.052 1.00 88.56 395 GLU A C 1
ATOM 3264 O O . GLU A 1 395 ? 2.145 8.659 -3.262 1.00 88.56 395 GLU A O 1
ATOM 3269 N N . ILE A 1 396 ? 2.708 9.144 -1.144 1.00 87.06 396 ILE A N 1
ATOM 3270 C CA . ILE A 1 396 ? 3.918 9.908 -1.492 1.00 87.06 396 ILE A CA 1
ATOM 3271 C C . ILE A 1 396 ? 4.924 9.025 -2.244 1.00 87.06 396 ILE A C 1
ATOM 3273 O O . ILE A 1 396 ? 5.454 9.436 -3.282 1.00 87.06 396 ILE A O 1
ATOM 3277 N N . LEU A 1 397 ? 5.165 7.800 -1.767 1.00 81.62 397 LEU A N 1
ATOM 3278 C CA . LEU A 1 397 ? 6.079 6.856 -2.416 1.00 81.62 397 LEU A CA 1
ATOM 3279 C C . LEU A 1 397 ? 5.576 6.428 -3.801 1.00 81.62 397 LEU A C 1
ATOM 3281 O O . LEU A 1 397 ? 6.361 6.385 -4.749 1.00 81.62 397 LEU A O 1
ATOM 3285 N N . LYS A 1 398 ? 4.269 6.190 -3.965 1.00 82.81 398 LYS A N 1
ATOM 3286 C CA . LYS A 1 398 ? 3.656 5.903 -5.275 1.00 82.81 398 LYS A CA 1
ATOM 3287 C C . LYS A 1 398 ? 3.850 7.058 -6.259 1.00 82.81 398 LYS A C 1
ATOM 3289 O O . LYS A 1 398 ? 4.207 6.822 -7.414 1.00 82.81 398 LYS A O 1
ATOM 3294 N N . LEU A 1 399 ? 3.665 8.301 -5.811 1.00 86.06 399 LEU A N 1
ATOM 3295 C CA . LEU A 1 399 ? 3.903 9.489 -6.636 1.00 86.06 399 LEU A CA 1
ATOM 3296 C C . LEU A 1 399 ? 5.382 9.635 -7.022 1.00 86.06 399 LEU A C 1
ATOM 3298 O O . LEU A 1 399 ? 5.685 9.953 -8.174 1.00 86.06 399 LEU A O 1
ATOM 3302 N N . ALA A 1 400 ? 6.308 9.382 -6.093 1.00 79.50 400 ALA A N 1
ATOM 3303 C CA . ALA A 1 400 ? 7.745 9.405 -6.368 1.00 79.50 400 ALA A CA 1
ATOM 3304 C C . ALA A 1 400 ? 8.149 8.333 -7.396 1.00 79.50 400 ALA A C 1
ATOM 3306 O O . ALA A 1 400 ? 8.837 8.643 -8.371 1.00 79.50 400 ALA A O 1
ATOM 3307 N N . LEU A 1 401 ? 7.645 7.105 -7.244 1.00 80.62 401 LEU A N 1
ATOM 3308 C CA . LEU A 1 401 ? 7.871 6.005 -8.184 1.00 80.62 401 LEU A CA 1
ATOM 3309 C C . LEU A 1 401 ? 7.301 6.327 -9.575 1.00 80.62 401 LEU A C 1
ATOM 3311 O O . LEU A 1 401 ? 7.960 6.092 -10.589 1.00 80.62 401 LEU A O 1
ATOM 3315 N N . GLY A 1 402 ? 6.122 6.954 -9.637 1.00 85.44 402 GLY A N 1
ATOM 3316 C CA . GLY A 1 402 ? 5.545 7.462 -10.884 1.00 85.44 402 GLY A CA 1
ATOM 3317 C C . GLY A 1 402 ? 6.435 8.501 -11.580 1.00 85.44 402 GLY A C 1
ATOM 3318 O O . GLY A 1 402 ? 6.656 8.416 -12.790 1.00 85.44 402 GLY A O 1
ATOM 3319 N N . LYS A 1 403 ? 7.013 9.449 -10.828 1.00 85.25 403 LYS A N 1
ATOM 3320 C CA . LYS A 1 403 ? 7.954 10.449 -11.370 1.00 85.25 403 LYS A CA 1
ATOM 3321 C C . LYS A 1 403 ? 9.225 9.803 -11.925 1.00 85.25 403 LYS A C 1
ATOM 3323 O O . LYS A 1 403 ? 9.640 10.161 -13.027 1.00 85.25 403 LYS A O 1
ATOM 3328 N N . LEU A 1 404 ? 9.809 8.842 -11.209 1.00 76.69 404 LEU A N 1
ATOM 3329 C CA . LEU A 1 404 ? 11.003 8.119 -11.664 1.00 76.69 404 LEU A CA 1
ATOM 3330 C C . LEU A 1 404 ? 10.725 7.293 -12.926 1.00 76.69 404 LEU A C 1
ATOM 3332 O O . LEU A 1 404 ? 11.498 7.353 -13.883 1.00 76.69 404 LEU A O 1
ATOM 3336 N N . LYS A 1 405 ? 9.579 6.602 -12.993 1.00 79.00 405 LYS A N 1
ATOM 3337 C CA . LYS A 1 405 ? 9.156 5.861 -14.192 1.00 79.00 405 LYS A CA 1
ATOM 3338 C C . LYS A 1 405 ? 9.022 6.778 -15.411 1.00 79.00 405 LYS A C 1
ATOM 3340 O O . LYS A 1 405 ? 9.488 6.426 -16.493 1.00 79.00 405 LYS A O 1
ATOM 3345 N N . ASN A 1 406 ? 8.462 7.974 -15.229 1.00 87.12 406 ASN A N 1
ATOM 3346 C CA . ASN A 1 406 ? 8.358 8.972 -16.295 1.00 87.12 406 ASN A CA 1
ATOM 3347 C C . ASN A 1 406 ? 9.731 9.502 -16.741 1.00 87.12 406 ASN A C 1
ATOM 3349 O O . ASN A 1 406 ? 9.952 9.695 -17.936 1.00 87.12 406 ASN A O 1
ATOM 3353 N N . GLN A 1 407 ? 10.667 9.720 -15.812 1.00 79.19 407 GLN A N 1
ATOM 3354 C CA . GLN A 1 407 ? 12.036 10.130 -16.148 1.00 79.19 407 GLN A CA 1
ATOM 3355 C C . GLN A 1 407 ? 12.776 9.049 -16.944 1.00 79.19 407 GLN A C 1
ATOM 3357 O O . GLN A 1 407 ? 13.394 9.362 -17.961 1.00 79.19 407 GLN A O 1
ATOM 3362 N N . ARG A 1 408 ? 12.653 7.781 -16.534 1.00 81.31 408 ARG A N 1
ATOM 3363 C CA . ARG A 1 408 ? 13.208 6.630 -17.259 1.00 81.31 408 ARG A CA 1
ATOM 3364 C C . ARG A 1 408 ? 12.631 6.526 -18.670 1.00 81.31 408 ARG A C 1
ATOM 3366 O O . ARG A 1 408 ? 13.380 6.392 -19.633 1.00 81.31 408 ARG A O 1
ATOM 3373 N N . ASP A 1 409 ? 11.310 6.623 -18.807 1.00 81.56 409 ASP A N 1
ATOM 3374 C CA . ASP A 1 409 ? 10.649 6.557 -20.111 1.00 81.56 409 ASP A CA 1
ATOM 3375 C C . ASP A 1 409 ? 11.085 7.727 -21.020 1.00 81.56 409 ASP A C 1
ATOM 3377 O O . ASP A 1 409 ? 11.342 7.516 -22.204 1.00 81.56 409 ASP A O 1
ATOM 3381 N N . LYS A 1 410 ? 11.280 8.935 -20.469 1.00 85.38 410 LYS A N 1
ATOM 3382 C CA . LYS A 1 410 ? 11.831 10.088 -21.203 1.00 85.38 410 LYS A CA 1
ATOM 3383 C C . LYS A 1 410 ? 13.275 9.857 -21.665 1.00 85.38 410 LYS A C 1
ATOM 3385 O O . LYS A 1 410 ? 13.604 10.179 -22.804 1.00 85.38 410 LYS A O 1
ATOM 3390 N N . ALA A 1 411 ? 14.127 9.293 -20.808 1.00 72.75 411 ALA A N 1
ATOM 3391 C CA . ALA A 1 411 ? 15.506 8.956 -21.163 1.00 72.75 411 ALA A CA 1
ATOM 3392 C C . ALA A 1 411 ? 15.567 7.880 -22.261 1.00 72.75 411 ALA A C 1
ATOM 3394 O O . ALA A 1 411 ? 16.376 7.987 -23.184 1.00 72.75 411 ALA A O 1
ATOM 3395 N N . LYS A 1 412 ? 14.669 6.887 -22.211 1.00 74.00 412 LYS A N 1
ATOM 3396 C CA . LYS A 1 412 ? 14.546 5.847 -23.240 1.00 74.00 412 LYS A CA 1
ATOM 3397 C C . LYS A 1 412 ? 14.169 6.434 -24.605 1.00 74.00 412 LYS A C 1
ATOM 3399 O O . LYS A 1 412 ? 14.847 6.144 -25.586 1.00 74.00 412 LYS A O 1
ATOM 3404 N N . ILE A 1 413 ? 13.164 7.313 -24.651 1.00 86.31 413 ILE A N 1
ATOM 3405 C CA . ILE A 1 413 ? 12.746 7.999 -25.887 1.00 86.31 413 ILE A CA 1
ATOM 3406 C C . ILE A 1 413 ? 13.900 8.827 -26.475 1.00 86.31 413 ILE A C 1
ATOM 3408 O O . ILE A 1 413 ? 14.161 8.776 -27.677 1.00 86.31 413 ILE A O 1
ATOM 3412 N N . GLU A 1 414 ? 14.640 9.567 -25.642 1.00 82.50 414 GLU A N 1
ATOM 3413 C CA . GLU A 1 414 ? 15.784 10.358 -26.119 1.00 82.50 414 GLU A CA 1
ATOM 3414 C C . GLU A 1 414 ? 16.927 9.462 -26.633 1.00 82.50 414 GLU A C 1
ATOM 3416 O O . GLU A 1 414 ? 17.553 9.773 -27.648 1.00 82.50 414 GLU A O 1
ATOM 3421 N N . SER A 1 415 ? 17.166 8.311 -25.994 1.00 72.50 415 SER A N 1
ATOM 3422 C CA . SER A 1 415 ? 18.138 7.314 -26.460 1.00 72.50 415 SER A CA 1
ATOM 3423 C C . SER A 1 415 ? 17.771 6.752 -27.838 1.00 72.50 415 SER A C 1
ATOM 3425 O O . SER A 1 415 ? 18.613 6.706 -28.738 1.00 72.50 415 SER A O 1
ATOM 3427 N N . GLU A 1 416 ? 16.502 6.394 -28.046 1.00 82.38 416 GLU A N 1
ATOM 3428 C CA . GLU A 1 416 ? 15.994 5.895 -29.329 1.00 82.38 416 GLU A CA 1
ATOM 3429 C C . GLU A 1 416 ? 16.075 6.967 -30.426 1.00 82.38 416 GLU A C 1
ATOM 3431 O O . GLU A 1 416 ? 16.478 6.681 -31.558 1.00 82.38 416 GLU A O 1
ATOM 3436 N N . LYS A 1 417 ? 15.796 8.230 -30.086 1.00 86.44 417 LYS A N 1
ATOM 3437 C CA . LYS A 1 417 ? 15.968 9.379 -30.985 1.00 86.44 417 LYS A CA 1
ATOM 3438 C C . LYS A 1 417 ? 17.425 9.572 -31.410 1.00 86.44 417 LYS A C 1
ATOM 3440 O O . LYS A 1 417 ? 17.690 9.724 -32.604 1.00 86.44 417 LYS A O 1
ATOM 3445 N N . LEU A 1 418 ? 18.372 9.526 -30.472 1.00 79.38 418 LEU A N 1
ATOM 3446 C CA . LEU A 1 418 ? 19.805 9.617 -30.774 1.00 79.38 418 LEU A CA 1
ATOM 3447 C C . LEU A 1 418 ? 20.288 8.430 -31.618 1.00 79.38 418 LEU A C 1
ATOM 3449 O O . LEU A 1 418 ? 21.091 8.610 -32.535 1.00 79.38 418 LEU A O 1
ATOM 3453 N N . LEU A 1 419 ? 19.767 7.226 -31.364 1.00 78.38 419 LEU A N 1
ATOM 3454 C CA . LEU A 1 419 ? 20.074 6.041 -32.162 1.00 78.38 419 LEU A CA 1
ATOM 3455 C C . LEU A 1 419 ? 19.603 6.197 -33.614 1.00 78.38 419 LEU A C 1
ATOM 3457 O O . LEU A 1 419 ? 20.344 5.855 -34.536 1.00 78.38 419 LEU A O 1
ATOM 3461 N N . MET A 1 420 ? 18.401 6.735 -33.834 1.00 86.44 420 MET A N 1
ATOM 3462 C CA . MET A 1 420 ? 17.908 7.038 -35.182 1.00 86.44 420 MET A CA 1
ATOM 3463 C C . MET A 1 420 ? 18.762 8.102 -35.876 1.00 86.44 420 MET A C 1
ATOM 3465 O O . MET A 1 420 ? 19.133 7.916 -37.031 1.00 86.44 420 MET A O 1
ATOM 3469 N N . GLN A 1 421 ? 19.154 9.169 -35.173 1.00 81.31 421 GLN A N 1
ATOM 3470 C CA . GLN A 1 421 ? 20.062 10.181 -35.727 1.00 81.31 421 GLN A CA 1
ATOM 3471 C C . GLN A 1 421 ? 21.421 9.586 -36.121 1.00 81.31 421 GLN A C 1
ATOM 3473 O O . GLN A 1 421 ? 21.961 9.923 -37.172 1.00 81.31 421 GLN A O 1
ATOM 3478 N N . LEU A 1 422 ? 21.972 8.674 -35.314 1.00 76.38 422 LEU A N 1
ATOM 3479 C CA . LEU A 1 422 ? 23.216 7.979 -35.647 1.00 76.38 422 LEU A CA 1
ATOM 3480 C C . LEU A 1 422 ? 23.059 7.105 -36.898 1.00 76.38 422 LEU A C 1
ATOM 3482 O O . LEU A 1 422 ? 23.949 7.103 -37.747 1.00 76.38 422 LEU A O 1
ATOM 3486 N N . LYS A 1 423 ? 21.943 6.376 -37.024 1.00 84.56 423 LYS A N 1
ATOM 3487 C CA . LYS A 1 423 ? 21.640 5.575 -38.221 1.00 84.56 423 LYS A CA 1
ATOM 3488 C C . LYS A 1 423 ? 21.530 6.450 -39.467 1.00 84.56 423 LYS A C 1
ATOM 3490 O O . LYS A 1 423 ? 22.165 6.133 -40.466 1.00 84.56 423 LYS A O 1
ATOM 3495 N N . GLN A 1 424 ? 20.826 7.576 -39.369 1.00 85.25 424 GLN A N 1
ATOM 3496 C CA . GLN A 1 424 ? 20.696 8.547 -40.455 1.00 85.25 424 GLN A CA 1
ATOM 3497 C C . GLN A 1 424 ? 22.060 9.090 -40.900 1.00 85.25 424 GLN A C 1
ATOM 3499 O O . GLN A 1 424 ? 22.381 9.069 -42.082 1.00 85.25 424 GLN A O 1
ATOM 3504 N N . VAL A 1 425 ? 22.917 9.499 -39.958 1.00 82.25 425 VAL A N 1
ATOM 3505 C CA . VAL A 1 425 ? 24.265 10.002 -40.283 1.00 82.25 425 VAL A CA 1
ATOM 3506 C C . VAL A 1 425 ? 25.143 8.918 -40.915 1.00 82.25 425 VAL A C 1
ATOM 3508 O O . VAL A 1 425 ? 25.946 9.222 -41.795 1.00 82.25 425 VAL A O 1
ATOM 3511 N N . LYS A 1 426 ? 25.015 7.655 -40.487 1.00 78.69 426 LYS A N 1
ATOM 3512 C CA . LYS A 1 426 ? 25.731 6.532 -41.115 1.00 78.69 426 LYS A CA 1
ATOM 3513 C C . LYS A 1 426 ? 25.255 6.282 -42.544 1.00 78.69 426 LYS A C 1
ATOM 3515 O O . LYS A 1 426 ? 26.091 6.017 -43.401 1.00 78.69 426 LYS A O 1
ATOM 3520 N N . LEU A 1 427 ? 23.952 6.394 -42.793 1.00 89.50 427 LEU A N 1
ATOM 3521 C CA . LEU A 1 427 ? 23.378 6.284 -44.131 1.00 89.50 427 LEU A CA 1
ATOM 3522 C C . LEU A 1 427 ? 23.867 7.416 -45.042 1.00 89.50 427 LEU A C 1
ATOM 3524 O O . LEU A 1 427 ? 24.376 7.148 -46.121 1.00 89.50 427 LEU A O 1
ATOM 3528 N N . GLU A 1 428 ? 23.797 8.666 -44.583 1.00 83.44 428 GLU A N 1
ATOM 3529 C CA . GLU A 1 428 ? 24.319 9.828 -45.319 1.00 83.44 428 GLU A CA 1
ATOM 3530 C C . GLU A 1 428 ? 25.812 9.689 -45.635 1.00 83.44 428 GLU A C 1
ATOM 3532 O O . GLU A 1 428 ? 26.263 10.068 -46.714 1.00 83.44 428 GLU A O 1
ATOM 3537 N N . TRP A 1 429 ? 26.589 9.132 -44.702 1.00 81.38 429 TRP A N 1
ATOM 3538 C CA . TRP A 1 429 ? 28.005 8.869 -44.924 1.00 81.38 429 TRP A CA 1
ATOM 3539 C C . TRP A 1 429 ? 28.233 7.789 -45.988 1.00 81.38 429 TRP A C 1
ATOM 3541 O O . TRP A 1 429 ? 29.077 7.995 -46.857 1.00 81.38 429 TRP A O 1
ATOM 3551 N N . ALA A 1 430 ? 27.462 6.698 -45.962 1.00 82.19 430 ALA A N 1
ATOM 3552 C CA . ALA A 1 430 ? 27.528 5.648 -46.977 1.00 82.19 430 ALA A CA 1
ATOM 3553 C C . ALA A 1 430 ? 27.158 6.181 -48.373 1.00 82.19 430 ALA A C 1
ATOM 3555 O O . ALA A 1 430 ? 27.941 6.023 -49.302 1.00 82.19 430 ALA A O 1
ATOM 3556 N N . LEU A 1 431 ? 26.047 6.919 -48.494 1.00 84.75 431 LEU A N 1
ATOM 3557 C CA . LEU A 1 431 ? 25.626 7.560 -49.751 1.00 84.75 431 LEU A CA 1
ATOM 3558 C C . LEU A 1 431 ? 26.671 8.565 -50.267 1.00 84.75 431 LEU A C 1
ATOM 3560 O O . LEU A 1 431 ? 26.902 8.694 -51.466 1.00 84.75 431 LEU A O 1
ATOM 3564 N N . SER A 1 432 ? 27.338 9.288 -49.362 1.00 83.38 432 SER A N 1
ATOM 3565 C CA . SER A 1 432 ? 28.431 10.189 -49.737 1.00 83.38 432 SER A CA 1
ATOM 3566 C C . SER A 1 432 ? 29.690 9.446 -50.196 1.00 83.38 432 SER A C 1
ATOM 3568 O O . SER A 1 432 ? 30.449 10.014 -50.983 1.00 83.38 432 SER A O 1
ATOM 3570 N N . GLU A 1 433 ? 29.971 8.253 -49.671 1.00 79.69 433 GLU A N 1
ATOM 3571 C CA . GLU A 1 433 ? 31.105 7.422 -50.095 1.00 79.69 433 GLU A CA 1
ATOM 3572 C C . GLU A 1 433 ? 30.841 6.819 -51.476 1.00 79.69 433 GLU A C 1
ATOM 3574 O O . GLU A 1 433 ? 31.696 6.890 -52.354 1.00 79.69 433 GLU A O 1
ATOM 3579 N N . GLU A 1 434 ? 29.617 6.359 -51.695 1.00 83.00 434 GLU A N 1
ATOM 3580 C CA . GLU A 1 434 ? 29.116 5.842 -52.960 1.00 83.00 434 GLU A CA 1
ATOM 3581 C C . GLU A 1 434 ? 29.135 6.893 -54.079 1.00 83.00 434 GLU A C 1
ATOM 3583 O O . GLU A 1 434 ? 29.807 6.703 -55.090 1.00 83.00 434 GLU A O 1
ATOM 3588 N N . SER A 1 435 ? 28.521 8.063 -53.857 1.00 85.69 435 SER A N 1
ATOM 3589 C CA . SER A 1 435 ? 28.553 9.182 -54.813 1.00 85.69 435 SER A CA 1
ATOM 3590 C C . SER A 1 435 ? 29.984 9.631 -55.131 1.00 85.69 435 SER A C 1
ATOM 3592 O O . SER A 1 435 ? 30.291 10.123 -56.219 1.00 85.69 435 SER A O 1
ATOM 3594 N N . TYR A 1 436 ? 30.895 9.476 -54.172 1.00 77.56 436 TYR A N 1
ATOM 3595 C CA . TYR A 1 436 ? 32.300 9.766 -54.396 1.00 77.56 436 TYR A CA 1
ATOM 3596 C C . TYR A 1 436 ? 32.984 8.689 -55.256 1.00 77.56 436 TYR A C 1
ATOM 3598 O O . TYR A 1 436 ? 33.771 9.026 -56.145 1.00 77.56 436 TYR A O 1
ATOM 3606 N N . ASP A 1 437 ? 32.691 7.411 -55.028 1.00 80.50 437 ASP A N 1
ATOM 3607 C CA . ASP A 1 437 ? 33.202 6.312 -55.846 1.00 80.50 437 ASP A CA 1
ATOM 3608 C C . ASP A 1 437 ? 32.670 6.381 -57.288 1.00 80.50 437 ASP A C 1
ATOM 3610 O O . ASP A 1 437 ? 33.429 6.127 -58.228 1.00 80.50 437 ASP A O 1
ATOM 3614 N N . GLU A 1 438 ? 31.424 6.823 -57.486 1.00 84.50 438 GLU A N 1
ATOM 3615 C CA . GLU A 1 438 ? 30.868 7.147 -58.806 1.00 84.50 438 GLU A CA 1
ATOM 3616 C C . GLU A 1 438 ? 31.700 8.218 -59.522 1.00 84.50 438 GLU A C 1
ATOM 3618 O O . GLU A 1 438 ? 32.143 8.000 -60.652 1.00 84.50 438 GLU A O 1
ATOM 3623 N N . LYS A 1 439 ? 32.015 9.331 -58.843 1.00 86.56 439 LYS A N 1
ATOM 3624 C CA . LYS A 1 439 ? 32.874 10.392 -59.400 1.00 86.56 439 LYS A CA 1
ATOM 3625 C C . LYS A 1 439 ? 34.276 9.892 -59.739 1.00 86.56 439 LYS A C 1
ATOM 3627 O O . LYS A 1 439 ? 34.831 10.266 -60.769 1.00 86.56 439 LYS A O 1
ATOM 3632 N N . ILE A 1 440 ? 34.865 9.025 -58.909 1.00 78.75 440 ILE A N 1
ATOM 3633 C CA . ILE A 1 440 ? 36.155 8.392 -59.234 1.00 78.75 440 ILE A CA 1
ATOM 3634 C C . ILE A 1 440 ? 36.049 7.562 -60.511 1.00 78.75 440 ILE A C 1
ATOM 3636 O O . ILE A 1 440 ? 36.973 7.574 -61.326 1.00 78.75 440 ILE A O 1
ATOM 3640 N N . MET A 1 441 ? 34.972 6.796 -60.670 1.00 81.38 441 MET A N 1
ATOM 3641 C CA . MET A 1 441 ? 34.770 5.959 -61.849 1.00 81.38 441 MET A CA 1
ATOM 3642 C C . MET A 1 441 ? 34.557 6.801 -63.110 1.00 81.38 441 MET A C 1
ATOM 3644 O O . MET A 1 441 ? 35.111 6.460 -64.158 1.00 81.38 441 MET A O 1
ATOM 3648 N N . GLU A 1 442 ? 33.844 7.920 -62.997 1.00 86.06 442 GLU A N 1
ATOM 3649 C CA . GLU A 1 442 ? 33.669 8.901 -64.069 1.00 86.06 442 GLU A CA 1
ATOM 3650 C C . GLU A 1 442 ? 35.016 9.503 -64.501 1.00 86.06 442 GLU A C 1
ATOM 3652 O O . GLU A 1 442 ? 35.396 9.362 -65.665 1.00 86.06 442 GLU A O 1
ATOM 3657 N N . ILE A 1 443 ? 35.815 10.014 -63.556 1.00 84.06 443 ILE A N 1
ATOM 3658 C CA . ILE A 1 443 ? 37.166 10.545 -63.826 1.00 84.06 443 ILE A CA 1
ATOM 3659 C C . ILE A 1 443 ? 38.072 9.470 -64.437 1.00 84.06 443 ILE A C 1
ATOM 3661 O O . ILE A 1 443 ? 38.771 9.711 -65.421 1.00 84.06 443 ILE A O 1
ATOM 3665 N N . LYS A 1 444 ? 38.056 8.242 -63.903 1.00 80.62 444 LYS A N 1
ATOM 3666 C CA . LYS A 1 444 ? 38.824 7.119 -64.468 1.00 80.62 444 LYS A CA 1
ATOM 3667 C C . LYS A 1 444 ? 38.436 6.836 -65.911 1.00 80.62 444 LYS A C 1
ATOM 3669 O O . LYS A 1 444 ? 39.305 6.491 -66.715 1.00 80.62 444 LYS A O 1
ATOM 3674 N N . LYS A 1 445 ? 37.152 6.954 -66.249 1.00 84.06 445 LYS A N 1
ATOM 3675 C CA . LYS A 1 445 ? 36.695 6.790 -67.623 1.00 84.06 445 LYS A CA 1
ATOM 3676 C C . LYS A 1 445 ? 37.152 7.943 -68.511 1.00 84.06 445 LYS A C 1
ATOM 3678 O O . LYS A 1 445 ? 37.652 7.676 -69.601 1.00 84.06 445 LYS A O 1
ATOM 3683 N N . GLU A 1 446 ? 37.016 9.185 -68.066 1.00 86.12 446 GLU A N 1
ATOM 3684 C CA . GLU A 1 446 ? 37.513 10.349 -68.807 1.00 86.12 446 GLU A CA 1
ATOM 3685 C C . GLU A 1 446 ? 39.019 10.240 -69.073 1.00 86.12 446 GLU A C 1
ATOM 3687 O O . GLU A 1 446 ? 39.465 10.411 -70.208 1.00 86.12 446 GLU A O 1
ATOM 3692 N N . LEU A 1 447 ? 39.795 9.833 -68.064 1.00 82.44 447 LEU A N 1
ATOM 3693 C CA . LEU A 1 447 ? 41.230 9.601 -68.184 1.00 82.44 447 LEU A CA 1
ATOM 3694 C C . LEU A 1 447 ? 41.545 8.473 -69.173 1.00 82.44 447 LEU A C 1
ATOM 3696 O O . LEU A 1 447 ? 42.419 8.631 -70.024 1.00 82.44 447 LEU A O 1
ATOM 3700 N N . LYS A 1 448 ? 40.826 7.345 -69.103 1.00 82.62 448 LYS A N 1
ATOM 3701 C CA . LYS A 1 448 ? 40.983 6.245 -70.065 1.00 82.62 448 LYS A CA 1
ATOM 3702 C C . LYS A 1 448 ? 40.704 6.716 -71.497 1.00 82.62 448 LYS A C 1
ATOM 3704 O O . LYS A 1 448 ? 41.489 6.416 -72.395 1.00 82.62 448 LYS A O 1
ATOM 3709 N N . ASN A 1 449 ? 39.637 7.484 -71.699 1.00 84.38 449 ASN A N 1
ATOM 3710 C CA . ASN A 1 449 ? 39.297 8.056 -73.000 1.00 84.38 449 ASN A CA 1
ATOM 3711 C C . ASN A 1 449 ? 40.400 9.006 -73.504 1.00 84.38 449 ASN A C 1
ATOM 3713 O O . ASN A 1 449 ? 40.798 8.930 -74.666 1.00 84.38 449 ASN A O 1
ATOM 3717 N N . ALA A 1 450 ? 40.946 9.863 -72.637 1.00 82.19 450 ALA A N 1
ATOM 3718 C CA . ALA A 1 450 ? 42.050 10.757 -72.986 1.00 82.19 450 ALA A CA 1
ATOM 3719 C C . ALA A 1 450 ? 43.325 9.985 -73.381 1.00 82.19 450 ALA A C 1
ATOM 3721 O O . ALA A 1 450 ? 43.960 10.302 -74.388 1.00 82.19 450 ALA A O 1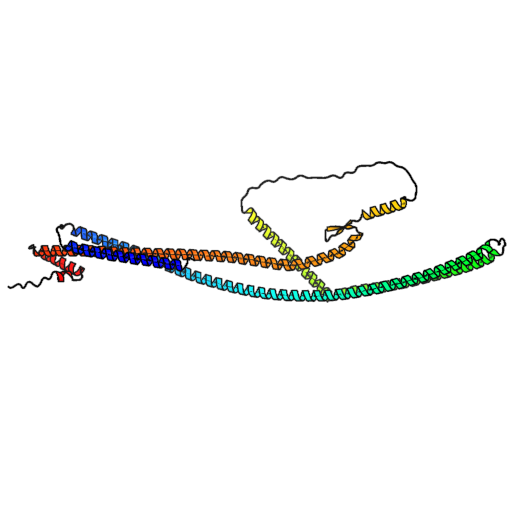
ATOM 3722 N N . VAL A 1 451 ? 43.667 8.931 -72.633 1.00 79.94 451 VAL A N 1
ATOM 3723 C CA . VAL A 1 451 ? 44.779 8.006 -72.922 1.00 79.94 451 VAL A CA 1
ATOM 3724 C C . VAL A 1 451 ? 44.590 7.333 -74.287 1.00 79.94 451 VAL A C 1
ATOM 3726 O O . VAL A 1 451 ? 45.524 7.286 -75.088 1.00 79.94 451 VAL A O 1
ATOM 3729 N N . GLU A 1 452 ? 43.381 6.864 -74.600 1.00 81.62 452 GLU A N 1
ATOM 3730 C CA . GLU A 1 452 ? 43.058 6.291 -75.912 1.00 81.62 452 GLU A CA 1
ATOM 3731 C C . GLU A 1 452 ? 43.255 7.293 -77.055 1.00 81.62 452 GLU A C 1
ATOM 3733 O O . GLU A 1 452 ? 43.835 6.949 -78.089 1.00 81.62 452 GLU A O 1
ATOM 3738 N N . ILE A 1 453 ? 42.814 8.540 -76.873 1.00 83.88 453 ILE A N 1
ATOM 3739 C CA . ILE A 1 453 ? 43.002 9.614 -77.856 1.00 83.88 453 ILE A CA 1
ATOM 3740 C C . ILE A 1 453 ? 44.495 9.887 -78.073 1.00 83.88 453 ILE A C 1
ATOM 3742 O O . ILE A 1 453 ? 44.943 9.921 -79.221 1.00 83.88 453 ILE A O 1
ATOM 3746 N N . LEU A 1 454 ? 45.282 10.016 -76.999 1.00 79.38 454 LEU A N 1
ATOM 3747 C CA . LEU A 1 454 ? 46.734 10.210 -77.087 1.00 79.38 454 LEU A CA 1
ATOM 3748 C C . LEU A 1 454 ? 47.414 9.065 -77.842 1.00 79.38 454 LEU A C 1
ATOM 3750 O O . LEU A 1 454 ? 48.290 9.304 -78.674 1.00 79.38 454 LEU A O 1
ATOM 3754 N N . TYR A 1 455 ? 46.983 7.825 -77.603 1.00 80.62 455 TYR A N 1
ATOM 3755 C CA . TYR A 1 455 ? 47.538 6.655 -78.278 1.00 80.62 455 TYR A CA 1
ATOM 3756 C C . TYR A 1 455 ? 47.243 6.678 -79.783 1.00 80.62 455 TYR A C 1
ATOM 3758 O O . TYR A 1 455 ? 48.120 6.383 -80.601 1.00 80.62 455 TYR A O 1
ATOM 3766 N N . ARG A 1 456 ? 46.022 7.074 -80.169 1.00 83.69 456 ARG A N 1
ATOM 3767 C CA . ARG A 1 456 ? 45.648 7.260 -81.580 1.00 83.69 456 ARG A CA 1
ATOM 3768 C C . ARG A 1 456 ? 46.480 8.362 -82.237 1.00 83.69 456 ARG A C 1
ATOM 3770 O O . ARG A 1 456 ? 47.036 8.115 -83.304 1.00 83.69 456 ARG A O 1
ATOM 3777 N N . ILE A 1 457 ? 46.623 9.523 -81.586 1.00 80.44 457 ILE A N 1
ATOM 3778 C CA . ILE A 1 457 ? 47.437 10.645 -82.088 1.00 80.44 457 ILE A CA 1
ATOM 3779 C C . ILE A 1 457 ? 48.874 10.182 -82.328 1.00 80.44 457 ILE A C 1
ATOM 3781 O O . ILE A 1 457 ? 49.373 10.328 -83.443 1.00 80.44 457 ILE A O 1
ATOM 3785 N N . ARG A 1 458 ? 49.491 9.541 -81.327 1.00 79.62 458 ARG A N 1
ATOM 3786 C CA . ARG A 1 458 ? 50.846 8.977 -81.407 1.00 79.62 458 ARG A CA 1
ATOM 3787 C C . ARG A 1 458 ? 51.021 8.022 -82.590 1.00 79.62 458 ARG A C 1
ATOM 3789 O O . ARG A 1 458 ? 52.066 8.032 -83.223 1.00 79.62 458 ARG A O 1
ATOM 3796 N N . ARG A 1 459 ? 50.024 7.184 -82.896 1.00 81.50 459 ARG A N 1
ATOM 3797 C CA . ARG A 1 459 ? 50.073 6.284 -84.064 1.00 81.50 459 ARG A CA 1
ATOM 3798 C C . ARG A 1 459 ? 49.926 7.008 -85.401 1.00 81.50 459 ARG A C 1
ATOM 3800 O O . ARG A 1 459 ? 50.429 6.509 -86.401 1.00 81.50 459 ARG A O 1
ATOM 3807 N N . SER A 1 460 ? 49.189 8.114 -85.433 1.00 82.50 460 SER A N 1
ATOM 3808 C CA . SER A 1 460 ? 48.876 8.847 -86.666 1.00 82.50 460 SER A CA 1
ATOM 3809 C C . SER A 1 460 ? 49.878 9.949 -87.021 1.00 82.50 460 SER A C 1
ATOM 3811 O O . SER A 1 460 ? 49.935 10.359 -88.177 1.00 82.50 460 SER A O 1
ATOM 3813 N N . VAL A 1 461 ? 50.656 10.435 -86.050 1.00 84.31 461 VAL A N 1
ATOM 3814 C CA . VAL A 1 461 ? 51.573 11.569 -86.208 1.00 84.31 461 VAL A CA 1
ATOM 3815 C C . VAL A 1 461 ? 52.991 11.130 -85.853 1.00 84.31 461 VAL A C 1
ATOM 3817 O O . VAL A 1 461 ? 53.219 10.589 -84.775 1.00 84.31 461 VAL A O 1
ATOM 3820 N N . ASN A 1 462 ? 53.955 11.412 -86.734 1.00 82.44 462 ASN A N 1
ATOM 3821 C CA . ASN A 1 462 ? 55.377 11.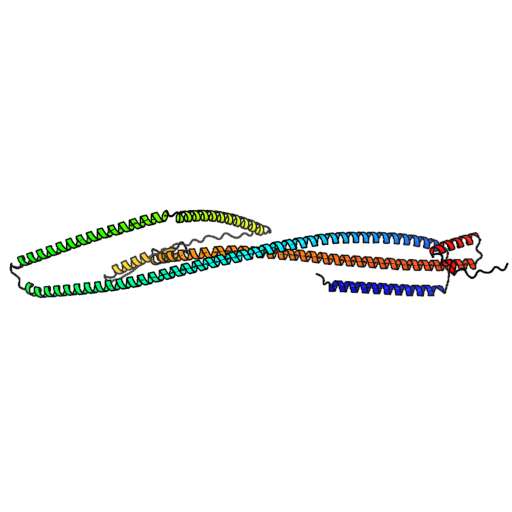231 -86.440 1.00 82.44 462 ASN A CA 1
ATOM 3822 C C . ASN A 1 462 ? 55.831 12.314 -85.454 1.00 82.44 462 ASN A C 1
ATOM 3824 O O . ASN A 1 462 ? 56.215 13.414 -85.850 1.00 82.44 462 ASN A O 1
ATOM 3828 N N . LEU A 1 463 ? 55.724 12.014 -84.162 1.00 81.75 463 LEU A N 1
ATOM 3829 C CA . LEU A 1 463 ? 56.223 12.868 -83.090 1.00 81.75 463 LEU A CA 1
ATOM 3830 C C . LEU A 1 463 ? 57.756 12.810 -83.041 1.00 81.75 463 LEU A C 1
ATOM 3832 O O . LEU A 1 463 ? 58.367 11.811 -83.424 1.00 81.75 463 LEU A O 1
ATOM 3836 N N . THR A 1 464 ? 58.390 13.877 -82.555 1.00 85.75 464 THR A N 1
ATOM 3837 C CA . THR A 1 464 ? 59.836 13.865 -82.305 1.00 85.75 464 THR A CA 1
ATOM 3838 C C . THR A 1 464 ? 60.182 12.849 -81.206 1.00 85.75 464 THR A C 1
ATOM 3840 O O . THR A 1 464 ? 59.322 12.519 -80.377 1.00 85.75 464 THR A O 1
ATOM 3843 N N . PRO A 1 465 ? 61.423 12.331 -81.170 1.00 81.62 465 PRO A N 1
ATOM 3844 C CA . PRO A 1 465 ? 61.838 11.339 -80.176 1.00 81.62 465 PRO A CA 1
ATOM 3845 C C . PRO A 1 465 ? 61.586 11.780 -78.726 1.00 81.62 465 PRO A C 1
ATOM 3847 O O . PRO A 1 465 ? 61.080 10.988 -77.933 1.00 81.62 465 PRO A O 1
ATOM 3850 N N . ASP A 1 466 ? 61.835 13.054 -78.413 1.00 80.56 466 ASP A N 1
ATOM 3851 C CA . ASP A 1 466 ? 61.655 13.606 -77.063 1.00 80.56 466 ASP A CA 1
ATOM 3852 C C . ASP A 1 466 ? 60.183 13.576 -76.621 1.00 80.56 466 ASP A C 1
ATOM 3854 O O . ASP A 1 466 ? 59.855 13.079 -75.544 1.00 80.56 466 ASP A O 1
ATOM 3858 N N . ILE A 1 467 ? 59.266 14.005 -77.498 1.00 80.31 467 ILE A N 1
ATOM 3859 C CA . ILE A 1 467 ? 57.819 13.983 -77.224 1.00 80.31 467 ILE A CA 1
ATOM 3860 C C . ILE A 1 467 ? 57.318 12.535 -77.131 1.00 80.31 467 ILE A C 1
ATOM 3862 O O . ILE A 1 467 ? 56.465 12.205 -76.307 1.00 80.31 467 ILE A O 1
ATOM 3866 N N . THR A 1 468 ? 57.862 11.644 -77.959 1.00 79.62 468 THR A N 1
ATOM 3867 C CA . THR A 1 468 ? 57.512 10.218 -77.954 1.00 79.62 468 THR A CA 1
ATOM 3868 C C . THR A 1 468 ? 57.868 9.566 -76.616 1.00 79.62 468 THR A C 1
ATOM 3870 O O . THR A 1 468 ? 57.054 8.814 -76.074 1.00 79.62 468 THR A O 1
ATOM 3873 N N . PHE A 1 469 ? 59.034 9.896 -76.056 1.00 81.81 469 PHE A N 1
ATOM 3874 C CA . PHE A 1 469 ? 59.481 9.397 -74.758 1.00 81.81 469 PHE A CA 1
ATOM 3875 C C . PHE A 1 469 ? 58.590 9.887 -73.607 1.00 81.81 469 PHE A C 1
ATOM 3877 O O . PHE A 1 469 ? 58.152 9.079 -72.788 1.00 81.81 469 PHE A O 1
ATOM 3884 N N . GLU A 1 470 ? 58.250 11.178 -73.563 1.00 81.88 470 GLU A N 1
ATOM 3885 C CA . GLU A 1 470 ? 57.362 11.722 -72.522 1.00 81.88 470 GLU A CA 1
ATOM 3886 C C . GLU A 1 470 ? 55.954 11.116 -72.575 1.00 81.88 470 GLU A C 1
ATOM 3888 O O . GLU A 1 470 ? 55.346 10.817 -71.539 1.00 81.88 470 GLU A O 1
ATOM 3893 N N . VAL A 1 471 ? 55.443 10.884 -73.786 1.00 80.12 471 VAL A N 1
ATOM 3894 C CA . VAL A 1 471 ? 54.160 10.214 -74.004 1.00 80.12 471 VAL A CA 1
ATOM 3895 C C . VAL A 1 471 ? 54.215 8.758 -73.520 1.00 80.12 471 VAL A C 1
ATOM 3897 O O . VAL A 1 471 ? 53.292 8.318 -72.835 1.00 80.12 471 VAL A O 1
ATOM 3900 N N . ASP A 1 472 ? 55.294 8.016 -73.792 1.00 80.50 472 ASP A N 1
ATOM 3901 C CA . ASP A 1 472 ? 55.469 6.641 -73.289 1.00 80.50 472 ASP A CA 1
ATOM 3902 C C . ASP A 1 472 ? 55.593 6.574 -71.771 1.00 80.50 472 ASP A C 1
ATOM 3904 O O . ASP A 1 472 ? 54.985 5.713 -71.132 1.00 80.50 472 ASP A O 1
ATOM 3908 N N . LEU A 1 473 ? 56.348 7.496 -71.178 1.00 81.75 473 LEU A N 1
ATOM 3909 C CA . LEU A 1 473 ? 56.491 7.580 -69.730 1.00 81.75 473 LEU A CA 1
ATOM 3910 C C . LEU A 1 473 ? 55.138 7.891 -69.072 1.00 81.75 473 LEU A C 1
ATOM 3912 O O . LEU A 1 473 ? 54.775 7.290 -68.058 1.00 81.75 473 LEU A O 1
ATOM 3916 N N . SER A 1 474 ? 54.347 8.772 -69.690 1.00 79.38 474 SER A N 1
ATOM 3917 C CA . SER A 1 474 ? 52.978 9.073 -69.260 1.00 79.38 474 SER A CA 1
ATOM 3918 C C . SER A 1 474 ? 52.058 7.852 -69.376 1.00 79.38 474 SER A C 1
ATOM 3920 O O . SER A 1 474 ? 51.261 7.600 -68.468 1.00 79.38 474 SER A O 1
ATOM 3922 N N . PHE A 1 475 ? 52.201 7.037 -70.429 1.00 80.56 475 PHE A N 1
ATOM 3923 C CA . PHE A 1 475 ? 51.481 5.766 -70.563 1.00 80.56 475 PHE A CA 1
ATOM 3924 C C . PHE A 1 475 ? 51.885 4.741 -69.504 1.00 80.56 475 PHE A C 1
ATOM 3926 O O . PHE A 1 475 ? 51.019 4.083 -68.942 1.00 80.56 475 PHE A O 1
ATOM 3933 N N . GLN A 1 476 ? 53.171 4.618 -69.175 1.00 80.38 476 GLN A N 1
ATOM 3934 C CA . GLN A 1 476 ? 53.623 3.697 -68.127 1.00 80.38 476 GLN A CA 1
ATOM 3935 C C . GLN A 1 476 ? 53.109 4.107 -66.740 1.00 80.38 476 GLN A C 1
ATOM 3937 O O . GLN A 1 476 ? 52.678 3.259 -65.954 1.00 80.38 476 GLN A O 1
ATOM 3942 N N . ASN A 1 477 ? 53.110 5.408 -66.445 1.00 80.00 477 ASN A N 1
ATOM 3943 C CA . ASN A 1 477 ? 52.607 5.934 -65.178 1.00 80.00 477 ASN A CA 1
ATOM 3944 C C . ASN A 1 477 ? 51.086 5.772 -65.053 1.00 80.00 477 ASN A C 1
ATOM 3946 O O . ASN A 1 477 ? 50.593 5.371 -63.997 1.00 80.00 477 ASN A O 1
ATOM 3950 N N . THR A 1 478 ? 50.342 6.017 -66.134 1.00 78.88 478 THR A N 1
ATOM 3951 C CA . THR A 1 478 ? 48.892 5.774 -66.161 1.00 78.88 478 THR A CA 1
ATOM 3952 C C . THR A 1 478 ? 48.569 4.281 -66.118 1.00 78.88 478 THR A C 1
ATOM 3954 O O . THR A 1 478 ? 47.690 3.883 -65.364 1.00 78.88 478 THR A O 1
ATOM 3957 N N . ASP A 1 479 ? 49.312 3.414 -66.807 1.00 77.25 479 ASP A N 1
ATOM 3958 C CA . ASP A 1 479 ? 49.090 1.963 -66.755 1.00 77.25 479 ASP A CA 1
ATOM 3959 C C . ASP A 1 479 ? 49.229 1.414 -65.327 1.00 77.25 479 ASP A C 1
ATOM 3961 O O . ASP A 1 479 ? 48.388 0.632 -64.883 1.00 77.25 479 ASP A O 1
ATOM 3965 N N . ARG A 1 480 ? 50.201 1.904 -64.542 1.00 78.94 480 ARG A N 1
ATOM 3966 C CA . ARG A 1 480 ? 50.303 1.579 -63.105 1.00 78.94 480 ARG A CA 1
ATOM 3967 C C . ARG A 1 480 ? 49.067 2.012 -62.312 1.00 78.94 480 ARG A C 1
ATOM 3969 O O . ARG A 1 480 ? 48.604 1.248 -61.467 1.00 78.94 480 ARG A O 1
ATOM 3976 N N . PHE A 1 481 ? 48.503 3.184 -62.604 1.00 77.12 481 PHE A N 1
ATOM 3977 C CA . PHE A 1 481 ? 47.288 3.684 -61.947 1.00 77.12 481 PHE A CA 1
ATOM 3978 C C . PHE A 1 481 ? 46.060 2.791 -62.207 1.00 77.12 481 PHE A C 1
ATOM 3980 O O . PHE A 1 481 ? 45.224 2.607 -61.322 1.00 77.12 481 PHE A O 1
ATOM 3987 N N . PHE A 1 482 ? 45.981 2.159 -63.381 1.00 76.94 482 PHE A N 1
ATOM 3988 C CA . PHE A 1 482 ? 44.932 1.190 -63.728 1.00 76.94 482 PHE A CA 1
ATOM 3989 C C . PHE A 1 482 ? 45.321 -0.274 -63.437 1.00 76.94 482 PHE A C 1
ATOM 3991 O O . PHE A 1 482 ? 44.686 -1.204 -63.942 1.00 76.94 482 PHE A O 1
ATOM 3998 N N . GLY A 1 483 ? 46.354 -0.504 -62.619 1.00 79.44 483 GLY A N 1
ATOM 3999 C CA . GLY A 1 483 ? 46.780 -1.846 -62.213 1.00 79.44 483 GLY A CA 1
ATOM 4000 C C . GLY A 1 483 ? 47.380 -2.689 -63.345 1.00 79.44 483 GLY A C 1
ATOM 4001 O O . GLY A 1 483 ? 47.218 -3.909 -63.346 1.00 79.44 483 GLY A O 1
ATOM 4002 N N . GLY A 1 484 ? 48.030 -2.056 -64.327 1.00 74.19 484 GLY A N 1
ATOM 4003 C CA . GLY A 1 484 ? 48.748 -2.712 -65.428 1.00 74.19 484 GLY A CA 1
ATOM 4004 C C . GLY A 1 484 ? 47.846 -3.329 -66.501 1.00 74.19 484 GLY A C 1
ATOM 4005 O O . GLY A 1 484 ? 48.229 -4.304 -67.154 1.00 74.19 484 GLY A O 1
ATOM 4006 N N . ARG A 1 485 ? 46.600 -2.852 -66.622 1.00 70.12 485 ARG A N 1
ATOM 4007 C CA . ARG A 1 485 ? 45.600 -3.409 -67.550 1.00 70.12 485 ARG A CA 1
ATOM 4008 C C . ARG A 1 485 ? 45.418 -2.605 -68.837 1.00 70.12 485 ARG A C 1
ATOM 4010 O O . ARG A 1 485 ? 44.807 -3.138 -69.757 1.00 70.12 485 ARG A O 1
ATOM 4017 N N . LEU A 1 486 ? 45.924 -1.373 -68.932 1.00 66.56 486 LEU A N 1
ATOM 4018 C CA . LEU A 1 486 ? 45.763 -0.545 -70.132 1.00 66.56 486 LEU A CA 1
ATOM 4019 C C . LEU A 1 486 ? 46.634 -1.067 -71.274 1.00 66.56 486 LEU A C 1
ATOM 4021 O O . LEU A 1 486 ? 46.147 -1.252 -72.387 1.00 66.56 486 LEU A O 1
ATOM 4025 N N . THR A 1 487 ? 47.905 -1.364 -71.011 1.00 62.38 487 THR A N 1
ATOM 4026 C CA . THR A 1 487 ? 48.858 -1.773 -72.062 1.00 62.38 487 THR A CA 1
ATOM 4027 C C . THR A 1 487 ? 48.489 -3.101 -72.727 1.00 62.38 487 THR A C 1
ATOM 4029 O O . THR A 1 487 ? 48.711 -3.269 -73.927 1.00 62.38 487 THR A O 1
ATOM 4032 N N . LYS A 1 488 ? 47.831 -4.012 -71.999 1.00 63.41 488 LYS A N 1
ATOM 4033 C CA . LYS A 1 488 ? 47.360 -5.303 -72.534 1.00 63.41 488 LYS A CA 1
ATOM 4034 C C . LYS A 1 488 ? 46.272 -5.163 -73.600 1.00 63.41 488 LYS A C 1
ATOM 4036 O O . LYS A 1 488 ? 46.223 -5.982 -74.508 1.00 63.41 488 LYS A O 1
ATOM 4041 N N . SER A 1 489 ? 45.427 -4.134 -73.522 1.00 58.91 489 SER A N 1
ATOM 4042 C CA . SER A 1 489 ? 44.386 -3.869 -74.528 1.00 58.91 489 SER A CA 1
ATOM 4043 C C . SER A 1 489 ? 44.898 -3.155 -75.786 1.00 58.91 489 SER A C 1
ATOM 4045 O O . SER A 1 489 ? 44.237 -3.216 -76.819 1.00 58.91 489 SER A O 1
ATOM 4047 N N . PHE A 1 490 ? 46.067 -2.504 -75.728 1.00 58.00 490 PHE A N 1
ATOM 4048 C CA . PHE A 1 490 ? 46.659 -1.784 -76.871 1.00 58.00 490 PHE A CA 1
ATOM 4049 C C . PHE A 1 490 ? 47.814 -2.529 -77.544 1.00 58.00 490 PHE A C 1
ATOM 4051 O O . PHE A 1 490 ? 48.261 -2.119 -78.621 1.00 58.00 490 PHE A O 1
ATOM 4058 N N . ALA A 1 491 ? 48.278 -3.631 -76.950 1.00 56.72 491 ALA A N 1
ATOM 4059 C CA . ALA A 1 491 ? 49.163 -4.588 -77.594 1.00 56.72 491 ALA A CA 1
ATOM 4060 C C . ALA A 1 491 ? 48.396 -5.299 -78.721 1.00 56.72 491 ALA A C 1
ATOM 4062 O O . ALA A 1 491 ? 47.905 -6.414 -78.575 1.00 56.72 491 ALA A O 1
ATOM 4063 N N . GLY A 1 492 ? 48.259 -4.621 -79.864 1.00 56.50 492 GLY A N 1
ATOM 4064 C CA . GLY A 1 492 ? 47.927 -5.297 -81.112 1.00 56.50 492 GLY A CA 1
ATOM 4065 C C . GLY A 1 492 ? 48.936 -6.424 -81.371 1.00 56.50 492 GLY A C 1
ATOM 4066 O O . GLY A 1 492 ? 50.047 -6.365 -80.830 1.00 56.50 492 GLY A O 1
ATOM 4067 N N . PRO A 1 493 ? 48.574 -7.439 -82.178 1.00 52.59 493 PRO A N 1
ATOM 4068 C CA . PRO A 1 493 ? 49.485 -8.528 -82.510 1.00 52.59 493 PRO A CA 1
ATOM 4069 C C . PRO A 1 493 ? 50.835 -7.935 -82.927 1.00 52.59 493 PRO A C 1
ATOM 4071 O O . PRO A 1 493 ? 50.837 -6.936 -83.662 1.00 52.59 493 PRO A O 1
ATOM 4074 N N . PRO A 1 494 ? 51.962 -8.472 -82.418 1.00 48.25 494 PRO A N 1
ATOM 4075 C CA . PRO A 1 494 ? 53.276 -7.943 -82.735 1.00 48.25 494 PRO A CA 1
ATOM 4076 C C . PRO A 1 494 ? 53.369 -7.851 -84.253 1.00 48.25 494 PRO A C 1
ATOM 4078 O O . PRO A 1 494 ? 53.222 -8.856 -84.950 1.00 48.25 494 PRO A O 1
ATOM 4081 N N . ARG A 1 495 ? 53.528 -6.629 -84.776 1.00 49.91 495 ARG A N 1
ATOM 4082 C CA . ARG A 1 495 ? 53.860 -6.460 -86.186 1.00 49.91 495 ARG A CA 1
ATOM 4083 C C . ARG A 1 495 ? 55.208 -7.139 -86.338 1.00 49.91 495 ARG A C 1
ATOM 4085 O O . ARG A 1 495 ? 56.207 -6.621 -85.846 1.00 49.91 495 ARG A O 1
ATOM 4092 N N . LEU A 1 496 ? 55.201 -8.330 -86.931 1.00 42.47 496 LEU A N 1
ATOM 4093 C CA . LEU A 1 496 ? 56.403 -8.970 -87.428 1.00 42.47 496 LEU A CA 1
ATOM 4094 C C . LEU A 1 496 ? 57.001 -7.970 -88.413 1.00 42.47 496 LEU A C 1
ATOM 4096 O O . LEU A 1 496 ? 56.495 -7.790 -89.519 1.00 42.47 496 LEU A O 1
ATOM 4100 N N . PHE A 1 497 ? 58.010 -7.236 -87.955 1.00 40.94 497 PHE A N 1
ATOM 4101 C CA . PHE A 1 497 ? 58.910 -6.536 -88.845 1.00 40.94 497 PHE A CA 1
ATOM 4102 C C . PHE A 1 497 ? 59.618 -7.638 -89.632 1.00 40.94 497 PHE A C 1
ATOM 4104 O O . PHE A 1 497 ? 60.544 -8.270 -89.128 1.00 40.94 497 PHE A O 1
ATOM 4111 N N . ASN A 1 498 ? 59.117 -7.927 -90.834 1.00 42.69 498 ASN A N 1
ATOM 4112 C CA . ASN A 1 498 ? 59.952 -8.542 -91.851 1.00 42.69 498 ASN A CA 1
ATOM 4113 C C . ASN A 1 498 ? 61.019 -7.498 -92.174 1.00 42.69 498 ASN A C 1
ATOM 4115 O O . ASN A 1 498 ? 60.694 -6.431 -92.699 1.00 42.69 498 ASN A O 1
ATOM 4119 N N . TYR A 1 499 ? 62.237 -7.790 -91.723 1.00 41.91 499 TYR A N 1
ATOM 4120 C CA . TYR A 1 499 ? 63.454 -7.093 -92.120 1.00 41.91 499 TYR A CA 1
ATOM 4121 C C . TYR A 1 499 ? 63.659 -7.164 -93.631 1.00 41.91 499 TYR A C 1
ATOM 4123 O O . TYR A 1 499 ? 63.302 -8.213 -94.220 1.00 41.91 499 TYR A O 1
#

Foldseek 3Di:
DPDPVVVVVVVVVVVVVLVVVVVVLVVVVVVVVVVLVVVVPDDDDDDDPVPVVVVVVVVVVVVVVVVVVVVLVVVLVVLVVVVVVLVVVVVVVVVVVVVVVVVVVVVVVVVVVVVVVVVVVVVVVVVVVVVVVVVVVVVVVVVVVVVVVVVVVVVVVVVVVVVVVVVVVVVVVVVVVVVVVVVVVCVVVVVPDPDPPVVVVVVVVVVVVVVVVVVVVVVVVVVVVVVVVVVVVVVVVVVVVVVVVVVVCPPPVVVVVVVVVVVVVVVVVVVVVVVVVVVVVVVVVVCCVVPVDDDDDDDDDDDDDDDDDDDDDDDDDDDDDDDDDCVVVVVVVVVVVVLQVPAFDAAPQPRDTDGPVCVVVCNVVSVVVVVVVVVVPPPVVVVVVVVVVVVVVVVVVVVVVVVVVVVVVVSVVVVVVSVVVSVVSVSVVVVVVSVVVVVVVVVLSVVLVVLVVLVVCVVVDDDDPVVVVVNVVVVVVVCVVVVNPSVVVVPDPPPPPPD

Organism: NCBI:txid5963